Protein AF-0000000087719438 (afdb_homodimer)

Nearest PDB structures (foldseek):
  3bnk-assembly1_A  TM=8.710E-01  e=1.689E-09  Methanosarcina acetivorans
  3hmz-assembly1_A-2  TM=8.470E-01  e=1.347E-09  Shewanella baltica OS155
  3zoh-assembly1_C  TM=8.283E-01  e=1.426E-09  Thermus thermophilus HB27
  3e4v-assembly1_B  TM=7.860E-01  e=1.426E-09  Methylobacillus flagellatus KT
  3zoe-assembly1_A  TM=7.853E-01  e=2.657E-09  Thermus thermophilus HB27

Organism: NCBI:txid307507

Solvent-accessible surface area (backbone atoms only — not comparable to full-atom values): 24788 Å² total; per-residue (Å²): 136,83,81,77,78,78,78,79,79,78,80,78,76,76,78,75,78,76,75,82,75,79,78,78,69,80,78,76,73,78,72,76,68,76,74,73,74,71,76,70,74,70,76,78,68,82,69,63,67,77,51,95,83,54,60,48,70,79,74,55,54,40,60,36,30,32,42,19,27,29,31,76,96,64,37,80,58,36,62,30,61,42,64,31,52,28,54,33,29,60,36,90,49,38,24,32,39,38,30,34,52,61,86,39,57,57,40,52,14,30,72,71,56,38,37,38,34,44,28,36,31,26,49,87,49,57,84,47,46,60,60,29,62,72,50,54,56,85,81,39,65,53,67,62,52,42,43,72,73,71,47,56,75,37,77,54,99,88,36,67,38,60,65,77,34,37,15,36,33,34,34,34,61,69,54,69,77,41,84,41,66,50,10,32,34,35,37,22,37,54,79,43,65,42,69,37,93,55,93,65,52,65,23,37,48,52,57,32,44,75,71,63,79,74,138,83,80,77,80,79,78,80,81,82,80,81,78,77,81,76,78,78,76,82,76,78,79,79,69,80,79,78,73,80,72,77,68,75,74,72,73,69,76,69,75,72,76,80,68,84,69,61,65,77,50,95,84,54,59,49,70,79,74,55,53,40,58,36,30,31,42,19,26,28,30,73,96,63,36,79,58,36,61,29,62,41,63,30,51,28,54,33,30,60,36,91,49,38,23,32,38,38,29,35,52,62,85,39,55,58,39,52,13,30,71,71,55,38,36,39,33,45,28,36,30,25,49,88,48,57,84,46,46,61,60,29,61,73,51,53,56,86,80,39,64,51,66,60,51,43,42,74,72,72,46,57,75,38,76,54,97,89,35,67,39,60,64,77,35,38,14,35,33,33,34,34,60,69,53,70,77,41,83,41,68,50,9,32,34,36,37,22,37,53,80,45,63,42,69,38,94,56,94,65,55,66,23,36,46,52,59,32,44,74,70,63,78,72

Secondary structure (DSSP, 8-state):
-----------------PPP-------------------------------TT--GGGGS--B-EEEEE--GGG-S-EEEEE-SEEEEE-SSS-EEEEEEETTSHHHHHHHHHSEEEEEEPBGGGGGGHHHHHHS-TTTS-HHHHHHHTTPPEEEETTEEEETT-SEEEEEEE-SPPEE-SSEEEEEEEEEEEEE-SS---B-BHHHHHHHT--/-----------------PPP-------------------------------TT--GGGGS--B-EEEEE--GGG-S-EEEEE-SEEEEE-SSS-EEEEEEETTSHHHHHHHHHSEEEEEEPBGGGGGGHHHHHHS-TTTS-HHHHHHHTTPPEEEETTEEEETT-SEEEEEEE-SPPEE-SSEEEEEEEEEEEEE-SS---B-BHHHHHHHT--

Structure (mmCIF, N/CA/C/O backbone):
data_AF-0000000087719438-model_v1
#
loop_
_entity.id
_entity.type
_entity.pdbx_description
1 polymer 'Flavin reductase like domain-containing protein'
#
loop_
_atom_site.group_PDB
_atom_site.id
_atom_site.type_symbol
_atom_site.label_atom_id
_atom_site.label_alt_id
_atom_site.label_comp_id
_atom_site.label_asym_id
_atom_site.label_entity_id
_atom_site.label_seq_id
_atom_site.pdbx_PDB_ins_code
_atom_site.Cartn_x
_atom_site.Cartn_y
_atom_site.Cartn_z
_atom_site.occupancy
_atom_site.B_iso_or_equiv
_atom_site.auth_seq_id
_atom_site.auth_comp_id
_atom_site.auth_asym_id
_atom_site.auth_atom_id
_atom_site.pdbx_PDB_model_num
ATOM 1 N N . MET A 1 1 ? -54.438 74.75 80.938 1 27.14 1 MET A N 1
ATOM 2 C CA . MET A 1 1 ? -53.219 73.938 80.75 1 27.14 1 MET A CA 1
ATOM 3 C C . MET A 1 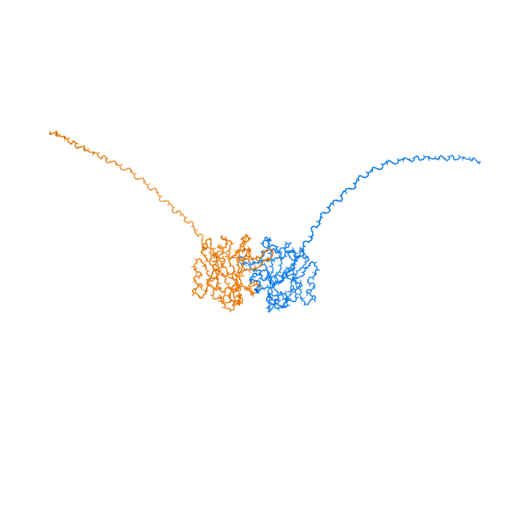1 ? -53.531 72.5 80.938 1 27.14 1 MET A C 1
ATOM 5 O O . MET A 1 1 ? -53.312 71.938 82 1 27.14 1 MET A O 1
ATOM 9 N N . ILE A 1 2 ? -54.625 72 80.25 1 32.09 2 ILE A N 1
ATOM 10 C CA . ILE A 1 2 ? -55.406 70.75 80.375 1 32.09 2 ILE A CA 1
ATOM 11 C C . ILE A 1 2 ? -54.625 69.562 79.938 1 32.09 2 ILE A C 1
ATOM 13 O O . ILE A 1 2 ? -54.188 69.5 78.75 1 32.09 2 ILE A O 1
ATOM 17 N N . SER A 1 3 ? -53.844 68.875 80.875 1 30.39 3 SER A N 1
ATOM 18 C CA . SER A 1 3 ? -52.781 67.875 80.75 1 30.39 3 SER A CA 1
ATOM 19 C C . SER A 1 3 ? -53.375 66.562 80.25 1 30.39 3 SER A C 1
ATOM 21 O O . SER A 1 3 ? -54.094 65.875 81 1 30.39 3 SER A O 1
ATOM 23 N N . ILE A 1 4 ? -53.781 66.438 79 1 31.56 4 ILE A N 1
ATOM 24 C CA . ILE A 1 4 ? -54.531 65.312 78.438 1 31.56 4 ILE A CA 1
ATOM 25 C C . ILE A 1 4 ? -53.656 64.062 78.438 1 31.56 4 ILE A C 1
ATOM 27 O O . ILE A 1 4 ? -52.562 64.062 77.875 1 31.56 4 ILE A O 1
ATOM 31 N N . THR A 1 5 ? -53.812 63.125 79.438 1 30.34 5 THR A N 1
ATOM 32 C CA . THR A 1 5 ? -53.125 61.938 79.875 1 30.34 5 THR A CA 1
ATOM 33 C C . THR A 1 5 ? -53.188 60.844 78.812 1 30.34 5 THR A C 1
ATOM 35 O O . THR A 1 5 ? -54.281 60.406 78.438 1 30.34 5 THR A O 1
ATOM 38 N N . HIS A 1 6 ? -52.344 60.875 77.75 1 29.72 6 HIS A N 1
ATOM 39 C CA . HIS A 1 6 ? -52.375 60.031 76.562 1 29.72 6 HIS A CA 1
ATOM 40 C C . HIS A 1 6 ? -52.094 58.562 76.938 1 29.72 6 HIS A C 1
ATOM 42 O O . HIS A 1 6 ? -51.062 58.25 77.5 1 29.72 6 HIS A O 1
ATOM 48 N N . THR A 1 7 ? -53.094 57.75 77.375 1 29.62 7 THR A N 1
ATOM 49 C CA . THR A 1 7 ? -53.062 56.375 77.812 1 29.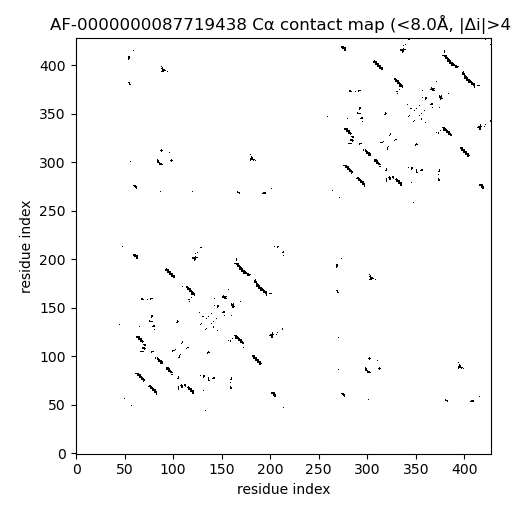62 7 THR A CA 1
ATOM 50 C C . THR A 1 7 ? -52.469 55.438 76.75 1 29.62 7 THR A C 1
ATOM 52 O O . THR A 1 7 ? -52.969 55.406 75.625 1 29.62 7 THR A O 1
ATOM 55 N N . ASN A 1 8 ? -51.188 55.156 76.688 1 27.44 8 ASN A N 1
ATOM 56 C CA . ASN A 1 8 ? -50.344 54.438 75.75 1 27.44 8 ASN A CA 1
ATOM 57 C C . ASN A 1 8 ? -50.719 52.969 75.688 1 27.44 8 ASN A C 1
ATOM 59 O O . ASN A 1 8 ? -50.562 52.25 76.688 1 27.44 8 ASN A O 1
ATOM 63 N N . ALA A 1 9 ? -51.844 52.562 75 1 26.08 9 ALA A N 1
ATOM 64 C CA . ALA A 1 9 ? -52.375 51.219 74.875 1 26.08 9 ALA A CA 1
ATOM 65 C C . ALA A 1 9 ? -51.312 50.25 74.375 1 26.08 9 ALA A C 1
ATOM 67 O O . ALA A 1 9 ? -50.781 50.5 73.25 1 26.08 9 ALA A O 1
ATOM 68 N N . SER A 1 10 ? -50.469 49.562 75.125 1 26.41 10 SER A N 1
ATOM 69 C CA . SER A 1 10 ? -49.375 48.625 74.875 1 26.41 10 SER A CA 1
ATOM 70 C C . SER A 1 10 ? -49.875 47.375 74.188 1 26.41 10 SER A C 1
ATOM 72 O O . SER A 1 10 ? -50.781 46.688 74.625 1 26.41 10 SER A O 1
ATOM 74 N N . SER A 1 11 ? -50.031 47.344 72.75 1 26.09 11 SER A N 1
ATOM 75 C CA . SER A 1 11 ? -50.5 46.312 71.875 1 26.09 11 SER A CA 1
ATOM 76 C C . SER A 1 11 ? -49.75 45 72.062 1 26.09 11 SER A C 1
ATOM 78 O O . SER A 1 11 ? -48.5 44.969 72.062 1 26.09 11 SER A O 1
ATOM 80 N N . VAL A 1 12 ? -50.125 44.062 72.938 1 27.62 12 VAL A N 1
ATOM 81 C CA . VAL A 1 12 ? -49.625 42.75 73.312 1 27.62 12 VAL A CA 1
ATOM 82 C C . VAL A 1 12 ? -49.594 41.844 72.125 1 27.62 12 VAL A C 1
ATOM 84 O O . VAL A 1 12 ? -50.625 41.5 71.562 1 27.62 12 VAL A O 1
ATOM 87 N N . TRP A 1 13 ? -48.719 42 71.062 1 26.67 13 TRP A N 1
ATOM 88 C CA . TRP A 1 13 ? -48.531 41.25 69.812 1 26.67 13 TRP A CA 1
ATOM 89 C C . TRP A 1 13 ? -48.281 39.781 70.125 1 26.67 13 TRP A C 1
ATOM 91 O O . TRP A 1 13 ? -47.344 39.438 70.875 1 26.67 13 TRP A O 1
ATOM 101 N N . ARG A 1 14 ? -49.312 39 70.375 1 25.38 14 ARG A N 1
ATOM 102 C CA . ARG A 1 14 ? -49.281 37.562 70.688 1 25.38 14 ARG A CA 1
ATOM 103 C C . ARG A 1 14 ? -48.438 36.844 69.625 1 25.38 14 ARG A C 1
ATOM 105 O O . ARG A 1 14 ? -48.656 36.969 68.438 1 25.38 14 ARG A O 1
ATOM 112 N N . GLN A 1 15 ? -47.219 36.469 69.938 1 27.66 15 GLN A N 1
ATOM 113 C CA . GLN A 1 15 ? -46.188 35.719 69.188 1 27.66 15 GLN A CA 1
ATOM 114 C C . GLN A 1 15 ? -46.719 34.375 68.688 1 27.66 15 GLN A C 1
ATOM 116 O O . GLN A 1 15 ? -47.031 33.5 69.5 1 27.66 15 GLN A O 1
ATOM 121 N N . LEU A 1 16 ? -47.562 34.344 67.75 1 30.06 16 LEU A N 1
ATOM 122 C CA . LEU A 1 16 ? -48.125 33.125 67.125 1 30.06 16 LEU A CA 1
ATOM 123 C C . LEU A 1 16 ? -47 32.125 66.875 1 30.06 16 LEU A C 1
ATOM 125 O O . LEU A 1 16 ? -45.969 32.5 66.312 1 30.06 16 LEU A O 1
ATOM 129 N N . SER A 1 17 ? -46.906 31.031 67.562 1 31.92 17 SER A N 1
ATOM 130 C CA . SER A 1 17 ? -45.969 29.891 67.562 1 31.92 17 SER A CA 1
ATOM 131 C C . SER A 1 17 ? -45.875 29.25 66.188 1 31.92 17 SER A C 1
ATOM 133 O O . SER A 1 17 ? -46.906 28.984 65.562 1 31.92 17 SER A O 1
ATOM 135 N N . ALA A 1 18 ? -44.812 29.484 65.438 1 37.38 18 ALA A N 1
ATOM 136 C CA . ALA A 1 18 ? -44.5 29.016 64.125 1 37.38 18 ALA A CA 1
ATOM 137 C C . ALA A 1 18 ? -44.656 27.516 64 1 37.38 18 ALA A C 1
ATOM 139 O O . ALA A 1 18 ? -44.344 26.766 64.938 1 37.38 18 ALA A O 1
ATOM 140 N N . PRO A 1 19 ? -45.562 27.078 63.156 1 39.47 19 PRO A N 1
ATOM 141 C CA . PRO A 1 19 ? -45.844 25.656 63.031 1 39.47 19 PRO A CA 1
ATOM 142 C C . PRO A 1 19 ? -44.594 24.812 62.844 1 39.47 19 PRO A C 1
ATOM 144 O O . PRO A 1 19 ? -43.562 25.328 62.406 1 39.47 19 PRO A O 1
ATOM 147 N N . PRO A 1 20 ? -44.5 23.594 63.406 1 36.25 20 PRO A N 1
ATOM 148 C CA . PRO A 1 20 ? -43.312 22.75 63.406 1 36.25 20 PRO A CA 1
ATOM 149 C C . PRO A 1 20 ? -42.844 22.375 62.031 1 36.25 20 PRO A C 1
ATOM 151 O O . PRO A 1 20 ? -43.625 22.312 61.094 1 36.25 20 PRO A O 1
ATOM 154 N N . GLN A 1 21 ? -41.625 22.75 61.625 1 34.59 21 GLN A N 1
ATOM 155 C CA . GLN A 1 21 ? -41 22.547 60.312 1 34.59 21 GLN A CA 1
ATOM 156 C C . GLN A 1 21 ? -40.938 21.062 59.969 1 34.59 21 GLN A C 1
ATOM 158 O O . GLN A 1 21 ? -40.656 20.219 60.812 1 34.59 21 GLN A O 1
ATOM 163 N N . PRO A 1 22 ? -41.719 20.672 58.969 1 37.38 22 PRO A N 1
ATOM 164 C CA . PRO A 1 22 ? -41.719 19.234 58.625 1 37.38 22 PRO A CA 1
ATOM 165 C C . PRO A 1 22 ? -40.281 18.672 58.469 1 37.38 22 PRO A C 1
ATOM 167 O O . PRO 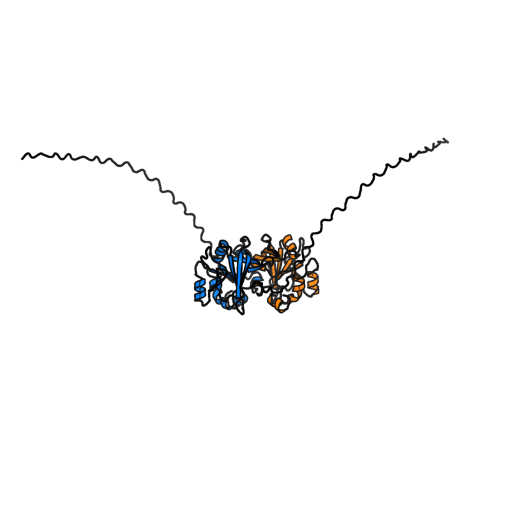A 1 22 ? -39.375 19.406 58.125 1 37.38 22 PRO A O 1
ATOM 170 N N . ARG A 1 23 ? -39.969 17.562 59.125 1 35.34 23 ARG A N 1
ATOM 171 C CA . ARG A 1 23 ? -38.688 16.859 59.125 1 35.34 23 ARG A CA 1
ATOM 172 C C . ARG A 1 23 ? -38.219 16.516 57.719 1 35.34 23 ARG A C 1
ATOM 174 O O . ARG A 1 23 ? -39 15.938 56.938 1 35.34 23 ARG A O 1
ATOM 181 N N . ARG A 1 24 ? -37.312 17.281 57.156 1 37.09 24 ARG A N 1
ATOM 182 C CA . ARG A 1 24 ? -36.781 16.984 55.844 1 37.09 24 ARG A CA 1
ATOM 183 C C . ARG A 1 24 ? -36.312 15.539 55.75 1 37.09 24 ARG A C 1
ATOM 185 O O . ARG A 1 24 ? -35.656 15.031 56.656 1 37.09 24 ARG A O 1
ATOM 192 N N . GLY A 1 25 ? -37.062 14.688 55.094 1 37.75 25 GLY A N 1
ATOM 193 C CA . GLY A 1 25 ? -36.719 13.297 54.875 1 37.75 25 GLY A CA 1
ATOM 194 C C . GLY A 1 25 ? -35.25 13.102 54.469 1 37.75 25 GLY A C 1
ATOM 195 O O . GLY A 1 25 ? -34.562 14.07 54.156 1 37.75 25 GLY A O 1
ATOM 196 N N . PRO A 1 26 ? -34.656 11.898 54.781 1 40.06 26 PRO A N 1
ATOM 197 C CA . PRO A 1 26 ? -33.219 11.641 54.594 1 40.06 26 PRO A CA 1
ATOM 198 C C . PRO A 1 26 ? -32.75 11.984 53.188 1 40.06 26 PRO A C 1
ATOM 200 O O . PRO A 1 26 ? -33.531 11.977 52.25 1 40.06 26 PRO A O 1
ATOM 203 N N . PRO A 1 27 ? -31.625 12.703 53.094 1 38.06 27 PRO A N 1
ATOM 204 C CA . PRO A 1 27 ? -31.078 13.102 51.781 1 38.06 27 PRO A CA 1
ATOM 205 C C . PRO A 1 27 ? -30.969 11.922 50.812 1 38.06 27 PRO A C 1
ATOM 207 O O . PRO A 1 27 ? -30.844 10.773 51.25 1 38.06 27 PRO A O 1
ATOM 210 N N . ALA A 1 28 ? -31.578 12.023 49.656 1 42.44 28 ALA A N 1
ATOM 211 C CA . ALA A 1 28 ? -31.453 11.047 48.594 1 42.44 28 ALA A CA 1
ATOM 212 C C . ALA A 1 28 ? -30.016 10.562 48.438 1 42.44 28 ALA A C 1
ATOM 214 O O . ALA A 1 28 ? -29.078 11.32 48.688 1 42.44 28 ALA A O 1
ATOM 215 N N . SER A 1 29 ? -29.781 9.258 48.531 1 39.41 29 SER A N 1
ATOM 216 C CA . SER A 1 29 ? -28.5 8.586 48.344 1 39.41 29 SER A CA 1
ATOM 217 C C . SER A 1 29 ? -27.766 9.117 47.125 1 39.41 29 SER A C 1
ATOM 219 O O . SER A 1 29 ? -28.391 9.422 46.094 1 39.41 29 SER A O 1
ATOM 221 N N . PRO A 1 30 ? -26.547 9.672 47.281 1 35.66 30 PRO A N 1
ATOM 222 C CA . PRO A 1 30 ? -25.828 10.172 46.125 1 35.66 30 PRO A CA 1
ATOM 223 C C . PRO A 1 30 ? -25.859 9.188 44.969 1 35.66 30 PRO A C 1
ATOM 225 O O . PRO A 1 30 ? -25.672 7.98 45.156 1 35.66 30 PRO A O 1
ATOM 228 N N . GLN A 1 31 ? -26.734 9.477 43.969 1 37.38 31 GLN A N 1
ATOM 229 C CA . GLN A 1 31 ? -26.656 8.703 42.75 1 37.38 31 GLN A CA 1
ATOM 230 C C . GLN A 1 31 ? -25.203 8.375 42.375 1 37.38 31 GLN A C 1
ATOM 232 O O . GLN A 1 31 ? -24.344 9.258 42.406 1 37.38 31 GLN A O 1
ATOM 237 N N . GLN A 1 32 ? -24.781 7.094 42.469 1 37.66 32 GLN A N 1
ATOM 238 C CA . GLN A 1 32 ? -23.484 6.594 42.031 1 37.66 32 GLN A CA 1
ATOM 239 C C . GLN A 1 32 ? -23.094 7.223 40.688 1 37.66 32 GLN A C 1
ATOM 241 O O . GLN A 1 32 ? -23.812 7.082 39.688 1 37.66 32 GLN A O 1
ATOM 246 N N . GLN A 1 33 ? -22.375 8.336 40.75 1 35.66 33 GLN A N 1
ATOM 247 C CA . GLN A 1 33 ? -21.828 8.859 39.5 1 35.66 33 GLN A CA 1
ATOM 248 C C . GLN A 1 33 ? -21.297 7.73 38.594 1 35.66 33 GLN A C 1
ATOM 250 O O . GLN A 1 33 ? -20.578 6.848 39.094 1 35.66 33 GLN A O 1
ATOM 255 N N . PRO A 1 34 ? -21.969 7.461 37.5 1 37.19 34 PRO A N 1
ATOM 256 C CA . PRO A 1 34 ? -21.375 6.414 36.656 1 37.19 34 PRO A CA 1
ATOM 257 C C . PRO A 1 34 ? -19.844 6.504 36.625 1 37.19 34 PRO A C 1
ATOM 259 O O . PRO A 1 34 ? -19.297 7.605 36.594 1 37.19 34 PRO A O 1
ATOM 262 N N . GLN A 1 35 ? -19.141 5.516 37.188 1 34.09 35 GLN A N 1
ATOM 263 C CA . GLN A 1 35 ? -17.688 5.352 37.031 1 34.09 35 GLN A CA 1
ATOM 264 C C . GLN A 1 35 ? -17.219 5.738 35.625 1 34.09 35 GLN A C 1
ATOM 266 O O . GLN A 1 35 ? -17.688 5.184 34.656 1 34.09 35 GLN A O 1
ATOM 271 N N . ARG A 1 36 ? -16.828 6.98 35.406 1 30.11 36 ARG A N 1
ATOM 272 C CA . ARG A 1 36 ? -16.141 7.262 34.156 1 30.11 36 ARG A CA 1
ATOM 273 C C . ARG A 1 36 ? -15.234 6.102 33.75 1 30.11 36 ARG A C 1
ATOM 275 O O . ARG A 1 36 ? -14.312 5.734 34.5 1 30.11 36 ARG A O 1
ATOM 282 N N . ARG A 1 37 ? -15.711 5.156 32.906 1 31.31 37 ARG A N 1
ATOM 283 C CA . ARG A 1 37 ? -14.797 4.18 32.312 1 31.31 37 ARG A CA 1
ATOM 284 C C . ARG A 1 37 ? -13.422 4.801 32.094 1 31.31 37 ARG A C 1
ATOM 286 O O . ARG A 1 37 ? -13.32 5.906 31.562 1 31.31 37 ARG A O 1
ATOM 293 N N . ALA A 1 38 ? -12.438 4.414 32.906 1 33.91 38 ALA A N 1
ATOM 294 C CA . ALA A 1 38 ? -11.023 4.742 32.719 1 33.91 38 ALA A CA 1
ATOM 295 C C . ALA A 1 38 ? -10.68 4.996 31.266 1 33.91 38 ALA A C 1
ATOM 297 O O . ALA A 1 38 ? -11.117 4.258 30.391 1 33.91 38 ALA A O 1
ATOM 298 N N . ALA A 1 39 ? -10.359 6.23 30.938 1 35.69 39 ALA A N 1
ATOM 299 C CA . ALA A 1 39 ? -9.773 6.551 29.641 1 35.69 39 ALA A CA 1
ATOM 300 C C . ALA A 1 39 ? -8.898 5.402 29.141 1 35.69 39 ALA A C 1
ATOM 302 O O . ALA A 1 39 ? -8.102 4.844 29.891 1 35.69 39 ALA A O 1
ATOM 303 N N . GLY A 1 40 ? -9.391 4.59 28.25 1 32.28 40 GLY A N 1
ATOM 304 C CA . GLY A 1 40 ? -8.617 3.514 27.656 1 32.28 40 GLY A CA 1
ATOM 305 C C . GLY A 1 40 ? -7.133 3.812 27.578 1 32.28 40 GLY A C 1
ATOM 306 O O . GLY A 1 40 ? -6.727 4.977 27.625 1 32.28 40 GLY A O 1
ATOM 307 N N . ALA A 1 41 ? -6.227 2.889 28.109 1 34.75 41 ALA A N 1
ATOM 308 C CA . ALA A 1 41 ? -4.77 2.941 28.031 1 34.75 41 ALA A CA 1
ATOM 309 C C . ALA A 1 41 ? -4.32 3.633 26.75 1 34.75 41 ALA A C 1
ATOM 311 O O . ALA A 1 41 ? -4.902 3.414 25.688 1 34.75 41 ALA A O 1
ATOM 312 N N . PRO A 1 42 ? -3.656 4.82 26.922 1 31.89 42 PRO A N 1
ATOM 313 C CA . PRO A 1 42 ? -3.174 5.434 25.672 1 31.89 42 PRO A CA 1
ATOM 314 C C . PRO A 1 42 ? -2.709 4.402 24.656 1 31.89 42 PRO A C 1
ATOM 316 O O . PRO A 1 42 ? -2.264 3.314 25.016 1 31.89 42 PRO A O 1
ATOM 319 N N . PRO A 1 43 ? -3.229 4.414 23.516 1 33.5 43 PRO A N 1
ATOM 320 C CA . PRO A 1 43 ? -2.676 3.459 22.562 1 33.5 43 PRO A CA 1
ATOM 321 C C . PRO A 1 43 ? -1.15 3.404 22.594 1 33.5 43 PRO A C 1
ATOM 323 O O . PRO A 1 43 ? -0.495 4.438 22.75 1 33.5 43 PRO A O 1
ATOM 326 N N . ARG A 1 44 ? -0.508 2.406 23.25 1 32.91 44 ARG A N 1
ATOM 327 C CA . ARG A 1 44 ? 0.934 2.217 23.141 1 32.91 44 ARG A CA 1
ATOM 328 C C . ARG A 1 44 ? 1.44 2.666 21.781 1 32.91 44 ARG A C 1
ATOM 330 O O . ARG A 1 44 ? 0.951 2.205 20.75 1 32.91 44 ARG A O 1
ATOM 337 N N . ALA A 1 45 ? 2.154 3.803 21.609 1 32.16 45 ALA A N 1
ATOM 338 C CA . ALA A 1 45 ? 2.908 4.23 20.422 1 32.16 45 ALA A CA 1
ATOM 339 C C . ALA A 1 45 ? 3.451 3.033 19.656 1 32.16 45 ALA A C 1
ATOM 341 O O . ALA A 1 45 ? 3.658 1.96 20.234 1 32.16 45 ALA A O 1
ATOM 342 N N . LEU A 1 46 ? 3.748 3.102 18.375 1 34.84 46 LEU A N 1
ATOM 343 C CA . LEU A 1 46 ? 4.418 2.23 17.406 1 34.84 46 LEU A CA 1
ATOM 344 C C . LEU A 1 46 ? 5.707 1.663 18 1 34.84 46 LEU A C 1
ATOM 346 O O . LEU A 1 46 ? 6.719 2.365 18.078 1 34.84 46 LEU A O 1
ATOM 350 N N . SER A 1 47 ? 5.688 1.098 19.109 1 32.31 47 SER A N 1
ATOM 351 C CA . SER A 1 47 ? 6.984 0.497 19.406 1 32.31 47 SER A CA 1
ATOM 352 C C . SER A 1 47 ? 7.543 -0.236 18.188 1 32.31 47 SER A C 1
ATOM 354 O O . SER A 1 47 ? 6.875 -1.099 17.625 1 32.31 47 SER A O 1
ATOM 356 N N . GLY A 1 48 ? 8.273 0.387 17.328 1 35.62 48 GLY A N 1
ATOM 357 C CA . GLY A 1 48 ? 9.039 -0.112 16.188 1 35.62 48 GLY A CA 1
ATOM 358 C C . GLY A 1 48 ? 9.711 -1.444 16.469 1 35.62 48 GLY A C 1
ATOM 359 O O . GLY A 1 48 ? 10.68 -1.81 15.797 1 35.62 48 GLY A O 1
ATOM 360 N N . VAL A 1 49 ? 9.68 -1.895 17.672 1 36.47 49 VAL A N 1
ATOM 361 C CA . VAL A 1 49 ? 10.5 -3.09 17.812 1 36.47 49 VAL A CA 1
ATOM 362 C C . VAL A 1 49 ? 10 -4.18 16.875 1 36.47 49 VAL A C 1
ATOM 364 O O . VAL A 1 49 ? 8.812 -4.512 16.859 1 36.47 49 VAL A O 1
ATOM 367 N N . PRO A 1 50 ? 10.859 -4.551 15.891 1 42.19 50 PRO A N 1
ATOM 368 C CA . PRO A 1 50 ? 10.516 -5.723 15.086 1 42.19 50 PRO A CA 1
ATOM 369 C C . PRO A 1 50 ? 10.062 -6.91 15.938 1 42.19 50 PRO A C 1
ATOM 371 O O . PRO A 1 50 ? 10.734 -7.266 16.906 1 42.19 50 PRO A O 1
ATOM 374 N N . ASP A 1 51 ? 8.922 -7.113 16.188 1 47.5 51 ASP A N 1
ATOM 375 C CA . ASP A 1 51 ? 8.461 -8.375 16.766 1 47.5 51 ASP A CA 1
ATOM 376 C C . ASP A 1 51 ? 9.023 -9.57 16 1 47.5 51 ASP A C 1
ATOM 378 O O . ASP A 1 51 ? 8.914 -9.633 14.773 1 47.5 51 ASP A O 1
ATOM 382 N N . ALA A 1 52 ? 10.172 -10.219 16.406 1 52.56 52 ALA A N 1
ATOM 383 C CA . ALA A 1 52 ? 10.703 -11.438 15.797 1 52.56 52 ALA A CA 1
ATOM 384 C C . ALA A 1 52 ? 9.594 -12.227 15.102 1 52.56 52 ALA A C 1
ATOM 386 O O . ALA A 1 52 ? 9.859 -12.992 14.172 1 52.56 52 ALA A O 1
ATOM 387 N N . ASP A 1 53 ? 8.43 -11.891 15.406 1 76.38 53 ASP A N 1
ATOM 388 C CA . ASP A 1 53 ? 7.273 -12.609 14.883 1 76.38 53 ASP A CA 1
ATOM 389 C C . ASP A 1 53 ? 6.387 -11.688 14.047 1 76.38 53 ASP A C 1
ATOM 391 O O . ASP A 1 53 ? 5.199 -11.531 14.336 1 76.38 53 ASP A O 1
ATOM 395 N N . ALA A 1 54 ? 7.184 -10.914 13.109 1 90 54 ALA A N 1
ATOM 396 C CA . ALA A 1 54 ? 6.398 -10.039 12.242 1 90 54 ALA A CA 1
ATOM 397 C C . ALA A 1 54 ? 6.41 -10.539 10.805 1 90 54 ALA A C 1
ATOM 399 O O . ALA A 1 54 ? 7.395 -11.133 10.352 1 90 54 ALA A O 1
ATOM 400 N N . PRO A 1 55 ? 5.367 -10.305 10.086 1 95.88 55 PRO A N 1
ATOM 401 C CA . PRO A 1 55 ? 5.332 -10.734 8.688 1 95.88 55 PRO A CA 1
ATOM 402 C C . PRO A 1 55 ? 6.426 -10.078 7.844 1 95.88 55 PRO A C 1
ATOM 404 O O . PRO A 1 55 ? 6.922 -9.008 8.195 1 95.88 55 PRO A O 1
ATOM 407 N N . PRO A 1 56 ? 6.797 -10.68 6.773 1 96.5 56 PRO A N 1
ATOM 408 C CA . PRO A 1 56 ? 7.945 -10.234 5.984 1 96.5 56 PRO A CA 1
ATOM 409 C C . PRO A 1 56 ? 7.75 -8.836 5.395 1 96.5 56 PRO A C 1
ATOM 411 O O . PRO A 1 56 ? 8.727 -8.172 5.035 1 96.5 56 PRO A O 1
ATOM 414 N N . PHE A 1 57 ? 6.531 -8.375 5.289 1 96.19 57 PHE A N 1
ATOM 415 C CA . PHE A 1 57 ? 6.332 -7.055 4.699 1 96.19 57 PHE A CA 1
ATOM 416 C C . PHE A 1 57 ? 6.965 -5.973 5.562 1 96.19 57 PHE A C 1
ATOM 418 O O . PHE A 1 57 ? 7.219 -4.859 5.094 1 96.19 57 PHE A O 1
ATOM 425 N N . THR A 1 58 ? 7.211 -6.223 6.867 1 93.81 58 THR A N 1
ATOM 426 C CA . THR A 1 58 ? 7.777 -5.234 7.777 1 93.81 58 THR A CA 1
ATOM 427 C C . THR A 1 58 ? 9.227 -4.918 7.402 1 93.81 58 THR A C 1
ATOM 429 O O . THR A 1 58 ? 9.789 -3.926 7.867 1 93.81 58 THR A O 1
ATOM 432 N N . LYS A 1 59 ? 9.781 -5.719 6.488 1 92.44 59 LYS A N 1
ATOM 433 C CA . LYS A 1 59 ? 11.172 -5.523 6.074 1 92.44 59 LYS A CA 1
ATOM 434 C C . LYS A 1 59 ? 11.25 -4.781 4.746 1 92.44 59 LYS A C 1
ATOM 436 O O . LYS A 1 59 ? 12.336 -4.434 4.285 1 92.44 59 LYS A O 1
ATOM 441 N N . LEU A 1 60 ? 10.141 -4.547 4.145 1 97.06 60 LEU A N 1
ATOM 442 C CA . LEU A 1 60 ? 10.109 -3.861 2.855 1 97.06 60 LEU A CA 1
ATOM 443 C C . LEU A 1 60 ? 10.242 -2.354 3.037 1 97.06 60 LEU A C 1
ATOM 445 O O . LEU A 1 60 ? 10 -1.83 4.125 1 97.06 60 LEU A O 1
ATOM 449 N N . ASN A 1 61 ? 10.688 -1.721 1.979 1 97.19 61 ASN A N 1
ATOM 450 C CA . ASN A 1 61 ? 10.773 -0.265 1.927 1 97.19 61 ASN A CA 1
ATOM 451 C C . ASN A 1 61 ? 9.594 0.341 1.183 1 97.19 61 ASN A C 1
ATOM 453 O O . ASN A 1 61 ? 9.398 0.08 -0.007 1 97.19 61 ASN A O 1
ATOM 457 N N . THR A 1 62 ? 8.82 1.114 1.88 1 98.06 62 THR A N 1
ATOM 458 C CA . THR A 1 62 ? 7.629 1.72 1.295 1 98.06 62 THR A CA 1
ATOM 459 C C . THR A 1 62 ? 7.648 3.234 1.479 1 98.06 62 THR A C 1
ATOM 461 O O . THR A 1 62 ? 8.367 3.752 2.338 1 98.06 62 THR A O 1
ATOM 464 N N . PRO A 1 63 ? 6.879 3.965 0.637 1 98.31 63 PRO A N 1
ATOM 465 C CA . PRO A 1 63 ? 6.824 5.422 0.782 1 98.31 63 PRO A CA 1
ATOM 466 C C . PRO A 1 63 ? 6.262 5.859 2.133 1 98.31 63 PRO A C 1
ATOM 468 O O . PRO A 1 63 ? 5.383 5.195 2.684 1 98.31 63 PRO A O 1
ATOM 471 N N . VAL A 1 64 ? 6.801 6.93 2.604 1 98.5 64 VAL A N 1
ATOM 472 C CA . VAL A 1 64 ? 6.293 7.562 3.816 1 98.5 64 VAL A CA 1
ATOM 473 C C . VAL A 1 64 ? 5.473 8.797 3.449 1 98.5 64 VAL A C 1
ATOM 475 O O . VAL A 1 64 ? 5.969 9.703 2.781 1 98.5 64 VAL A O 1
ATOM 478 N N . TYR A 1 65 ? 4.223 8.828 3.887 1 98.75 65 TYR A N 1
ATOM 479 C CA . TYR A 1 65 ? 3.324 9.953 3.625 1 98.75 65 TYR A CA 1
ATOM 480 C C . TYR A 1 65 ? 3.061 10.75 4.898 1 98.75 65 TYR A C 1
ATOM 482 O O . TYR A 1 65 ? 3.246 10.234 6.004 1 98.75 65 TYR A O 1
ATOM 490 N N . SER A 1 66 ? 2.662 11.922 4.688 1 98.88 66 SER A N 1
ATOM 491 C CA . SER A 1 66 ? 1.958 12.688 5.715 1 98.88 66 SER A CA 1
ATOM 492 C C . SER A 1 66 ? 0.514 12.961 5.305 1 98.88 66 SER A C 1
ATOM 494 O O . SER A 1 66 ? 0.245 13.312 4.156 1 98.88 66 SER A O 1
ATOM 496 N N . LEU A 1 67 ? -0.364 12.758 6.227 1 98.94 67 LEU A N 1
ATOM 497 C CA . LEU A 1 67 ? -1.776 13.055 6.016 1 98.94 67 LEU A CA 1
ATOM 498 C C . LEU A 1 67 ? -2.143 14.406 6.617 1 98.94 67 LEU A C 1
ATOM 500 O O . LEU A 1 67 ? -1.979 14.617 7.82 1 98.94 67 LEU A O 1
ATOM 504 N N . SER A 1 68 ? -2.562 15.305 5.762 1 98.94 68 SER A N 1
ATOM 505 C CA . SER A 1 68 ? -3.086 16.594 6.195 1 98.94 68 SER A CA 1
ATOM 506 C C . SER A 1 68 ? -4.605 16.562 6.324 1 98.94 68 SER A C 1
ATOM 508 O O . SER A 1 68 ? -5.301 16.109 5.41 1 98.94 68 SER A O 1
ATOM 510 N N . SER A 1 69 ? -5.102 16.969 7.387 1 98.94 69 SER A N 1
ATOM 511 C CA . SER A 1 69 ? -6.539 16.969 7.641 1 98.94 69 SER A CA 1
ATOM 512 C C . SER A 1 69 ? -6.941 18.125 8.531 1 98.94 69 SER A C 1
ATOM 514 O O . SER A 1 69 ? -6.09 18.766 9.164 1 98.94 69 SER A O 1
ATOM 516 N N . SER A 1 70 ? -8.164 18.484 8.523 1 98.75 70 SER A N 1
ATOM 517 C CA . SER A 1 70 ? -8.773 19.453 9.438 1 98.75 70 SER A CA 1
ATOM 518 C C . SER A 1 70 ? -10.203 19.047 9.789 1 98.75 70 SER A C 1
ATOM 520 O O . SER A 1 70 ? -10.812 18.234 9.094 1 98.75 70 SER A O 1
ATOM 522 N N . GLY A 1 71 ? -10.641 19.594 10.938 1 98.25 71 GLY A N 1
ATOM 523 C CA . GLY A 1 71 ? -12.047 19.422 11.281 1 98.25 71 GLY A CA 1
ATOM 524 C C . GLY A 1 71 ? -12.969 20.297 10.453 1 98.25 71 GLY A C 1
ATOM 525 O O . GLY A 1 71 ? -12.523 21.016 9.555 1 98.25 71 GLY A O 1
ATOM 526 N N . PRO A 1 72 ? -14.305 20.125 10.758 1 97.62 72 PRO A N 1
ATOM 527 C CA . PRO A 1 72 ? -15.281 20.969 10.062 1 97.62 72 PRO A CA 1
ATOM 528 C C . PRO A 1 72 ? -14.938 22.453 10.148 1 97.62 72 PRO A C 1
ATOM 530 O O . PRO A 1 72 ? -14.477 22.938 11.188 1 97.62 72 PRO A O 1
ATOM 533 N N . GLY A 1 73 ? -15.047 23.156 9.031 1 96.56 73 GLY A N 1
ATOM 534 C CA . GLY A 1 73 ? -14.773 24.578 8.984 1 96.56 73 GLY A CA 1
ATOM 535 C C . GLY A 1 73 ? -13.297 24.922 9.039 1 96.56 73 GLY A C 1
ATOM 536 O O . GLY A 1 73 ? -12.922 26.078 9.211 1 96.56 73 GLY A O 1
ATOM 537 N N . GLY A 1 74 ? -12.477 23.938 8.984 1 96.06 74 GLY A N 1
ATOM 538 C CA . GLY A 1 74 ? -11.047 24.156 8.984 1 96.06 74 GLY A CA 1
ATOM 539 C C . GLY A 1 74 ? -10.445 24.156 10.375 1 96.06 74 GLY A C 1
ATOM 540 O O . GLY A 1 74 ? -9.312 24.609 10.578 1 96.06 74 GLY A O 1
ATOM 541 N N . GLY A 1 75 ? -11.219 23.641 11.289 1 96.38 75 GLY A N 1
ATOM 542 C CA . GLY A 1 75 ? -10.758 23.609 12.672 1 96.38 75 GLY A CA 1
ATOM 543 C C . GLY A 1 75 ? -9.742 22.516 12.945 1 96.38 75 GLY A C 1
ATOM 544 O O . GLY A 1 75 ? -9.758 21.469 12.297 1 96.38 75 GLY A O 1
ATOM 545 N N . SER A 1 76 ? -8.812 22.812 13.875 1 96.62 76 SER A N 1
ATOM 546 C CA . SER A 1 76 ? -7.824 21.875 14.398 1 96.62 76 SER A CA 1
ATOM 547 C C . SER A 1 76 ? -7.078 21.172 13.266 1 96.62 76 SER A C 1
ATOM 549 O O . SER A 1 76 ? -6.992 19.938 13.242 1 96.62 76 SER A O 1
ATOM 551 N N . PRO A 1 77 ? -6.531 21.938 12.359 1 98.62 77 PRO A N 1
ATOM 552 C CA . PRO A 1 77 ? -5.727 21.297 11.312 1 98.62 77 PRO A CA 1
ATOM 553 C C . PRO A 1 77 ? -4.508 20.562 11.867 1 98.62 77 PRO A C 1
ATOM 555 O O . PRO A 1 77 ? -3.939 20.984 12.883 1 98.62 77 PRO A O 1
ATOM 558 N N . THR A 1 78 ? -4.125 19.453 11.273 1 98.75 78 THR A N 1
ATOM 559 C CA . THR A 1 78 ? -2.975 18.688 11.742 1 98.75 78 THR A CA 1
ATOM 560 C C . THR A 1 78 ? -2.367 17.875 10.602 1 98.75 78 THR A C 1
ATOM 562 O O . THR A 1 78 ? -2.957 17.766 9.523 1 98.75 78 THR A O 1
ATOM 565 N N . LEU A 1 79 ? -1.144 17.5 10.773 1 98.81 79 LEU A N 1
ATOM 566 C CA . LEU A 1 79 ? -0.406 16.562 9.93 1 98.81 79 LEU A CA 1
ATOM 567 C C . LEU A 1 79 ? 0.037 15.336 10.727 1 98.81 79 LEU A C 1
ATOM 569 O O . LEU A 1 79 ? 0.431 15.461 11.891 1 98.81 79 LEU A O 1
ATOM 573 N N . ASN A 1 80 ? 0 14.156 10.227 1 98.44 80 ASN A N 1
ATOM 574 C CA . ASN A 1 80 ? 0.596 12.969 10.836 1 98.44 80 ASN A CA 1
ATOM 575 C C . ASN A 1 80 ? 1.3 12.102 9.797 1 98.44 80 ASN A C 1
ATOM 577 O O . ASN A 1 80 ? 1.351 12.453 8.617 1 98.44 80 ASN A O 1
ATOM 581 N N . ILE A 1 81 ? 1.948 11.023 10.242 1 98.12 81 ILE A N 1
ATOM 582 C CA . ILE A 1 81 ? 2.615 10.062 9.375 1 98.12 81 ILE A CA 1
ATOM 583 C C . ILE A 1 81 ? 1.637 8.953 8.977 1 98.12 81 ILE A C 1
ATOM 585 O O . ILE A 1 81 ? 0.872 8.469 9.812 1 98.12 81 ILE A O 1
ATOM 589 N N . VAL A 1 82 ? 1.594 8.602 7.754 1 98.31 82 VAL A N 1
ATOM 590 C CA . VAL A 1 82 ? 0.88 7.438 7.242 1 98.31 82 VAL A CA 1
ATOM 591 C C . VAL A 1 82 ? 1.809 6.617 6.352 1 98.31 82 VAL A C 1
ATOM 593 O O . VAL A 1 82 ? 2.359 7.129 5.375 1 98.31 82 VAL A O 1
ATOM 596 N N . THR A 1 83 ? 2 5.375 6.699 1 97.56 83 THR A N 1
ATOM 597 C CA . THR A 1 83 ? 2.74 4.461 5.84 1 97.56 83 THR A CA 1
ATOM 598 C C . THR A 1 83 ? 1.829 3.359 5.309 1 97.56 83 THR A C 1
ATOM 600 O O . THR A 1 83 ? 2.166 2.682 4.336 1 97.56 83 THR A O 1
ATOM 603 N N . TYR A 1 84 ? 0.714 3.139 5.957 1 98.31 84 TYR A N 1
ATOM 604 C CA . TYR A 1 84 ? -0.266 2.143 5.539 1 98.31 84 TYR A CA 1
ATOM 605 C C . TYR A 1 84 ? -1.26 2.738 4.551 1 98.31 84 TYR A C 1
ATOM 607 O O . TYR A 1 84 ? -2.385 3.078 4.918 1 98.31 84 TYR A O 1
ATOM 615 N N . ALA A 1 85 ? -0.855 2.842 3.309 1 98.81 85 ALA A N 1
ATOM 616 C CA . ALA A 1 85 ? -1.576 3.469 2.205 1 98.81 85 ALA A CA 1
ATOM 617 C C . ALA A 1 85 ? -1.149 2.875 0.865 1 98.81 85 ALA A C 1
ATOM 619 O O . ALA A 1 85 ? 0.032 2.588 0.654 1 98.81 85 ALA A O 1
ATOM 620 N N . SER A 1 86 ? -2.092 2.719 -0.036 1 98.69 86 SER A N 1
ATOM 621 C CA . SER A 1 86 ? -1.771 2.184 -1.354 1 98.69 86 SER A CA 1
ATOM 622 C C . SER A 1 86 ? -2.824 2.58 -2.383 1 98.69 86 SER A C 1
ATOM 624 O O . SER A 1 86 ? -4.02 2.6 -2.082 1 98.69 86 SER A O 1
ATOM 626 N N . PRO A 1 87 ? -2.309 2.895 -3.617 1 98.56 87 PRO A N 1
ATOM 627 C CA . PRO A 1 87 ? -3.312 2.844 -4.68 1 98.56 87 PRO A CA 1
ATOM 628 C C . PRO A 1 87 ? -3.99 1.479 -4.785 1 98.56 87 PRO A C 1
ATOM 630 O O . PRO A 1 87 ? -3.375 0.454 -4.484 1 98.56 87 PRO A O 1
ATOM 633 N N . ILE A 1 88 ? -5.316 1.512 -5.242 1 98.56 88 ILE A N 1
ATOM 634 C CA . ILE A 1 88 ? -6.031 0.241 -5.219 1 98.56 88 ILE A CA 1
ATOM 635 C C . ILE A 1 88 ? -6.879 0.105 -6.484 1 98.56 88 ILE A C 1
ATOM 637 O O . ILE A 1 88 ? -7.43 -0.963 -6.754 1 98.56 88 ILE A O 1
ATOM 641 N N . ALA A 1 89 ? -6.996 1.143 -7.281 1 98.38 89 ALA A N 1
ATOM 642 C CA . ALA A 1 89 ? -7.758 1.096 -8.531 1 98.38 89 ALA A CA 1
ATOM 643 C C . ALA A 1 89 ? -7.301 2.186 -9.492 1 98.38 89 ALA A C 1
ATOM 645 O O . ALA A 1 89 ? -6.672 3.164 -9.078 1 98.38 89 ALA A O 1
ATOM 646 N N . ILE A 1 90 ? -7.648 2.055 -10.805 1 96.69 90 ILE A N 1
ATOM 647 C CA . ILE A 1 90 ? -7.168 2.98 -11.82 1 96.69 90 ILE A CA 1
ATOM 648 C C . ILE A 1 90 ? -8.352 3.66 -12.5 1 96.69 90 ILE A C 1
ATOM 650 O O . ILE A 1 90 ? -8.406 4.891 -12.586 1 96.69 90 ILE A O 1
ATOM 654 N N . LYS A 1 91 ? -9.227 2.861 -12.984 1 95.62 91 LYS A N 1
ATOM 655 C CA . LYS A 1 91 ? -10.391 3.361 -13.711 1 95.62 91 LYS A CA 1
ATOM 656 C C . LYS A 1 91 ? -11.688 2.953 -13.023 1 95.62 91 LYS A C 1
ATOM 658 O O . LYS A 1 91 ? -11.781 1.859 -12.461 1 95.62 91 LYS A O 1
ATOM 663 N N . PRO A 1 92 ? -12.719 3.834 -13.125 1 95.69 92 PRO A N 1
ATOM 664 C CA . PRO A 1 92 ? -12.805 5.125 -13.812 1 95.69 92 PRO A CA 1
ATOM 665 C C . PRO A 1 92 ? -12.062 6.238 -13.062 1 95.69 92 PRO A C 1
ATOM 667 O O . PRO A 1 92 ? -11.758 7.281 -13.648 1 95.69 92 PRO A O 1
ATOM 670 N N . ALA A 1 93 ? -11.852 5.996 -11.727 1 94.25 93 ALA A N 1
ATOM 671 C CA . ALA A 1 93 ? -11.086 6.953 -10.93 1 94.25 93 ALA A CA 1
ATOM 672 C C . ALA A 1 93 ? -9.969 6.262 -10.156 1 94.25 93 ALA A C 1
ATOM 674 O O . ALA A 1 93 ? -10.141 5.133 -9.688 1 94.25 93 ALA A O 1
ATOM 675 N N . ARG A 1 94 ? -8.867 7.031 -10.031 1 97.38 94 ARG A N 1
ATOM 676 C CA . ARG A 1 94 ? -7.82 6.523 -9.148 1 97.38 94 ARG A CA 1
ATOM 677 C C . ARG A 1 94 ? -8.305 6.473 -7.703 1 97.38 94 ARG A C 1
ATOM 679 O O . ARG A 1 94 ? -8.992 7.387 -7.238 1 97.38 94 ARG A O 1
ATOM 686 N N . LYS A 1 95 ? -8.039 5.344 -7.051 1 98.62 95 LYS A N 1
ATOM 687 C CA . LYS A 1 95 ? -8.445 5.211 -5.656 1 98.62 95 LYS A CA 1
ATOM 688 C C . LYS A 1 95 ? -7.273 4.793 -4.777 1 98.62 95 LYS A C 1
ATOM 690 O O . LYS A 1 95 ? -6.344 4.133 -5.246 1 98.62 95 LYS A O 1
ATOM 695 N N . TYR A 1 96 ? -7.332 5.195 -3.531 1 98.81 96 TYR A N 1
ATOM 696 C CA . TYR A 1 96 ? -6.398 4.805 -2.479 1 98.81 96 TYR A CA 1
ATOM 697 C C . TYR A 1 96 ? -7.129 4.102 -1.338 1 98.81 96 TYR A C 1
ATOM 699 O O . TYR A 1 96 ? -8.242 4.492 -0.97 1 98.81 96 TYR A O 1
ATOM 707 N N . ALA A 1 97 ? -6.492 3.115 -0.803 1 98.88 97 ALA A N 1
ATOM 708 C CA . ALA A 1 97 ? -6.832 2.604 0.522 1 98.88 97 ALA A CA 1
ATOM 709 C C . ALA A 1 97 ? -5.93 3.211 1.594 1 98.88 97 ALA A C 1
ATOM 711 O O . ALA A 1 97 ? -4.715 3.314 1.405 1 98.88 97 ALA A O 1
ATOM 712 N N . LEU A 1 98 ? -6.516 3.629 2.727 1 98.88 98 LEU A N 1
ATOM 713 C CA . LEU A 1 98 ? -5.785 4.18 3.861 1 98.88 98 LEU A CA 1
ATOM 714 C C . LEU A 1 98 ? -6.117 3.42 5.141 1 98.88 98 LEU A C 1
ATOM 716 O O . LEU A 1 98 ? -7.285 3.135 5.414 1 98.88 98 LEU A O 1
ATOM 720 N N . GLY A 1 99 ? -5.094 3.029 5.891 1 98.81 99 GLY A N 1
ATOM 721 C CA . GLY A 1 99 ? -5.273 2.654 7.285 1 98.81 99 GLY A CA 1
ATOM 722 C C . GLY A 1 99 ? -5.086 3.816 8.242 1 98.81 99 GLY A C 1
ATOM 723 O O . GLY A 1 99 ? -3.967 4.289 8.445 1 98.81 99 GLY A O 1
ATOM 724 N N . LEU A 1 100 ? -6.176 4.246 8.836 1 98.81 100 LEU A N 1
ATOM 725 C CA . LEU A 1 100 ? -6.125 5.379 9.75 1 98.81 100 LEU A CA 1
ATOM 726 C C . LEU A 1 100 ? -6.086 4.91 11.203 1 98.81 100 LEU A C 1
ATOM 728 O O . LEU A 1 100 ? -6.977 4.18 11.648 1 98.81 100 LEU A O 1
ATOM 732 N N . TYR A 1 101 ? -5.027 5.336 11.914 1 98.44 101 TYR A N 1
ATOM 733 C CA . TYR A 1 101 ? -4.898 4.938 13.312 1 98.44 101 TYR A CA 1
ATOM 734 C C . TYR A 1 101 ? -6.023 5.52 14.148 1 98.44 101 TYR A C 1
ATOM 736 O O . TYR A 1 101 ? -6.152 6.742 14.266 1 98.44 101 TYR A O 1
ATOM 744 N N . VAL A 1 102 ? -6.773 4.633 14.781 1 98.5 102 VAL A N 1
ATOM 745 C CA . VAL A 1 102 ? -7.988 5.004 15.5 1 98.5 102 VAL A CA 1
ATOM 746 C C . VAL A 1 102 ? -7.625 5.844 16.719 1 98.5 102 VAL A C 1
ATOM 748 O O . VAL A 1 102 ? -6.684 5.52 17.453 1 98.5 102 VAL A O 1
ATOM 751 N N . GLY A 1 103 ? -8.398 6.902 16.875 1 97.88 103 GLY A N 1
ATOM 752 C CA . GLY A 1 103 ? -8.211 7.738 18.062 1 97.88 103 GLY A CA 1
ATOM 753 C C . GLY A 1 103 ? -7.355 8.961 17.781 1 97.88 103 GLY A C 1
ATOM 754 O O . GLY A 1 103 ? -7.328 9.898 18.578 1 97.88 103 GLY A O 1
ATOM 755 N N . THR A 1 104 ? -6.574 8.992 16.719 1 98.44 104 THR A N 1
ATOM 756 C CA . THR A 1 104 ? -5.797 10.18 16.375 1 98.44 104 THR A CA 1
ATOM 757 C C . THR A 1 104 ? -6.715 11.328 15.977 1 98.44 104 THR A C 1
ATOM 759 O O . THR A 1 104 ? -7.867 11.109 15.602 1 98.44 104 THR A O 1
ATOM 762 N N . LEU A 1 105 ? -6.223 12.531 16.062 1 98.69 105 LEU A N 1
ATOM 763 C CA . LEU A 1 105 ? -6.973 13.688 15.602 1 98.69 105 LEU A CA 1
ATOM 764 C C . LEU A 1 105 ? -7.227 13.602 14.102 1 98.69 105 LEU A C 1
ATOM 766 O O . LEU A 1 105 ? -8.312 13.945 13.633 1 98.69 105 LEU A O 1
ATOM 770 N N . SER A 1 106 ? -6.238 13.211 13.336 1 98.69 106 SER A N 1
ATOM 771 C CA . SER A 1 106 ? -6.371 13.078 11.891 1 98.69 106 SER A CA 1
ATOM 772 C C . SER A 1 106 ? -7.496 12.109 11.531 1 98.69 106 SER A C 1
ATOM 774 O O . SER A 1 106 ? -8.281 12.375 10.617 1 98.69 106 SER A O 1
ATOM 776 N N . TRP A 1 107 ? -7.543 10.969 12.234 1 98.75 107 TRP A N 1
ATOM 777 C CA . TRP A 1 107 ? -8.625 10 12.062 1 98.75 107 TRP A CA 1
ATOM 778 C C . TRP A 1 107 ? -9.984 10.664 12.289 1 98.75 107 TRP A C 1
ATOM 780 O O . TRP A 1 107 ? -10.883 10.523 11.461 1 98.75 107 TRP A O 1
ATOM 790 N N . GLN A 1 108 ? -10.125 11.367 13.32 1 98.75 108 GLN A N 1
ATOM 791 C CA . GLN A 1 108 ? -11.375 12.055 13.641 1 98.75 108 GLN A CA 1
ATOM 792 C C . GLN A 1 108 ? -11.719 13.094 12.57 1 98.75 108 GLN A C 1
ATOM 794 O O . GLN A 1 108 ? -12.875 13.195 12.148 1 98.75 108 GLN A O 1
ATOM 799 N N . ASN A 1 109 ? -10.734 13.883 12.195 1 98.88 109 ASN A N 1
ATOM 800 C CA . ASN A 1 109 ? -10.945 14.898 11.164 1 98.88 109 ASN A CA 1
ATOM 801 C C . ASN A 1 109 ? -11.484 14.289 9.875 1 98.88 109 ASN A C 1
ATOM 803 O O . ASN A 1 109 ? -12.438 14.805 9.297 1 98.88 109 ASN A O 1
ATOM 807 N N . VAL A 1 110 ? -10.836 13.203 9.391 1 98.88 110 VAL A N 1
ATOM 808 C CA . VAL A 1 110 ? -11.25 12.57 8.141 1 98.88 110 VAL A CA 1
ATOM 809 C C . VAL A 1 110 ? -12.656 11.992 8.289 1 98.88 110 VAL A C 1
ATOM 811 O O . VAL A 1 110 ? -13.469 12.07 7.367 1 98.88 110 VAL A O 1
ATOM 814 N N . ARG A 1 111 ? -12.953 11.391 9.414 1 98.69 111 ARG A N 1
ATOM 815 C CA . ARG A 1 111 ? -14.297 10.891 9.672 1 98.69 111 ARG A CA 1
ATOM 816 C C . ARG A 1 111 ? -15.336 12 9.57 1 98.69 111 ARG A C 1
ATOM 818 O O . ARG A 1 111 ? -16.422 11.805 9.031 1 98.69 111 ARG A O 1
ATOM 825 N N . ASP A 1 112 ? -14.992 13.141 10.078 1 98.69 112 ASP A N 1
ATOM 826 C CA . ASP A 1 112 ? -15.938 14.242 10.18 1 98.69 112 ASP A CA 1
ATOM 827 C C . ASP A 1 112 ? -16.109 14.945 8.836 1 98.69 112 ASP A C 1
ATOM 829 O O . ASP A 1 112 ? -17.203 15.43 8.523 1 98.69 112 ASP A O 1
ATOM 833 N N . THR A 1 113 ? -15.039 15.031 8.039 1 98.75 113 THR A N 1
ATOM 834 C CA . THR A 1 113 ? -15.094 15.906 6.875 1 98.75 113 THR A CA 1
ATOM 835 C C . THR A 1 113 ? -15.109 15.094 5.582 1 98.75 113 THR A C 1
ATOM 837 O O . THR A 1 113 ? -15.461 15.609 4.52 1 98.75 113 THR A O 1
ATOM 840 N N . GLY A 1 114 ? -14.602 13.914 5.637 1 98.69 114 GLY A N 1
ATOM 841 C CA . GLY A 1 114 ? -14.562 13.047 4.465 1 98.69 114 GLY A CA 1
ATOM 842 C C . GLY A 1 114 ? -13.508 13.461 3.457 1 98.69 114 GLY A C 1
ATOM 843 O O . GLY A 1 114 ? -13.609 13.141 2.271 1 98.69 114 GLY A O 1
ATOM 844 N N . ARG A 1 115 ? -12.539 14.211 3.889 1 98.56 115 ARG A N 1
ATOM 845 C CA . ARG A 1 115 ? -11.508 14.641 2.941 1 98.56 115 ARG A CA 1
ATOM 846 C C . ARG A 1 115 ? -10.156 14.781 3.627 1 98.56 115 ARG A C 1
ATOM 848 O O . ARG A 1 115 ? -10.086 14.992 4.84 1 98.56 115 ARG A O 1
ATOM 855 N N . CYS A 1 116 ? -9.094 14.719 2.932 1 98.94 116 CYS A N 1
ATOM 856 C CA . CYS A 1 116 ? -7.723 14.891 3.389 1 98.94 116 CYS A CA 1
ATOM 857 C C . CYS A 1 116 ? -6.777 15.086 2.209 1 98.94 116 CYS A C 1
ATOM 859 O O . CYS A 1 116 ? -7.191 14.977 1.054 1 98.94 116 CYS A O 1
ATOM 861 N N . VAL A 1 117 ? -5.621 15.484 2.482 1 98.94 117 VAL A N 1
ATOM 862 C CA . VAL A 1 117 ? -4.539 15.539 1.501 1 98.94 117 VAL A CA 1
ATOM 863 C C . VAL A 1 117 ? -3.41 14.602 1.926 1 98.94 117 VAL A C 1
ATOM 865 O O . VAL A 1 117 ? -2.9 14.703 3.045 1 98.94 117 VAL A O 1
ATOM 868 N N . LEU A 1 118 ? -3.119 13.688 1.134 1 98.94 118 LEU A N 1
ATOM 869 C CA . LEU A 1 118 ? -1.975 12.805 1.326 1 98.94 118 LEU A CA 1
ATOM 870 C C . LEU A 1 118 ? -0.734 13.359 0.635 1 98.94 118 LEU A C 1
ATOM 872 O O . LEU A 1 118 ? -0.71 13.5 -0.59 1 98.94 118 LEU A O 1
ATOM 876 N N . GLN A 1 119 ? 0.275 13.734 1.335 1 98.75 119 GLN A N 1
ATOM 877 C CA . GLN A 1 119 ? 1.484 14.305 0.748 1 98.75 119 GLN A CA 1
ATOM 878 C C . GLN A 1 119 ? 2.648 13.32 0.83 1 98.75 119 GLN A C 1
ATOM 880 O O . GLN A 1 119 ? 2.844 12.664 1.854 1 98.75 119 GLN A O 1
ATOM 885 N N . ILE A 1 120 ? 3.344 13.117 -0.232 1 98.81 120 ILE A N 1
ATOM 886 C CA . ILE A 1 120 ? 4.578 12.336 -0.267 1 98.81 120 ILE A CA 1
ATOM 887 C C . ILE A 1 120 ? 5.715 13.148 0.359 1 98.81 120 ILE A C 1
ATOM 889 O O . ILE A 1 120 ? 6.016 14.25 -0.088 1 98.81 120 ILE A O 1
ATOM 893 N N . LEU A 1 121 ? 6.352 12.578 1.409 1 98.5 121 LEU A N 1
ATOM 894 C CA . LEU A 1 121 ? 7.426 13.281 2.105 1 98.5 121 LEU A CA 1
ATOM 895 C C . LEU A 1 121 ? 8.742 13.133 1.354 1 98.5 121 LEU A C 1
ATOM 897 O O . LEU A 1 121 ? 8.984 12.109 0.704 1 98.5 121 LEU A O 1
ATOM 901 N N . GLN A 1 122 ? 9.547 14.148 1.493 1 98.12 122 GLN A N 1
ATOM 902 C CA . GLN A 1 122 ? 10.938 14.102 1.05 1 98.12 122 GLN A CA 1
ATOM 903 C C . GLN A 1 122 ? 11.844 13.531 2.135 1 98.12 122 GLN A C 1
ATOM 905 O O . GLN A 1 122 ? 11.516 13.586 3.322 1 98.12 122 GLN A O 1
ATOM 910 N N . GLN A 1 123 ? 12.969 13.023 1.69 1 97.25 123 GLN A N 1
ATOM 911 C CA . GLN A 1 123 ? 13.977 12.594 2.654 1 97.25 123 GLN A CA 1
ATOM 912 C C . GLN A 1 123 ? 14.336 13.719 3.615 1 97.25 123 GLN A C 1
ATOM 914 O O . GLN A 1 123 ? 14.578 13.484 4.801 1 97.25 123 GLN A O 1
ATOM 919 N N . SER A 1 124 ? 14.359 14.961 3.111 1 96.62 124 SER A N 1
ATOM 920 C CA . SER A 1 124 ? 14.695 16.141 3.918 1 96.62 124 SER A CA 1
ATOM 921 C C . SER A 1 124 ? 13.664 16.359 5.02 1 96.62 124 SER A C 1
ATOM 923 O O . SER A 1 124 ? 13.906 17.109 5.961 1 96.62 124 SER A O 1
ATOM 925 N N . HIS A 1 125 ? 12.516 15.734 4.949 1 97.88 125 HIS A N 1
ATOM 926 C CA . HIS A 1 125 ? 11.461 15.898 5.949 1 97.88 125 HIS A CA 1
ATOM 927 C C . HIS A 1 125 ? 11.664 14.938 7.121 1 97.88 125 HIS A C 1
ATOM 929 O O . HIS A 1 125 ? 10.906 14.977 8.094 1 97.88 125 HIS A O 1
ATOM 935 N N . SER A 1 126 ? 12.711 14.078 7.105 1 96.94 126 SER A N 1
ATOM 936 C CA . SER A 1 126 ? 12.906 13.008 8.078 1 96.94 126 SER A CA 1
ATOM 937 C C . SER A 1 126 ? 12.953 13.562 9.5 1 96.94 126 SER A C 1
ATOM 939 O O . SER A 1 126 ? 12.469 12.93 10.438 1 96.94 126 SER A O 1
ATOM 941 N N . PRO A 1 127 ? 13.453 14.781 9.781 1 96.19 127 PRO A N 1
ATOM 942 C CA . PRO A 1 127 ? 13.453 15.297 11.156 1 96.19 127 PRO A CA 1
ATOM 943 C C . PRO A 1 127 ? 12.047 15.547 11.695 1 96.19 127 PRO A C 1
ATOM 945 O O . PRO A 1 127 ? 11.859 15.688 12.906 1 96.19 127 PRO A O 1
ATOM 948 N N . LEU A 1 128 ? 11.047 15.609 10.828 1 97.69 128 LEU A N 1
ATOM 949 C CA . LEU A 1 128 ? 9.672 15.883 11.234 1 97.69 128 LEU A CA 1
ATOM 950 C C . LEU A 1 128 ? 8.984 14.609 11.711 1 97.69 128 LEU A C 1
ATOM 952 O O . LEU A 1 128 ? 7.91 14.672 12.32 1 97.69 128 LEU A O 1
ATOM 956 N N . VAL A 1 129 ? 9.539 13.453 11.477 1 97 129 VAL A N 1
ATOM 957 C CA . VAL A 1 129 ? 8.859 12.172 11.664 1 97 129 VAL A CA 1
ATOM 958 C C . VAL A 1 129 ? 8.5 11.992 13.133 1 97 129 VAL A C 1
ATOM 960 O O . VAL A 1 129 ? 7.375 11.609 13.461 1 97 129 VAL A O 1
ATOM 963 N N . PRO A 1 130 ? 9.359 12.336 14.086 1 95.12 130 PRO A N 1
ATOM 964 C CA . PRO A 1 130 ? 8.945 12.203 15.484 1 95.12 130 PRO A CA 1
ATOM 965 C C . PRO A 1 130 ? 7.762 13.094 15.836 1 95.12 130 PRO A C 1
ATOM 967 O O . PRO A 1 130 ? 6.855 12.672 16.562 1 95.12 130 PRO A O 1
ATOM 970 N N . LEU A 1 131 ? 7.742 14.305 15.383 1 97.12 131 LEU A N 1
ATOM 971 C CA . LEU A 1 131 ? 6.648 15.242 15.633 1 97.12 131 LEU A CA 1
ATOM 972 C C . LEU A 1 131 ? 5.355 14.742 15 1 97.12 131 LEU A C 1
ATOM 974 O O . LEU A 1 131 ? 4.309 14.711 15.656 1 97.12 131 LEU A O 1
ATOM 978 N N . LEU A 1 132 ? 5.441 14.297 13.781 1 97.5 132 LEU A N 1
ATOM 979 C CA . LEU A 1 132 ? 4.262 13.93 13.008 1 97.5 132 LEU A CA 1
ATOM 980 C C . LEU A 1 132 ? 3.754 12.547 13.406 1 97.5 132 LEU A C 1
ATOM 982 O O . LEU A 1 132 ? 2.559 12.266 13.305 1 97.5 132 LEU A O 1
ATOM 986 N N . GLY A 1 133 ? 4.609 11.695 13.82 1 93.94 133 GLY A N 1
ATOM 987 C CA . GLY A 1 133 ? 4.246 10.305 14.039 1 93.94 133 GLY A CA 1
ATOM 988 C C . GLY A 1 133 ? 4.059 9.961 15.508 1 93.94 133 GLY A C 1
ATOM 989 O O . GLY A 1 133 ? 3.404 8.969 15.836 1 93.94 133 GLY A O 1
ATOM 990 N N . LYS A 1 134 ? 4.547 10.773 16.422 1 91.31 134 LYS A N 1
ATOM 991 C CA . LYS A 1 134 ? 4.582 10.344 17.812 1 91.31 134 LYS A CA 1
ATOM 992 C C . LYS A 1 134 ? 3.891 11.352 18.734 1 91.31 134 LYS A C 1
ATOM 994 O O . LYS A 1 134 ? 3.84 11.164 19.953 1 91.31 134 LYS A O 1
ATOM 999 N N . ARG A 1 135 ? 3.404 12.383 18.188 1 93.5 135 ARG A N 1
ATOM 1000 C CA . ARG A 1 135 ? 2.666 13.383 18.953 1 93.5 135 ARG A CA 1
ATOM 1001 C C . ARG A 1 135 ? 1.269 13.586 18.375 1 93.5 135 ARG A C 1
ATOM 1003 O O . ARG A 1 135 ? 1.066 13.477 17.172 1 93.5 135 ARG A O 1
ATOM 1010 N N . SER A 1 136 ? 0.378 13.945 19.25 1 96 136 SER A N 1
ATOM 1011 C CA . SER A 1 136 ? -0.99 14.211 18.828 1 96 136 SER A CA 1
ATOM 1012 C C . SER A 1 136 ? -1.211 15.703 18.562 1 96 136 SER A C 1
ATOM 1014 O O . SER A 1 136 ? -0.767 16.547 19.359 1 96 136 SER A O 1
ATOM 1016 N N . GLY A 1 137 ? -1.924 15.969 17.5 1 96.19 137 GLY A N 1
ATOM 1017 C CA . GLY A 1 137 ? -2.312 17.344 17.219 1 96.19 137 GLY A CA 1
ATOM 1018 C C . GLY A 1 137 ? -3.246 17.922 18.266 1 96.19 137 GLY A C 1
ATOM 1019 O O . GLY A 1 137 ? -3.498 19.125 18.281 1 96.19 137 GLY A O 1
ATOM 1020 N N . ARG A 1 138 ? -3.764 17.125 19.141 1 97.12 138 ARG A N 1
ATOM 1021 C CA . ARG A 1 138 ? -4.598 17.609 20.234 1 97.12 138 ARG A CA 1
ATOM 1022 C C . ARG A 1 138 ? -3.752 18.281 21.312 1 97.12 138 ARG A C 1
ATOM 1024 O O . ARG A 1 138 ? -4.234 19.172 22.016 1 97.12 138 ARG A O 1
ATOM 1031 N N . ASP A 1 139 ? -2.51 17.875 21.391 1 97 139 ASP A N 1
ATOM 1032 C CA . ASP A 1 139 ? -1.638 18.328 22.484 1 97 139 ASP A CA 1
ATOM 1033 C C . ASP A 1 139 ? -0.637 19.359 21.984 1 97 139 ASP A C 1
ATOM 1035 O O . ASP A 1 139 ? -0.077 20.125 22.781 1 97 139 ASP A O 1
ATOM 1039 N N . VAL A 1 140 ? -0.37 19.359 20.734 1 97.31 140 VAL A N 1
ATOM 1040 C CA . VAL A 1 140 ? 0.637 20.25 20.172 1 97.31 140 VAL A CA 1
ATOM 1041 C C . VAL A 1 140 ? 0.12 20.844 18.859 1 97.31 140 VAL A C 1
ATOM 1043 O O . VAL A 1 140 ? -0.542 20.156 18.078 1 97.31 140 VAL A O 1
ATOM 1046 N N . ASP A 1 141 ? 0.404 22.109 18.672 1 98 141 ASP A N 1
ATOM 1047 C CA . ASP A 1 141 ? 0.213 22.719 17.359 1 98 141 ASP A CA 1
ATOM 1048 C C . ASP A 1 141 ? 1.323 22.297 16.391 1 98 141 ASP A C 1
ATOM 1050 O O . ASP A 1 141 ? 2.357 22.969 16.312 1 98 141 ASP A O 1
ATOM 1054 N N . LYS A 1 142 ? 1.105 21.281 15.656 1 98.5 142 LYS A N 1
ATOM 1055 C CA . LYS A 1 142 ? 2.156 20.688 14.836 1 98.5 142 LYS A CA 1
ATOM 1056 C C . LYS A 1 142 ? 2.576 21.641 13.711 1 98.5 142 LYS A C 1
ATOM 1058 O O . LYS A 1 142 ? 3.736 21.641 13.289 1 98.5 142 LYS A O 1
ATOM 1063 N N . LEU A 1 143 ? 1.635 22.438 13.227 1 98.56 143 LEU A N 1
ATOM 1064 C CA . LEU A 1 143 ? 1.976 23.375 12.164 1 98.56 143 LEU A CA 1
ATOM 1065 C C . LEU A 1 143 ? 2.977 24.422 12.664 1 98.56 143 LEU A C 1
ATOM 1067 O O . LEU A 1 143 ? 3.957 24.719 11.984 1 98.56 143 LEU A O 1
ATOM 1071 N N . ARG A 1 144 ? 2.688 24.922 13.797 1 98.19 144 ARG A N 1
ATOM 1072 C CA . ARG A 1 144 ? 3.607 25.891 14.398 1 98.19 144 ARG A CA 1
ATOM 1073 C C . ARG A 1 144 ? 4.973 25.25 14.656 1 98.19 144 ARG A C 1
ATOM 1075 O O . ARG A 1 144 ? 6.008 25.875 14.391 1 98.19 144 ARG A O 1
ATOM 1082 N N . GLU A 1 145 ? 4.98 24.031 15.203 1 98.62 145 GLU A N 1
ATOM 1083 C CA . GLU A 1 145 ? 6.23 23.344 15.492 1 98.62 145 GLU A CA 1
ATOM 1084 C C . GLU A 1 145 ? 7.02 23.078 14.211 1 98.62 145 GLU A C 1
ATOM 1086 O O . GLU A 1 145 ? 8.25 23.156 14.203 1 98.62 145 GLU A O 1
ATOM 1091 N N . ILE A 1 146 ? 6.371 22.734 13.109 1 98.81 146 ILE A N 1
ATOM 1092 C CA . ILE A 1 146 ? 7.008 22.484 11.82 1 98.81 146 ILE A CA 1
ATOM 1093 C C . ILE A 1 146 ? 7.746 23.75 11.367 1 98.81 146 ILE A C 1
ATOM 1095 O O . ILE A 1 146 ? 8.906 23.672 10.953 1 98.81 146 ILE A O 1
ATOM 1099 N N . GLU A 1 147 ? 7.086 24.859 11.477 1 98.62 147 GLU A N 1
ATOM 1100 C CA . GLU A 1 147 ? 7.703 26.125 11.094 1 98.62 147 GLU A CA 1
ATOM 1101 C C . GLU A 1 147 ? 8.875 26.469 12.008 1 98.62 147 GLU A C 1
ATOM 1103 O O . GLU A 1 147 ? 9.914 26.953 11.547 1 98.62 147 GLU A O 1
ATOM 1108 N N . ALA A 1 148 ? 8.656 26.219 13.273 1 98.62 148 ALA A N 1
ATOM 1109 C CA . ALA A 1 148 ? 9.727 26.469 14.242 1 98.62 148 ALA A CA 1
ATOM 1110 C C . ALA A 1 148 ? 10.953 25.625 13.93 1 98.62 148 ALA A C 1
ATOM 1112 O O . ALA A 1 148 ? 12.086 26.031 14.219 1 98.62 148 ALA A O 1
ATOM 1113 N N . MET A 1 149 ? 10.727 24.547 13.328 1 98.38 149 MET A N 1
ATOM 1114 C CA . MET A 1 149 ? 11.82 23.625 12.984 1 98.38 149 MET A CA 1
ATOM 1115 C C . MET A 1 149 ? 12.461 24.031 11.664 1 98.38 149 MET A C 1
ATOM 1117 O O . MET A 1 149 ? 13.406 23.375 11.211 1 98.38 149 MET A O 1
ATOM 1121 N N . GLY A 1 150 ? 11.922 25.031 10.961 1 98.56 150 GLY A N 1
ATOM 1122 C CA . GLY A 1 150 ? 12.578 25.578 9.781 1 98.56 150 GLY A CA 1
ATOM 1123 C C . GLY A 1 150 ? 11.938 25.141 8.484 1 98.56 150 GLY A C 1
ATOM 1124 O O . GLY A 1 150 ? 12.461 25.406 7.402 1 98.56 150 GLY A O 1
ATOM 1125 N N . PHE A 1 151 ? 10.828 24.438 8.57 1 98.62 151 PHE A N 1
ATOM 1126 C CA . PHE A 1 151 ? 10.109 24.016 7.371 1 98.62 151 PHE A CA 1
ATOM 1127 C C . PHE A 1 151 ? 9 25 7.031 1 98.62 151 PHE A C 1
ATOM 1129 O O . PHE A 1 151 ? 8.508 25.719 7.91 1 98.62 151 PHE A O 1
ATOM 1136 N N . ASN A 1 152 ? 8.688 25.031 5.754 1 98.31 152 ASN A N 1
ATOM 1137 C CA . ASN A 1 152 ? 7.645 25.938 5.297 1 98.31 152 ASN A CA 1
ATOM 1138 C C . ASN A 1 152 ? 6.32 25.203 5.082 1 98.31 152 ASN A C 1
ATOM 1140 O O . ASN A 1 152 ? 6.27 24.219 4.355 1 98.31 152 ASN A O 1
ATOM 1144 N N . VAL A 1 153 ? 5.324 25.719 5.723 1 98.62 153 VAL A N 1
ATOM 1145 C CA . VAL A 1 153 ? 3.973 25.203 5.539 1 98.62 153 VAL A CA 1
ATOM 1146 C C . VAL A 1 153 ? 3.225 26.047 4.52 1 98.62 153 VAL A C 1
ATOM 1148 O O . VAL A 1 153 ? 3.258 27.281 4.59 1 98.62 153 VAL A O 1
ATOM 1151 N N . ALA A 1 154 ? 2.648 25.469 3.545 1 98.38 154 ALA A N 1
ATOM 1152 C CA . ALA A 1 154 ? 1.811 26.094 2.529 1 98.38 154 ALA A CA 1
ATOM 1153 C C . ALA A 1 154 ? 0.379 25.578 2.596 1 98.38 154 ALA A C 1
ATOM 1155 O O . ALA A 1 154 ? 0.04 24.797 3.484 1 98.38 154 ALA A O 1
ATOM 1156 N N . SER A 1 155 ? -0.499 26.141 1.766 1 98.25 155 SER A N 1
ATOM 1157 C CA . SER A 1 155 ? -1.87 25.656 1.625 1 98.25 155 SER A CA 1
ATOM 1158 C C . SER A 1 155 ? -2.105 25.047 0.244 1 98.25 155 SER A C 1
ATOM 1160 O O . SER A 1 155 ? -1.68 25.609 -0.767 1 98.25 155 SER A O 1
ATOM 1162 N N . ALA A 1 156 ? -2.619 23.953 0.189 1 98.31 156 ALA A N 1
ATOM 1163 C CA . ALA A 1 156 ? -3.072 23.297 -1.038 1 98.31 156 ALA A CA 1
ATOM 1164 C C . ALA A 1 156 ? -4.371 22.531 -0.806 1 98.31 156 ALA A C 1
ATOM 1166 O O . ALA A 1 156 ? -4.535 21.875 0.222 1 98.31 156 ALA A O 1
ATOM 1167 N N 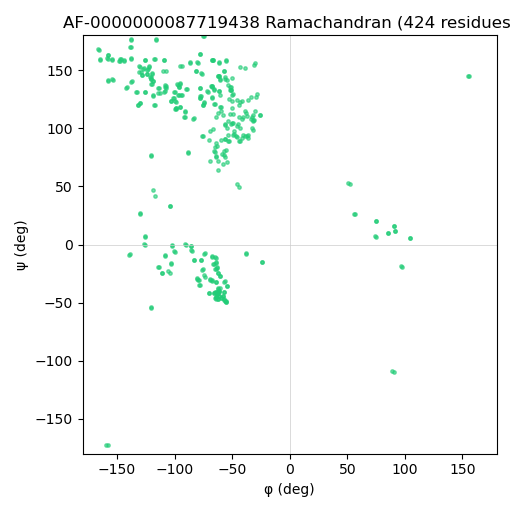. PHE A 1 157 ? -5.363 22.656 -1.72 1 98.12 157 PHE A N 1
ATOM 1168 C CA . PHE A 1 157 ? -6.668 22 -1.653 1 98.12 157 PHE A CA 1
ATOM 1169 C C . PHE A 1 157 ? -7.375 22.344 -0.347 1 98.12 157 PHE A C 1
ATOM 1171 O O . PHE A 1 157 ? -8.078 21.5 0.222 1 98.12 157 PHE A O 1
ATOM 1178 N N . GLY A 1 158 ? -7.043 23.5 0.228 1 98.12 158 GLY A N 1
ATOM 1179 C CA . GLY A 1 158 ? -7.727 23.984 1.415 1 98.12 158 GLY A CA 1
ATOM 1180 C C . GLY A 1 158 ? -7.148 23.422 2.705 1 98.12 158 GLY A C 1
ATOM 1181 O O . GLY A 1 158 ? -7.734 23.609 3.777 1 98.12 158 GLY A O 1
ATOM 1182 N N . LEU A 1 159 ? -6.035 22.766 2.693 1 98.81 159 LEU A N 1
ATOM 1183 C CA . LEU A 1 159 ? -5.41 22.172 3.873 1 98.81 159 LEU A CA 1
ATOM 1184 C C . LEU A 1 159 ? -3.934 22.547 3.951 1 98.81 159 LEU A C 1
ATOM 1186 O O . LEU A 1 159 ? -3.316 22.859 2.934 1 98.81 159 LEU A O 1
ATOM 1190 N N . PRO A 1 160 ? -3.342 22.578 5.133 1 98.81 160 PRO A N 1
ATOM 1191 C CA . PRO A 1 160 ? -1.903 22.828 5.246 1 98.81 160 PRO A CA 1
ATOM 1192 C C . PRO A 1 160 ? -1.061 21.688 4.691 1 98.81 160 PRO A C 1
ATOM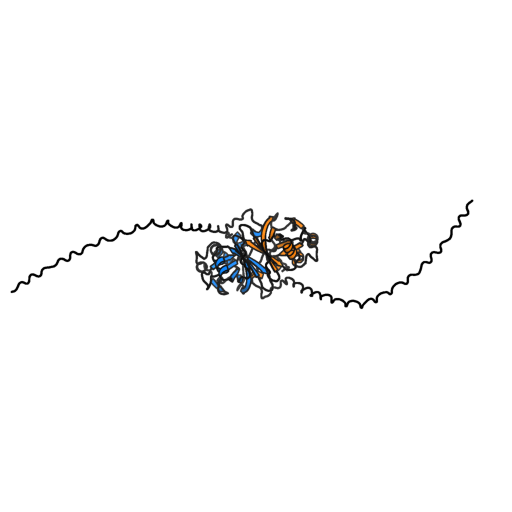 1194 O O . PRO A 1 160 ? -1.395 20.516 4.891 1 98.81 160 PRO A O 1
ATOM 1197 N N . VAL A 1 161 ? -0.03 22 3.941 1 98.81 161 VAL A N 1
ATOM 1198 C CA . VAL A 1 161 ? 0.906 21.031 3.389 1 98.81 161 VAL A CA 1
ATOM 1199 C C . VAL A 1 161 ? 2.334 21.562 3.518 1 98.81 161 VAL A C 1
ATOM 1201 O O . VAL A 1 161 ? 2.545 22.734 3.803 1 98.81 161 VAL A O 1
ATOM 1204 N N . LEU A 1 162 ? 3.305 20.672 3.447 1 98.75 162 LEU A N 1
ATOM 1205 C CA . LEU A 1 162 ? 4.691 21.109 3.338 1 98.75 162 LEU A CA 1
ATOM 1206 C C . LEU A 1 162 ? 4.973 21.703 1.957 1 98.75 162 LEU A C 1
ATOM 1208 O O . LEU A 1 162 ? 4.652 21.078 0.939 1 98.75 162 LEU A O 1
ATOM 1212 N N . ALA A 1 163 ? 5.582 22.844 1.906 1 98.12 163 ALA A N 1
ATOM 1213 C CA . ALA A 1 163 ? 5.785 23.562 0.657 1 98.12 163 ALA A CA 1
ATOM 1214 C C . ALA A 1 163 ? 6.684 22.781 -0.294 1 98.12 163 ALA A C 1
ATOM 1216 O O . ALA A 1 163 ? 6.523 22.859 -1.515 1 98.12 163 ALA A O 1
ATOM 1217 N N . ASP A 1 164 ? 7.59 22.047 0.252 1 98.12 164 ASP A N 1
ATOM 1218 C CA . ASP A 1 164 ? 8.562 21.328 -0.558 1 98.12 164 ASP A CA 1
ATOM 1219 C C . ASP A 1 164 ? 8.227 19.844 -0.623 1 98.12 164 ASP A C 1
ATOM 1221 O O . ASP A 1 164 ? 9.117 18.984 -0.64 1 98.12 164 ASP A O 1
ATOM 1225 N N . HIS A 1 165 ? 6.945 19.531 -0.597 1 98.31 165 HIS A N 1
ATOM 1226 C CA . HIS A 1 165 ? 6.469 18.156 -0.719 1 98.31 165 HIS A CA 1
ATOM 1227 C C . HIS A 1 165 ? 6.996 17.5 -1.991 1 98.31 165 HIS A C 1
ATOM 1229 O O . HIS A 1 165 ? 7.387 18.188 -2.934 1 98.31 165 HIS A O 1
ATOM 1235 N N . ALA A 1 166 ? 7.012 16.172 -2.002 1 98.5 166 ALA A N 1
ATOM 1236 C CA . ALA A 1 166 ? 7.398 15.414 -3.186 1 98.5 166 ALA A CA 1
ATOM 1237 C C . ALA A 1 166 ? 6.184 15.094 -4.055 1 98.5 166 ALA A C 1
ATOM 1239 O O . ALA A 1 166 ? 6.309 14.422 -5.082 1 98.5 166 ALA A O 1
ATOM 1240 N N . GLY A 1 167 ? 5.004 15.492 -3.713 1 98.25 167 GLY A N 1
ATOM 1241 C CA . GLY A 1 167 ? 3.734 15.281 -4.387 1 98.25 167 GLY A CA 1
ATOM 1242 C C . GLY A 1 167 ? 2.543 15.344 -3.451 1 98.25 167 GLY A C 1
ATOM 1243 O O . GLY A 1 167 ? 2.641 14.953 -2.287 1 98.25 167 GLY A O 1
ATOM 1244 N N . LEU A 1 168 ? 1.455 15.867 -3.941 1 98.62 168 LEU A N 1
ATOM 1245 C CA . LEU A 1 168 ? 0.212 15.953 -3.182 1 98.62 168 LEU A CA 1
ATOM 1246 C C . LEU A 1 168 ? -0.912 15.203 -3.895 1 98.62 168 LEU A C 1
ATOM 1248 O O . LEU A 1 168 ? -1.018 15.266 -5.121 1 98.62 168 LEU A O 1
ATOM 1252 N N . MET A 1 169 ? -1.767 14.578 -3.119 1 98.75 169 MET A N 1
ATOM 1253 C CA . MET A 1 169 ? -3.002 13.984 -3.623 1 98.75 169 MET A CA 1
ATOM 1254 C C . MET A 1 169 ? -4.191 14.391 -2.76 1 98.75 169 MET A C 1
ATOM 1256 O O . MET A 1 169 ? -4.188 14.172 -1.546 1 98.75 169 MET A O 1
ATOM 1260 N N . GLU A 1 170 ? -5.109 15.023 -3.35 1 98.88 170 GLU A N 1
ATOM 1261 C CA . GLU A 1 170 ? -6.379 15.305 -2.689 1 98.88 170 GLU A CA 1
ATOM 1262 C C . GLU A 1 170 ? -7.281 14.078 -2.682 1 98.88 170 GLU A C 1
ATOM 1264 O O . GLU A 1 170 ? -7.578 13.508 -3.734 1 98.88 170 GLU A O 1
ATOM 1269 N N . LEU A 1 171 ? -7.742 13.703 -1.448 1 98.88 171 LEU A N 1
ATOM 1270 C CA . LEU A 1 171 ? -8.539 12.484 -1.312 1 98.88 171 LEU A CA 1
ATOM 1271 C C . LEU A 1 171 ? -9.922 12.797 -0.754 1 98.88 171 LEU A C 1
ATOM 1273 O O . LEU A 1 171 ? -10.062 13.641 0.135 1 98.88 171 LEU A O 1
ATOM 1277 N N . ARG A 1 172 ? -10.867 12.141 -1.331 1 98.88 172 ARG A N 1
ATOM 1278 C CA . ARG A 1 172 ? -12.234 12.125 -0.812 1 98.88 172 ARG A CA 1
ATOM 1279 C C . ARG A 1 172 ? -12.664 10.711 -0.438 1 98.88 172 ARG A C 1
ATOM 1281 O O . ARG A 1 172 ? -12.562 9.789 -1.251 1 98.88 172 ARG A O 1
ATOM 1288 N N . VAL A 1 173 ? -13.148 10.602 0.78 1 98.81 173 VAL A N 1
ATOM 1289 C CA . VAL A 1 173 ? -13.586 9.289 1.241 1 98.81 173 VAL A CA 1
ATOM 1290 C C . VAL A 1 173 ? -14.727 8.781 0.36 1 98.81 173 VAL A C 1
ATOM 1292 O O . VAL A 1 173 ? -15.703 9.508 0.121 1 98.81 173 VAL A O 1
ATOM 1295 N N . ALA A 1 174 ? -14.602 7.547 -0.07 1 98.31 174 ALA A N 1
ATOM 1296 C CA . ALA A 1 174 ? -15.547 6.977 -1.024 1 98.31 174 ALA A CA 1
ATOM 1297 C C . ALA A 1 174 ? -16.141 5.676 -0.499 1 98.31 174 ALA A C 1
ATOM 1299 O O . ALA A 1 174 ? -16.812 4.949 -1.235 1 98.31 174 ALA A O 1
ATOM 1300 N N . SER A 1 175 ? -15.906 5.293 0.671 1 97.88 175 SER A N 1
ATOM 1301 C CA . SER A 1 175 ? -16.422 4.086 1.313 1 97.88 175 SER A CA 1
ATOM 1302 C C . SER A 1 175 ? -16.828 4.363 2.754 1 97.88 175 SER A C 1
ATOM 1304 O O . SER A 1 175 ? -16.609 5.457 3.273 1 97.88 175 SER A O 1
ATOM 1306 N N . ASP A 1 176 ? -17.5 3.348 3.291 1 97.31 176 ASP A N 1
ATOM 1307 C CA . ASP A 1 176 ? -17.594 3.354 4.746 1 97.31 176 ASP A CA 1
ATOM 1308 C C . ASP A 1 176 ? -16.234 3.145 5.391 1 97.31 176 ASP A C 1
ATOM 1310 O O . ASP A 1 176 ? -15.273 2.76 4.715 1 97.31 176 ASP A O 1
ATOM 1314 N N . PHE A 1 177 ? -16.125 3.564 6.664 1 98.31 177 PHE A N 1
ATOM 1315 C CA . PHE A 1 177 ? -14.961 3.227 7.461 1 98.31 177 PHE A CA 1
ATOM 1316 C C . PHE A 1 177 ? -15.016 1.772 7.918 1 98.31 177 PHE A C 1
ATOM 1318 O O . PHE A 1 177 ? -15.953 1.366 8.602 1 98.31 177 PHE A O 1
ATOM 1325 N N . ILE A 1 178 ? -14.047 0.974 7.543 1 98.19 178 ILE A N 1
ATOM 1326 C CA . ILE A 1 178 ? -14.023 -0.45 7.859 1 98.19 178 ILE A CA 1
ATOM 1327 C C . ILE A 1 178 ? -13.195 -0.687 9.117 1 98.19 178 ILE A C 1
ATOM 1329 O O . ILE A 1 178 ? -11.992 -0.414 9.141 1 98.19 178 ILE A O 1
ATOM 1333 N N . PRO A 1 179 ? -13.812 -1.215 10.156 1 98.19 179 PRO A N 1
ATOM 1334 C CA . PRO A 1 179 ? -13.055 -1.476 11.375 1 98.19 179 PRO A CA 1
ATOM 1335 C C . PRO A 1 179 ? -12.008 -2.576 11.203 1 98.19 179 PRO A C 1
ATOM 1337 O O . PRO A 1 179 ? -12.336 -3.672 10.734 1 98.19 179 PRO A O 1
ATOM 1340 N N . CYS A 1 180 ? -10.789 -2.295 11.531 1 98.38 180 CYS A N 1
ATOM 1341 C CA . CYS A 1 180 ? -9.695 -3.248 11.414 1 98.38 180 CYS A CA 1
ATOM 1342 C C . CYS A 1 180 ? -8.891 -3.314 12.711 1 98.38 180 CYS A C 1
ATOM 1344 O O . CYS A 1 180 ? -7.691 -3.59 12.688 1 98.38 180 CYS A O 1
ATOM 1346 N N . GLY A 1 181 ? -9.516 -2.99 13.859 1 97.81 181 GLY A N 1
ATOM 1347 C CA . GLY A 1 181 ? -8.836 -2.986 15.141 1 97.81 181 GLY A CA 1
ATOM 1348 C C . GLY A 1 181 ? -8.211 -1.647 15.484 1 97.81 181 GLY A C 1
ATOM 1349 O O . GLY A 1 181 ? -8.922 -0.674 15.742 1 97.81 181 GLY A O 1
ATOM 1350 N N . ASP A 1 182 ? -6.875 -1.571 15.461 1 98.38 182 ASP A N 1
ATOM 1351 C CA . ASP A 1 182 ? -6.195 -0.336 15.836 1 98.38 182 ASP A CA 1
ATOM 1352 C C . ASP A 1 182 ? -6.27 0.698 14.711 1 98.38 182 ASP A C 1
ATOM 1354 O O . ASP A 1 182 ? -5.992 1.879 14.93 1 98.38 182 ASP A O 1
ATOM 1358 N N . HIS A 1 183 ? -6.656 0.297 13.531 1 98.75 183 HIS A N 1
ATOM 1359 C CA . HIS A 1 183 ? -6.918 1.184 12.406 1 98.75 183 HIS A CA 1
ATOM 1360 C C . HIS A 1 183 ? -8.344 1.02 11.891 1 98.75 183 HIS A C 1
ATOM 1362 O O . HIS A 1 183 ? -8.969 -0.023 12.109 1 98.75 183 HIS A O 1
ATOM 1368 N N . GLU A 1 184 ? -8.867 2.047 11.312 1 98.75 184 GLU A N 1
ATOM 1369 C CA . GLU A 1 184 ? -9.961 1.938 10.359 1 98.75 184 GLU A CA 1
ATOM 1370 C C . GLU A 1 184 ? -9.484 2.197 8.93 1 98.75 184 GLU A C 1
ATOM 1372 O O . GLU A 1 184 ? -8.664 3.088 8.695 1 98.75 184 GLU A O 1
ATOM 1377 N N . THR A 1 185 ? -9.938 1.335 8.055 1 98.69 185 THR A N 1
ATOM 1378 C CA . THR A 1 185 ? -9.555 1.463 6.652 1 98.69 185 THR A CA 1
ATOM 1379 C C . THR A 1 185 ? -10.633 2.191 5.863 1 98.69 185 THR A C 1
ATOM 1381 O O . THR A 1 185 ? -11.828 1.933 6.043 1 98.69 185 THR A O 1
ATOM 1384 N N . VAL A 1 186 ? -10.227 3.094 5.012 1 98.75 186 VAL A N 1
ATOM 1385 C CA . VAL A 1 186 ? -11.148 3.771 4.102 1 98.75 186 VAL A CA 1
ATOM 1386 C C . VAL A 1 186 ? -10.609 3.703 2.676 1 98.75 186 VAL A C 1
ATOM 1388 O O . VAL A 1 186 ? -9.398 3.641 2.465 1 98.75 186 VAL A O 1
ATOM 1391 N N . ILE A 1 187 ? -11.484 3.656 1.763 1 98.81 187 ILE A N 1
ATOM 1392 C CA . ILE A 1 187 ? -11.18 3.832 0.346 1 98.81 187 ILE A CA 1
ATOM 1393 C C . ILE A 1 187 ? -11.516 5.262 -0.078 1 98.81 187 ILE A C 1
ATOM 1395 O O . ILE A 1 187 ? -12.594 5.773 0.245 1 98.81 187 ILE A O 1
ATOM 1399 N N . CYS A 1 188 ? -10.578 5.871 -0.748 1 98.88 188 CYS A N 1
ATOM 1400 C CA . CYS A 1 188 ? -10.75 7.262 -1.157 1 98.88 188 CYS A CA 1
ATOM 1401 C C . CYS A 1 188 ? -10.594 7.406 -2.666 1 98.88 188 CYS A C 1
ATOM 1403 O O . CYS A 1 188 ? -9.797 6.703 -3.283 1 98.88 188 CYS A O 1
ATOM 1405 N N . ASP A 1 189 ? -11.328 8.32 -3.244 1 98.62 189 ASP A N 1
ATOM 1406 C CA . ASP A 1 189 ? -11.039 8.812 -4.59 1 98.62 189 ASP A CA 1
ATOM 1407 C C . ASP A 1 189 ? -9.883 9.812 -4.574 1 98.62 189 ASP A C 1
ATOM 1409 O O . ASP A 1 189 ? -9.805 10.664 -3.684 1 98.62 189 ASP A O 1
ATOM 1413 N N . VAL A 1 190 ? -8.969 9.648 -5.516 1 98.62 190 VAL A N 1
ATOM 1414 C CA . VAL A 1 190 ? -8 10.703 -5.781 1 98.62 190 VAL A CA 1
ATOM 1415 C C . VAL A 1 190 ? -8.609 11.742 -6.727 1 98.62 190 VAL A C 1
ATOM 1417 O O . VAL A 1 190 ? -8.734 11.492 -7.926 1 98.62 190 VAL A O 1
ATOM 1420 N N . VAL A 1 191 ? -8.922 12.938 -6.195 1 98.25 191 VAL A N 1
ATOM 1421 C CA . VAL A 1 191 ? -9.75 13.852 -6.973 1 98.25 191 VAL A CA 1
ATOM 1422 C C . VAL A 1 191 ? -8.898 15.023 -7.473 1 98.25 191 VAL A C 1
ATOM 1424 O O . VAL A 1 191 ? -9.359 15.828 -8.281 1 98.25 191 VAL A O 1
ATOM 1427 N N . GLY A 1 192 ? -7.699 15.148 -7.02 1 97.44 192 GLY A N 1
ATOM 1428 C CA . GLY A 1 192 ? -6.73 16.156 -7.418 1 97.44 192 GLY A CA 1
ATOM 1429 C C . GLY A 1 192 ? -5.312 15.836 -6.988 1 97.44 192 GLY A C 1
ATOM 1430 O O . GLY A 1 192 ? -5.102 14.984 -6.121 1 97.44 192 GLY A O 1
ATOM 1431 N N . TRP A 1 193 ? -4.371 16.453 -7.672 1 98.06 193 TRP A N 1
ATOM 1432 C CA . TRP A 1 193 ? -2.986 16.234 -7.266 1 98.06 193 TRP A CA 1
ATOM 1433 C C . TRP A 1 193 ? -2.094 17.375 -7.754 1 98.06 193 TRP A C 1
ATOM 1435 O O . TRP A 1 193 ? -2.49 18.141 -8.625 1 98.06 193 TRP A O 1
ATOM 1445 N N . GLN A 1 194 ? -0.994 17.484 -7.133 1 96.75 194 GLN A N 1
ATOM 1446 C CA . GLN A 1 194 ? 0.099 18.375 -7.508 1 96.75 194 GLN A CA 1
ATOM 1447 C C . GLN A 1 194 ? 1.438 17.641 -7.484 1 96.75 194 GLN A C 1
ATOM 1449 O O . GLN A 1 194 ? 1.752 16.953 -6.52 1 96.75 194 GLN A O 1
ATOM 1454 N N . ASP A 1 195 ? 2.201 17.781 -8.523 1 96.06 195 ASP A N 1
ATOM 1455 C CA . ASP A 1 195 ? 3.543 17.203 -8.562 1 96.06 195 ASP A CA 1
ATOM 1456 C C . ASP A 1 195 ? 4.527 18.062 -7.758 1 96.06 195 ASP A C 1
ATOM 1458 O O . ASP A 1 195 ? 4.25 19.219 -7.461 1 96.06 195 ASP A O 1
ATOM 1462 N N . ALA A 1 196 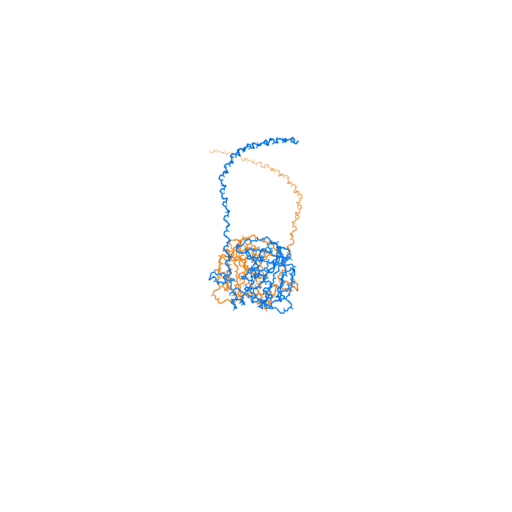? 5.66 17.422 -7.469 1 94 196 ALA A N 1
ATOM 1463 C CA . ALA A 1 196 ? 6.754 18.156 -6.852 1 94 196 ALA A CA 1
ATOM 1464 C C . ALA A 1 196 ? 7.219 19.297 -7.754 1 94 196 ALA A C 1
ATOM 1466 O O . ALA A 1 196 ? 7.191 19.172 -8.984 1 94 196 ALA A O 1
ATOM 1467 N N . LYS A 1 197 ? 7.574 20.469 -7.262 1 89.06 197 LYS A N 1
ATOM 1468 C CA . LYS A 1 197 ? 8.078 21.609 -8.023 1 89.06 197 LYS A CA 1
ATOM 1469 C C . LYS A 1 197 ? 9.508 21.375 -8.484 1 89.06 197 LYS A C 1
ATOM 1471 O O . LYS A 1 197 ? 9.961 21.984 -9.461 1 89.06 197 LYS A O 1
ATOM 1476 N N . GLY A 1 198 ? 10.289 20.391 -8.164 1 85.81 198 GLY A N 1
ATOM 1477 C CA . GLY A 1 198 ? 11.656 20.047 -8.5 1 85.81 198 GLY A CA 1
ATOM 1478 C C . GLY A 1 198 ? 11.969 18.578 -8.281 1 85.81 198 GLY A C 1
ATOM 1479 O O . GLY A 1 198 ? 11.062 17.75 -8.148 1 85.81 198 GLY A O 1
ATOM 1480 N N . PRO A 1 199 ? 13.32 18.375 -8.469 1 86.25 199 PRO A N 1
ATOM 1481 C CA . PRO A 1 199 ? 13.711 16.984 -8.219 1 86.25 199 PRO A CA 1
ATOM 1482 C C . PRO A 1 199 ? 13.211 16.469 -6.867 1 86.25 199 PRO A C 1
ATOM 1484 O O . PRO A 1 199 ? 13.258 17.188 -5.871 1 86.25 199 PRO A O 1
ATOM 1487 N N . ALA A 1 200 ? 12.664 15.312 -6.938 1 91.12 200 ALA A N 1
ATOM 1488 C CA . ALA A 1 200 ? 12.109 14.734 -5.719 1 91.12 200 ALA A CA 1
ATOM 1489 C C . ALA A 1 200 ? 12.969 13.578 -5.215 1 91.12 200 ALA A C 1
ATOM 1491 O O . ALA A 1 200 ? 13.508 12.805 -6.008 1 91.12 200 ALA A O 1
ATOM 1492 N N . ALA A 1 201 ? 13.188 13.531 -3.947 1 96.62 201 ALA A N 1
ATOM 1493 C CA . ALA A 1 201 ? 13.766 12.406 -3.225 1 96.62 201 ALA A CA 1
ATOM 1494 C C . ALA A 1 201 ? 12.812 11.891 -2.156 1 96.62 201 ALA A C 1
ATOM 1496 O O . ALA A 1 201 ? 13.008 12.141 -0.965 1 96.62 201 ALA A O 1
ATOM 1497 N N . PRO A 1 202 ? 11.82 11.148 -2.613 1 98.25 202 PRO A N 1
ATOM 1498 C CA . PRO A 1 202 ? 10.805 10.703 -1.664 1 98.25 202 PRO A CA 1
ATOM 1499 C C . PRO A 1 202 ? 11.391 9.922 -0.492 1 98.25 202 PRO A C 1
ATOM 1501 O O . PRO A 1 202 ? 12.367 9.18 -0.664 1 98.25 202 PRO A O 1
ATOM 1504 N N . LEU A 1 203 ? 10.82 10.109 0.664 1 98.38 203 LEU A N 1
ATOM 1505 C CA . LEU A 1 203 ? 11.195 9.398 1.879 1 98.38 203 LEU A CA 1
ATOM 1506 C C . LEU A 1 203 ? 10.617 7.992 1.885 1 98.38 203 LEU A C 1
ATOM 1508 O O . LEU A 1 203 ? 9.422 7.805 1.629 1 98.38 203 LEU A O 1
ATOM 1512 N N . TYR A 1 204 ? 11.469 7.012 2.111 1 98.31 204 TYR A N 1
ATOM 1513 C CA . TYR A 1 204 ? 11.055 5.625 2.287 1 98.31 204 TYR A CA 1
ATOM 1514 C C . TYR A 1 204 ? 11.422 5.121 3.68 1 98.31 204 TYR A C 1
ATOM 1516 O O . TYR A 1 204 ? 12.32 5.66 4.328 1 98.31 204 TYR A O 1
ATOM 1524 N N . THR A 1 205 ? 10.742 4.059 4.078 1 97.19 205 THR A N 1
ATOM 1525 C CA . THR A 1 205 ? 10.938 3.518 5.418 1 97.19 205 THR A CA 1
ATOM 1526 C C . THR A 1 205 ? 12.375 3.035 5.602 1 97.19 205 THR A C 1
ATOM 1528 O O . THR A 1 205 ? 12.898 3.027 6.715 1 97.19 205 THR A O 1
ATOM 1531 N N . ALA A 1 206 ? 13.016 2.707 4.496 1 94.56 206 ALA A N 1
ATOM 1532 C CA . ALA A 1 206 ? 14.422 2.309 4.574 1 94.56 206 ALA A CA 1
ATOM 1533 C C . ALA A 1 206 ? 15.266 3.404 5.215 1 94.56 206 ALA A C 1
ATOM 1535 O O . ALA A 1 206 ? 16.094 3.129 6.086 1 94.56 206 ALA A O 1
ATOM 1536 N N . TYR A 1 207 ? 15.055 4.621 4.762 1 93.94 207 TYR A N 1
ATOM 1537 C CA . TYR A 1 207 ? 15.812 5.762 5.27 1 93.94 207 TYR A CA 1
ATOM 1538 C C . TYR A 1 207 ? 15.562 5.961 6.762 1 93.94 207 TYR A C 1
ATOM 1540 O O . TYR A 1 207 ? 16.484 6.262 7.52 1 93.94 207 TYR A O 1
ATOM 1548 N N . LEU A 1 208 ? 14.344 5.727 7.168 1 92.94 208 LEU A N 1
ATOM 1549 C CA . LEU A 1 208 ? 13.984 5.887 8.57 1 92.94 208 LEU A CA 1
ATOM 1550 C C . LEU A 1 208 ? 14.633 4.805 9.43 1 92.94 208 LEU A C 1
ATOM 1552 O O . LEU A 1 208 ? 15.086 5.078 10.547 1 92.94 208 LEU A O 1
ATOM 1556 N N . ARG A 1 209 ? 14.625 3.629 8.938 1 90.56 209 ARG A N 1
ATOM 1557 C CA . ARG A 1 209 ? 15.312 2.553 9.648 1 90.56 209 ARG A CA 1
ATOM 1558 C C . ARG A 1 209 ? 16.797 2.834 9.766 1 90.56 209 ARG A C 1
ATOM 1560 O O . ARG A 1 209 ? 17.391 2.637 10.828 1 90.56 209 ARG A O 1
ATOM 1567 N N . GLN A 1 210 ? 17.359 3.34 8.734 1 89.75 210 GLN A N 1
ATOM 1568 C CA . GLN A 1 210 ? 18.797 3.619 8.672 1 89.75 210 GLN A CA 1
ATOM 1569 C C . GLN A 1 210 ? 19.172 4.766 9.609 1 89.75 210 GLN A C 1
ATOM 1571 O O . GLN A 1 210 ? 20.266 4.777 10.18 1 89.75 210 GLN A O 1
ATOM 1576 N N . THR A 1 211 ? 18.219 5.68 9.789 1 86.62 211 THR A N 1
ATOM 1577 C CA . THR A 1 211 ? 18.547 6.883 10.555 1 86.62 211 THR A CA 1
ATOM 1578 C C . THR A 1 211 ? 17.984 6.789 11.969 1 86.62 211 THR A C 1
ATOM 1580 O O . THR A 1 211 ? 18.141 7.715 12.766 1 86.62 211 THR A O 1
ATOM 1583 N N . GLY A 1 212 ? 17.297 5.676 12.266 1 80.81 212 GLY A N 1
ATOM 1584 C CA . GLY A 1 212 ? 16.922 5.375 13.633 1 80.81 212 GLY A CA 1
ATOM 1585 C C . GLY A 1 212 ? 15.555 5.926 14.008 1 80.81 212 GLY A C 1
ATOM 1586 O O . GLY A 1 212 ? 15.234 6.078 15.188 1 80.81 212 GLY A O 1
ATOM 1587 N N . PHE A 1 213 ? 14.781 6.383 13.039 1 77.81 213 PHE A N 1
ATOM 1588 C CA . PHE A 1 213 ? 13.43 6.855 13.32 1 77.81 213 PHE A CA 1
ATOM 1589 C C . PHE A 1 213 ? 12.461 5.688 13.438 1 77.81 213 PHE A C 1
ATOM 1591 O O . PHE A 1 213 ? 11.375 5.828 14 1 77.81 213 PHE A O 1
ATOM 1598 N N . LEU A 1 214 ? 12.766 4.602 12.734 1 73.44 214 LEU A N 1
ATOM 1599 C CA . LEU A 1 214 ? 12.062 3.324 12.836 1 73.44 214 LEU A CA 1
ATOM 1600 C C . LEU A 1 214 ? 12.992 2.234 13.359 1 73.44 214 LEU A C 1
ATOM 1602 O O . LEU A 1 214 ? 14.203 2.295 13.148 1 73.44 214 LEU A O 1
ATOM 1606 N N . MET B 1 1 ? -53.906 -97.188 -35.344 1 25.61 1 MET B N 1
ATOM 1607 C CA . MET B 1 1 ? -53.156 -96.438 -36.312 1 25.61 1 MET B CA 1
ATOM 1608 C C . MET B 1 1 ? -53.938 -95.25 -36.781 1 25.61 1 MET B C 1
ATOM 1610 O O . MET B 1 1 ? -54.625 -95.312 -37.812 1 25.61 1 MET B O 1
ATOM 1614 N N . ILE B 1 2 ? -54.469 -94.375 -35.75 1 30.02 2 ILE B N 1
ATOM 1615 C CA . ILE B 1 2 ? -55.469 -93.312 -35.719 1 30.02 2 ILE B CA 1
ATOM 1616 C C . ILE B 1 2 ? -54.969 -92.125 -36.469 1 30.02 2 ILE B C 1
ATOM 1618 O O . ILE B 1 2 ? -53.875 -91.625 -36.156 1 30.02 2 ILE B O 1
ATOM 1622 N N . SER B 1 3 ? -55.344 -91.938 -37.75 1 25.42 3 SER B N 1
ATOM 1623 C CA . SER B 1 3 ? -55 -91 -38.812 1 25.42 3 SER B CA 1
ATOM 1624 C C . SER B 1 3 ? -55.375 -89.562 -38.438 1 25.42 3 SER B C 1
ATOM 1626 O O . SER B 1 3 ? -56.562 -89.188 -38.406 1 25.42 3 SER B O 1
ATOM 1628 N N . ILE B 1 4 ? -54.781 -88.938 -37.406 1 28.2 4 ILE B N 1
ATOM 1629 C CA . ILE B 1 4 ? -55.156 -87.625 -36.812 1 28.2 4 ILE B CA 1
ATOM 1630 C C . ILE B 1 4 ? -54.969 -86.5 -37.844 1 28.2 4 ILE B C 1
ATOM 1632 O O . ILE B 1 4 ? -53.844 -86.312 -38.312 1 28.2 4 ILE B O 1
ATOM 1636 N N . THR B 1 5 ? -56 -86.25 -38.656 1 27.42 5 THR B N 1
ATOM 1637 C CA . THR B 1 5 ? -56.094 -85.375 -39.781 1 27.42 5 THR B CA 1
ATOM 1638 C C . THR B 1 5 ? -55.812 -83.938 -39.344 1 27.42 5 THR B C 1
ATOM 1640 O O . THR B 1 5 ? -56.5 -83.438 -38.406 1 27.42 5 THR B O 1
ATOM 1643 N N . HIS B 1 6 ? -54.562 -83.375 -39.344 1 28.98 6 HIS B N 1
ATOM 1644 C CA . HIS B 1 6 ? -54 -82.125 -38.906 1 28.98 6 HIS B CA 1
ATOM 1645 C C . HIS B 1 6 ? -54.594 -80.938 -39.719 1 28.98 6 HIS B C 1
ATOM 1647 O O . HIS B 1 6 ? -54.406 -80.875 -40.938 1 28.98 6 HIS B O 1
ATOM 1653 N N . THR B 1 7 ? -55.844 -80.5 -39.469 1 29.45 7 THR B N 1
ATOM 1654 C CA . THR B 1 7 ? -56.531 -79.438 -40.188 1 29.45 7 THR B CA 1
ATOM 1655 C C . THR B 1 7 ? -55.75 -78.188 -40.156 1 29.45 7 THR B C 1
ATOM 1657 O O . THR B 1 7 ? -55.344 -77.688 -39.094 1 29.45 7 THR B O 1
ATOM 1660 N N . ASN B 1 8 ? -55.031 -77.75 -41.219 1 27.27 8 ASN B N 1
ATOM 1661 C CA . ASN B 1 8 ? -54.125 -76.625 -41.5 1 27.27 8 ASN B CA 1
ATOM 1662 C C . ASN B 1 8 ? -54.875 -75.312 -41.438 1 27.27 8 ASN B C 1
ATOM 1664 O O . ASN B 1 8 ? -55.781 -75.062 -42.25 1 27.27 8 ASN B O 1
ATOM 1668 N N . ALA B 1 9 ? -55.156 -74.688 -40.281 1 27.41 9 ALA B N 1
ATOM 1669 C CA . ALA B 1 9 ? -55.844 -73.438 -40 1 27.41 9 ALA B CA 1
ATOM 1670 C C . ALA B 1 9 ? -55.219 -72.25 -40.719 1 27.41 9 ALA B C 1
ATOM 1672 O O . ALA B 1 9 ? -54 -72.062 -40.594 1 27.41 9 ALA B O 1
ATOM 1673 N N . SER B 1 10 ? -55.625 -71.875 -41.938 1 26.3 10 SER B N 1
ATOM 1674 C CA . SER B 1 10 ? -55.25 -70.75 -42.875 1 26.3 10 SER B CA 1
ATOM 1675 C C . SER B 1 10 ? -55.438 -69.438 -42.219 1 26.3 10 SER B C 1
ATOM 1677 O O . SER B 1 10 ? -56.562 -69 -41.844 1 26.3 10 SER B O 1
ATOM 1679 N N . SER B 1 11 ? -54.562 -68.812 -41.312 1 25.2 11 SER B N 1
ATOM 1680 C CA . SER B 1 11 ? -54.531 -67.625 -40.562 1 25.2 11 SER B CA 1
ATOM 1681 C C . SER B 1 11 ? -54.625 -66.375 -41.469 1 25.2 11 SER B C 1
ATOM 1683 O O . SER B 1 11 ? -53.75 -66.188 -42.344 1 25.2 11 SER B O 1
ATOM 1685 N N . VAL B 1 12 ? -55.75 -65.938 -42 1 26.58 12 VAL B N 1
ATOM 1686 C CA . VAL B 1 12 ? -56.031 -64.75 -42.844 1 26.58 12 VAL B CA 1
ATOM 1687 C C . VAL B 1 12 ? -55.594 -63.469 -42.156 1 26.58 12 VAL B C 1
ATOM 1689 O O . VAL B 1 12 ? -56.125 -63.125 -41.094 1 26.58 12 VAL B O 1
ATOM 1692 N N . TRP B 1 13 ? -54.312 -63.094 -42.062 1 24.75 13 TRP B N 1
ATOM 1693 C CA . TRP B 1 13 ? -53.656 -61.906 -41.5 1 24.75 13 TRP B CA 1
ATOM 1694 C C . TRP B 1 13 ? -54.188 -60.625 -42.156 1 24.75 13 TRP B C 1
ATOM 1696 O O . TRP B 1 13 ? -54.031 -60.438 -43.344 1 24.75 13 TRP B O 1
ATOM 1706 N N . ARG B 1 14 ? -55.375 -60.156 -41.781 1 25.72 14 ARG B N 1
ATOM 1707 C CA . ARG B 1 14 ? -55.969 -58.906 -42.25 1 25.72 14 ARG B CA 1
ATOM 1708 C C . ARG B 1 14 ? -55 -57.75 -42.156 1 25.72 14 ARG B C 1
ATOM 1710 O O . ARG B 1 14 ? -54.375 -57.531 -41.125 1 25.72 14 ARG B O 1
ATOM 1717 N N . GLN B 1 15 ? -54.531 -57.188 -43.281 1 26.88 15 GLN B N 1
ATOM 1718 C CA . GLN B 1 15 ? -53.594 -56.094 -43.562 1 26.88 15 GLN B CA 1
ATOM 1719 C C . GLN B 1 15 ? -54.125 -54.781 -43 1 26.88 15 GLN B C 1
ATOM 1721 O O . GLN B 1 15 ? -55.156 -54.281 -43.438 1 26.88 15 GLN B O 1
ATOM 1726 N N . LEU B 1 16 ? -54.156 -54.531 -41.719 1 30.14 16 LEU B N 1
ATOM 1727 C CA . LEU B 1 16 ? -54.594 -53.312 -41.031 1 30.14 16 LEU B CA 1
ATOM 1728 C C . LEU B 1 16 ? -53.938 -52.094 -41.656 1 30.14 16 LEU B C 1
ATOM 1730 O O . LEU B 1 16 ? -52.719 -52.062 -41.844 1 30.14 16 LEU B O 1
ATOM 1734 N N . SER B 1 17 ? -54.625 -51.312 -42.438 1 32.44 17 SER B N 1
ATOM 1735 C CA . SER B 1 17 ? -54.312 -50.094 -43.125 1 32.44 17 SER B CA 1
ATOM 1736 C C . SER B 1 17 ? -53.719 -49.031 -42.188 1 32.44 17 SER B C 1
ATOM 1738 O O . SER B 1 17 ? -54.25 -48.812 -41.094 1 32.44 17 SER B O 1
ATOM 1740 N N . ALA B 1 18 ? -52.469 -48.688 -42.344 1 37.69 18 ALA B N 1
ATOM 1741 C CA . ALA B 1 18 ? -51.656 -47.781 -41.531 1 37.69 18 ALA B CA 1
ATOM 1742 C C . ALA B 1 18 ? -52.25 -46.375 -41.5 1 37.69 18 ALA B C 1
ATOM 1744 O O . ALA B 1 18 ? -52.75 -45.875 -42.5 1 37.69 18 ALA B O 1
ATOM 1745 N N . PRO B 1 19 ? -52.625 -45.875 -40.344 1 40.59 19 PRO B N 1
ATOM 1746 C CA . PRO B 1 19 ? -53.281 -44.594 -40.188 1 40.59 19 PRO B CA 1
ATOM 1747 C C . PRO B 1 19 ? -52.5 -43.438 -40.812 1 40.59 19 PRO B C 1
ATOM 1749 O O . PRO B 1 19 ? -51.281 -43.562 -40.969 1 40.59 19 PRO B O 1
ATOM 1752 N N . PRO B 1 20 ? -53.125 -42.469 -41.438 1 37.19 20 PRO B N 1
ATOM 1753 C CA . PRO B 1 20 ? -52.5 -41.406 -42.188 1 37.19 20 PRO B CA 1
ATOM 1754 C C . PRO B 1 20 ? -51.562 -40.531 -41.344 1 37.19 20 PRO B C 1
ATOM 1756 O O . PRO B 1 20 ? -51.75 -40.438 -40.125 1 37.19 20 PRO B O 1
ATOM 1759 N N . GLN B 1 21 ? -50.344 -40.312 -41.75 1 33.97 21 GLN B N 1
ATOM 1760 C CA . GLN B 1 21 ? -49.281 -39.625 -41.094 1 33.97 21 GLN B CA 1
ATOM 1761 C C . GLN B 1 21 ? -49.594 -38.156 -40.875 1 33.97 21 GLN B C 1
ATOM 1763 O O . GLN B 1 21 ? -50.094 -37.5 -41.781 1 33.97 21 GLN B O 1
ATOM 1768 N N . PRO B 1 22 ? -49.812 -37.719 -39.719 1 37.78 22 PRO B N 1
ATOM 1769 C CA . PRO B 1 22 ? -50.156 -36.312 -39.438 1 37.78 22 PRO B CA 1
ATOM 1770 C C . PRO B 1 22 ? -49.188 -35.344 -40.094 1 37.78 22 PRO B C 1
ATOM 1772 O O . PRO B 1 22 ? -48.031 -35.656 -40.281 1 37.78 22 PRO B O 1
ATOM 1775 N N . ARG B 1 23 ? -49.625 -34.344 -40.844 1 36.34 23 ARG B N 1
ATOM 1776 C CA . ARG B 1 23 ? -48.906 -33.281 -41.531 1 36.34 23 ARG B CA 1
ATOM 1777 C C . ARG B 1 23 ? -48 -32.531 -40.562 1 36.34 23 ARG B C 1
ATOM 1779 O O . ARG B 1 23 ? -48.438 -32.125 -39.469 1 36.34 23 ARG B O 1
ATOM 1786 N N . ARG B 1 24 ? -46.719 -32.719 -40.625 1 35.47 24 ARG B N 1
ATOM 1787 C CA . ARG B 1 24 ? -45.719 -32.031 -39.812 1 35.47 24 ARG B CA 1
ATOM 1788 C C . ARG B 1 24 ? -45.875 -30.516 -39.906 1 35.47 24 ARG B C 1
ATOM 1790 O O . ARG B 1 24 ? -46 -29.969 -41.031 1 35.47 24 ARG B O 1
ATOM 1797 N N . GLY B 1 25 ? -46.594 -29.875 -39 1 39.38 25 GLY B N 1
ATOM 1798 C CA . GLY B 1 25 ? -46.719 -28.422 -38.938 1 39.38 25 GLY B CA 1
ATOM 1799 C C . GLY B 1 25 ? -45.438 -27.688 -39.25 1 39.38 25 GLY B C 1
ATOM 1800 O O . GLY B 1 25 ? -44.344 -28.297 -39.25 1 39.38 25 GLY B O 1
ATOM 1801 N N . PRO B 1 26 ? -45.5 -26.438 -39.781 1 41.97 26 PRO B N 1
ATOM 1802 C CA . PRO B 1 26 ? -44.344 -25.703 -40.25 1 41.97 26 PRO B CA 1
ATOM 1803 C C . PRO B 1 26 ? -43.25 -25.594 -39.219 1 41.97 26 PRO B C 1
ATOM 1805 O O . PRO B 1 26 ? -43.531 -25.688 -38 1 41.97 26 PRO B O 1
ATOM 1808 N N . PRO B 1 27 ? -42 -25.781 -39.625 1 38.25 27 PRO B N 1
ATOM 1809 C CA . PRO B 1 27 ? -40.875 -25.734 -38.688 1 38.25 27 PRO B CA 1
ATOM 1810 C C . PRO B 1 27 ? -40.844 -24.469 -37.844 1 38.25 27 PRO B C 1
ATOM 1812 O O . PRO B 1 27 ? -41.375 -23.438 -38.25 1 38.25 27 PRO B O 1
ATOM 1815 N N . ALA B 1 28 ? -40.812 -24.609 -36.5 1 43.56 28 ALA B N 1
ATOM 1816 C CA . ALA B 1 28 ? -40.688 -23.516 -35.562 1 43.56 28 ALA B CA 1
ATOM 1817 C C . ALA B 1 28 ? -39.625 -22.516 -36.031 1 43.56 28 ALA B C 1
ATOM 1819 O O . ALA B 1 28 ? -38.625 -22.891 -36.656 1 43.56 28 ALA B O 1
ATOM 1820 N N . SER B 1 29 ? -40.031 -21.281 -36.188 1 41.47 29 SER B N 1
ATOM 1821 C CA . SER B 1 29 ? -39.125 -20.172 -36.531 1 41.47 29 SER B CA 1
ATOM 1822 C C . SER B 1 29 ? -37.875 -20.203 -35.688 1 41.47 29 SER B C 1
ATOM 1824 O O . SER B 1 29 ? -37.906 -20.562 -34.5 1 41.47 29 SER B O 1
ATOM 1826 N N . PRO B 1 30 ? -36.656 -20.234 -36.312 1 36.16 30 PRO B N 1
ATOM 1827 C CA . PRO B 1 30 ? -35.438 -20.266 -35.531 1 36.16 30 PRO B CA 1
ATOM 1828 C C . PRO B 1 30 ? -35.406 -19.219 -34.406 1 36.16 30 PRO B C 1
ATOM 1830 O O . PRO B 1 30 ? -35.812 -18.078 -34.625 1 36.16 30 PRO B O 1
ATOM 1833 N N . GLN B 1 31 ? -35.75 -19.672 -33.156 1 38.34 31 GLN B N 1
ATOM 1834 C CA . GLN B 1 31 ? -35.531 -18.797 -32 1 38.34 31 GLN B CA 1
ATOM 1835 C C . GLN B 1 31 ? -34.312 -17.922 -32.188 1 38.34 31 GLN B C 1
ATOM 1837 O O . GLN B 1 31 ? -33.25 -18.406 -32.562 1 38.34 31 GLN B O 1
ATOM 1842 N N . GLN B 1 32 ? -34.5 -16.594 -32.375 1 39.47 32 GLN B N 1
ATOM 1843 C CA . GLN B 1 32 ? -33.406 -15.609 -32.375 1 39.47 32 GLN B CA 1
ATOM 1844 C C . GLN B 1 32 ? -32.375 -15.898 -31.297 1 39.47 32 GLN B C 1
ATOM 1846 O O . GLN B 1 32 ? -32.719 -15.938 -30.109 1 39.47 32 GLN B O 1
ATOM 1851 N N . GLN B 1 33 ? -31.312 -16.609 -31.625 1 35.91 33 GLN B N 1
ATOM 1852 C CA . GLN B 1 33 ? -30.203 -16.781 -30.688 1 35.91 33 GLN B CA 1
ATOM 1853 C C . GLN B 1 33 ? -29.891 -15.469 -29.969 1 35.91 33 GLN B C 1
ATOM 1855 O O . GLN B 1 33 ? -29.781 -14.414 -30.594 1 35.91 33 GLN B O 1
ATOM 1860 N N . PRO B 1 34 ? -30.234 -15.398 -28.672 1 38.22 34 PRO B N 1
ATOM 1861 C CA . PRO B 1 34 ? -29.828 -14.141 -28.031 1 38.22 34 PRO B CA 1
ATOM 1862 C C . PRO B 1 34 ? -28.453 -13.664 -28.5 1 38.22 34 PRO B C 1
ATOM 1864 O O . PRO B 1 34 ? -27.547 -14.477 -28.703 1 38.22 34 PRO B O 1
ATOM 1867 N N . GLN B 1 35 ? -28.406 -12.516 -29.188 1 35.25 35 GLN B N 1
ATOM 1868 C CA . GLN B 1 35 ? -27.156 -11.828 -29.516 1 35.25 35 GLN B CA 1
ATOM 1869 C C . GLN B 1 35 ? -26.156 -11.906 -28.359 1 35.25 35 GLN B C 1
ATOM 1871 O O . GLN B 1 35 ? -26.453 -11.477 -27.25 1 35.25 35 GLN B O 1
ATOM 1876 N N . ARG B 1 36 ? -25.266 -12.867 -28.328 1 29.86 36 ARG B N 1
ATOM 1877 C CA . ARG B 1 36 ? -24.156 -12.805 -27.391 1 29.86 36 ARG B CA 1
ATOM 1878 C C . ARG B 1 36 ? -23.656 -11.375 -27.234 1 29.86 36 ARG B C 1
ATOM 1880 O O . ARG B 1 36 ? -23.219 -10.758 -28.203 1 29.86 36 ARG B O 1
ATOM 1887 N N . ARG B 1 37 ? -24.156 -10.625 -26.219 1 31.84 37 ARG B N 1
ATOM 1888 C CA . ARG B 1 37 ? -23.484 -9.367 -25.922 1 31.84 37 ARG B CA 1
ATOM 1889 C C . ARG B 1 37 ? -21.984 -9.461 -26.172 1 31.84 37 ARG B C 1
ATOM 1891 O O . ARG B 1 37 ? -21.344 -10.453 -25.797 1 31.84 37 ARG B O 1
ATOM 1898 N N . ALA B 1 38 ? -21.516 -8.82 -27.219 1 34.44 38 ALA B N 1
ATOM 1899 C CA . ALA B 1 38 ? -20.094 -8.656 -27.531 1 34.44 38 ALA B CA 1
ATOM 1900 C C . ALA B 1 38 ? -19.25 -8.727 -26.281 1 34.44 38 ALA B C 1
ATOM 1902 O O . ALA B 1 38 ? -19.562 -8.109 -25.266 1 34.44 38 ALA B O 1
ATOM 1903 N N . ALA B 1 39 ? -18.469 -9.789 -26.156 1 36.91 39 ALA B N 1
ATOM 1904 C CA . ALA B 1 39 ? -17.422 -9.836 -25.141 1 36.91 39 ALA B CA 1
ATOM 1905 C C . ALA B 1 39 ? -16.859 -8.445 -24.875 1 36.91 39 ALA B C 1
ATOM 1907 O O . ALA B 1 39 ? -16.516 -7.715 -25.812 1 36.91 39 ALA B O 1
ATOM 1908 N N . GLY B 1 40 ? -17.297 -7.773 -23.844 1 32.31 40 GLY B N 1
ATOM 1909 C CA . GLY B 1 40 ? -16.719 -6.496 -23.469 1 32.31 40 GLY B CA 1
ATOM 1910 C C . GLY B 1 40 ? -15.258 -6.367 -23.875 1 32.31 40 GLY B C 1
ATOM 1911 O O . GLY B 1 40 ? -14.57 -7.371 -24.078 1 32.31 40 GLY B O 1
ATOM 1912 N N . ALA B 1 41 ? -14.859 -5.238 -24.578 1 34.88 41 ALA B N 1
ATOM 1913 C CA . ALA B 1 41 ? -13.492 -4.914 -24.953 1 34.88 41 ALA B CA 1
ATOM 1914 C C . ALA B 1 41 ? -12.492 -5.441 -23.922 1 34.88 41 ALA B C 1
ATOM 1916 O O . ALA B 1 41 ? -12.719 -5.324 -22.719 1 34.88 41 ALA B O 1
ATOM 1917 N N . PRO B 1 42 ? -11.68 -6.473 -24.359 1 31.36 42 PRO B N 1
ATOM 1918 C CA . PRO B 1 42 ? -10.68 -6.895 -23.375 1 31.36 42 PRO B CA 1
ATOM 1919 C C . PRO B 1 42 ? -10.172 -5.738 -22.516 1 31.36 42 PRO B C 1
ATOM 1921 O O . PRO B 1 42 ? -10.148 -4.59 -22.984 1 31.36 42 PRO B O 1
ATOM 1924 N N . PRO B 1 43 ? -10.195 -5.82 -21.281 1 33.72 43 PRO B N 1
ATOM 1925 C CA . PRO B 1 43 ? -9.609 -4.715 -20.516 1 33.72 43 PRO B CA 1
ATOM 1926 C C . PRO B 1 43 ? -8.266 -4.258 -21.062 1 33.72 43 PRO B C 1
ATOM 1928 O O . PRO B 1 43 ? -7.469 -5.082 -21.531 1 33.72 43 PRO B O 1
ATOM 1931 N N . ARG B 1 44 ? -8.18 -3.137 -21.766 1 32.34 44 ARG B N 1
ATOM 1932 C CA . ARG B 1 44 ? -6.891 -2.566 -22.156 1 32.34 44 ARG B CA 1
ATOM 1933 C C . ARG B 1 44 ? -5.824 -2.871 -21.109 1 32.34 44 ARG B C 1
ATOM 1935 O O . ARG B 1 44 ? -6.02 -2.598 -19.922 1 32.34 44 ARG B O 1
ATOM 1942 N N . ALA B 1 45 ? -4.891 -3.756 -21.344 1 31.5 45 ALA B N 1
ATOM 1943 C CA . ALA B 1 45 ? -3.672 -4 -20.578 1 31.5 45 ALA B CA 1
ATOM 1944 C C . ALA B 1 45 ? -3.168 -2.717 -19.922 1 31.5 45 ALA B C 1
ATOM 1946 O O . ALA B 1 45 ? -3.463 -1.617 -20.391 1 31.5 45 ALA B O 1
ATOM 1947 N N . LEU B 1 46 ? -2.416 -2.758 -18.812 1 34.81 46 LEU B N 1
ATOM 1948 C CA . LEU B 1 46 ? -1.648 -1.738 -18.109 1 34.81 46 LEU B CA 1
ATOM 1949 C C . LEU B 1 46 ? -0.844 -0.89 -19.078 1 34.81 46 LEU B C 1
ATOM 1951 O O . LEU B 1 46 ? 0.209 -1.316 -19.562 1 34.81 46 LEU B O 1
ATOM 1955 N N . SER B 1 47 ? -1.378 -0.384 -20.094 1 32.62 47 SER B N 1
ATOM 1956 C CA . SER B 1 47 ? -0.476 0.504 -20.828 1 32.62 47 SER B CA 1
ATOM 1957 C C . SER B 1 47 ? 0.301 1.404 -19.859 1 32.62 47 SER B C 1
ATOM 1959 O O . SER B 1 47 ? -0.291 2.088 -19.031 1 32.62 47 SER B O 1
ATOM 1961 N N . GLY B 1 48 ? 1.435 1.013 -19.375 1 35.91 48 GLY B N 1
ATOM 1962 C CA . GLY B 1 48 ? 2.438 1.72 -18.594 1 35.91 48 GLY B CA 1
ATOM 1963 C C . GLY B 1 48 ? 2.625 3.162 -19.031 1 35.91 48 GLY B C 1
ATOM 1964 O O . GLY B 1 48 ? 3.648 3.779 -18.719 1 35.91 48 GLY B O 1
ATOM 1965 N N . VAL B 1 49 ? 2.029 3.541 -20.078 1 35.97 49 VAL B N 1
ATOM 1966 C CA . VAL B 1 49 ? 2.41 4.895 -20.469 1 35.97 49 VAL B CA 1
ATOM 1967 C C . VAL B 1 49 ? 2.014 5.879 -19.375 1 35.97 49 VAL B C 1
ATOM 1969 O O . VAL B 1 49 ? 0.858 5.902 -18.938 1 35.97 49 VAL B O 1
ATOM 1972 N N . PRO B 1 50 ? 3.033 6.461 -18.75 1 41.94 50 PRO B N 1
ATOM 1973 C CA . PRO B 1 50 ? 2.703 7.547 -17.812 1 41.94 50 PRO B CA 1
ATOM 1974 C C . PRO B 1 50 ? 1.693 8.531 -18.391 1 41.94 50 PRO B C 1
ATOM 1976 O O . PRO B 1 50 ? 1.86 9 -19.531 1 41.94 50 PRO B O 1
ATOM 1979 N N . ASP B 1 51 ? 0.525 8.414 -18.219 1 48.16 51 ASP B N 1
ATOM 1980 C CA . ASP B 1 51 ? -0.427 9.477 -18.531 1 48.16 51 ASP B CA 1
ATOM 1981 C C . ASP B 1 51 ? 0.033 10.812 -17.938 1 48.16 51 ASP B C 1
ATOM 1983 O O . ASP B 1 51 ? 0.322 10.906 -16.75 1 48.16 51 ASP B O 1
ATOM 1987 N N . ALA B 1 52 ? 0.769 11.703 -18.688 1 52.94 52 ALA B N 1
ATOM 1988 C CA . ALA B 1 52 ? 1.14 13.039 -18.234 1 52.94 52 ALA B CA 1
ATOM 1989 C C . ALA B 1 52 ? 0.167 13.539 -17.172 1 52.94 52 ALA B C 1
ATOM 1991 O O . ALA B 1 52 ? 0.521 14.391 -16.344 1 52.94 52 ALA B O 1
ATOM 1992 N N . ASP B 1 53 ? -0.915 12.875 -17.094 1 76.56 53 ASP B N 1
ATOM 1993 C CA . ASP B 1 53 ? -1.98 13.289 -16.188 1 76.56 53 ASP B CA 1
ATOM 1994 C C . ASP B 1 53 ? -2.236 12.227 -15.117 1 76.56 53 ASP B C 1
ATOM 1996 O O . ASP B 1 53 ? -3.385 11.852 -14.875 1 76.56 53 ASP B O 1
ATOM 2000 N N . ALA B 1 54 ? -0.988 11.68 -14.625 1 89.94 54 ALA B N 1
ATOM 2001 C CA . ALA B 1 54 ? -1.171 10.688 -13.578 1 89.94 54 ALA B CA 1
ATOM 2002 C C . ALA B 1 54 ? -0.764 11.25 -12.211 1 89.94 54 ALA B C 1
ATOM 2004 O O . ALA B 1 54 ? 0.137 12.086 -12.125 1 89.94 54 ALA B O 1
ATOM 2005 N N . PRO B 1 55 ? -1.39 10.789 -11.164 1 95.75 55 PRO B N 1
ATOM 2006 C CA . PRO B 1 55 ? -1.019 11.266 -9.836 1 95.75 55 PRO B CA 1
ATOM 2007 C C . PRO B 1 55 ? 0.429 10.938 -9.469 1 95.75 55 PRO B C 1
ATOM 2009 O O . PRO B 1 55 ? 1.014 10.008 -10.031 1 95.75 55 PRO B O 1
ATOM 2012 N N . PRO B 1 56 ? 1 11.664 -8.578 1 96.44 56 PRO B N 1
ATOM 2013 C CA . PRO B 1 56 ? 2.43 11.547 -8.281 1 96.44 56 PRO B CA 1
ATOM 2014 C C . PRO B 1 56 ? 2.809 10.18 -7.727 1 96.44 56 PRO B C 1
ATOM 2016 O O . PRO B 1 56 ? 3.979 9.789 -7.785 1 96.44 56 PRO B O 1
ATOM 2019 N N . PHE B 1 57 ? 1.862 9.43 -7.215 1 96.19 57 PHE B N 1
ATOM 2020 C CA . PHE B 1 57 ? 2.221 8.133 -6.652 1 96.19 57 PHE B CA 1
ATOM 2021 C C . PHE B 1 57 ? 2.742 7.199 -7.738 1 96.19 57 PHE B C 1
ATOM 2023 O O . PHE B 1 57 ? 3.412 6.207 -7.441 1 96.19 57 PHE B O 1
ATOM 2030 N N . THR B 1 58 ? 2.434 7.434 -9.023 1 93.81 58 THR B N 1
ATOM 2031 C CA . THR B 1 58 ? 2.854 6.57 -10.125 1 93.81 58 THR B CA 1
ATOM 2032 C C . THR B 1 58 ? 4.367 6.633 -10.312 1 93.81 58 THR B C 1
ATOM 2034 O O . THR B 1 58 ? 4.949 5.785 -10.992 1 93.81 58 THR B O 1
ATOM 2037 N N . LYS B 1 59 ? 5.008 7.59 -9.625 1 92.44 59 LYS B N 1
ATOM 2038 C CA . LYS B 1 59 ? 6.453 7.758 -9.75 1 92.44 59 LYS B CA 1
ATOM 2039 C C . LYS B 1 59 ? 7.184 7.117 -8.578 1 92.44 59 LYS B C 1
ATOM 2041 O O . LYS B 1 59 ? 8.414 7.074 -8.555 1 92.44 59 LYS B O 1
ATOM 2046 N N . LEU B 1 60 ? 6.469 6.652 -7.629 1 97.12 60 LEU B N 1
ATOM 2047 C CA . LEU B 1 60 ? 7.066 6.043 -6.445 1 97.12 60 LEU B CA 1
ATOM 2048 C C . LEU B 1 60 ? 7.488 4.605 -6.727 1 97.12 60 LEU B C 1
ATOM 2050 O O . LEU B 1 60 ? 7 3.986 -7.676 1 97.12 60 LEU B O 1
ATOM 2054 N N . ASN B 1 61 ? 8.43 4.145 -5.938 1 97.19 61 ASN B N 1
ATOM 2055 C CA . ASN B 1 61 ? 8.883 2.758 -5.988 1 97.19 61 ASN B CA 1
ATOM 2056 C C . ASN B 1 61 ? 8.227 1.919 -4.895 1 97.19 61 ASN B C 1
ATOM 2058 O O . ASN B 1 61 ? 8.414 2.182 -3.705 1 97.19 61 ASN B O 1
ATOM 2062 N N . THR B 1 62 ? 7.469 0.949 -5.301 1 98.06 62 THR B N 1
ATOM 2063 C CA . THR B 1 62 ? 6.758 0.099 -4.355 1 98.06 62 THR B CA 1
ATOM 2064 C C . THR B 1 62 ? 7.078 -1.373 -4.598 1 98.06 62 THR B C 1
ATOM 2066 O O . THR B 1 62 ? 7.543 -1.739 -5.68 1 98.06 62 THR B O 1
ATOM 2069 N N . PRO B 1 63 ? 6.875 -2.229 -3.578 1 98.31 63 PRO B N 1
ATOM 2070 C CA . PRO B 1 63 ? 7.129 -3.658 -3.762 1 98.31 63 PRO B CA 1
ATOM 2071 C C . PRO B 1 63 ? 6.242 -4.281 -4.836 1 98.31 63 PRO B C 1
ATOM 2073 O O . PRO B 1 63 ? 5.086 -3.879 -5 1 98.31 63 PRO B O 1
ATOM 2076 N N . VAL B 1 64 ? 6.82 -5.207 -5.52 1 98.5 64 VAL B N 1
ATOM 2077 C CA . VAL B 1 64 ? 6.082 -6.004 -6.496 1 98.5 64 VAL B CA 1
ATOM 2078 C C . VAL B 1 64 ? 5.773 -7.383 -5.91 1 98.5 64 VAL B C 1
ATOM 2080 O O . VAL B 1 64 ? 6.688 -8.109 -5.516 1 98.5 64 VAL B O 1
ATOM 2083 N N . TYR B 1 65 ? 4.492 -7.738 -5.871 1 98.75 65 TYR B N 1
ATOM 2084 C CA . TYR B 1 65 ? 4.051 -9.031 -5.352 1 98.75 65 TYR B CA 1
ATOM 2085 C C . TYR B 1 65 ? 3.547 -9.922 -6.48 1 98.75 65 TYR B C 1
ATOM 2087 O O . TYR B 1 65 ? 3.189 -9.438 -7.555 1 98.75 65 TYR B O 1
ATOM 2095 N N . SER B 1 66 ? 3.551 -11.148 -6.199 1 98.88 66 SER B N 1
ATOM 2096 C CA . SER B 1 66 ? 2.734 -12.109 -6.934 1 98.88 66 SER B CA 1
ATOM 2097 C C . SER B 1 66 ? 1.648 -12.711 -6.043 1 98.88 66 SER B C 1
ATOM 2099 O O . SER B 1 66 ? 1.906 -13.062 -4.891 1 98.88 66 SER B O 1
ATOM 2101 N N . LEU B 1 67 ? 0.477 -12.773 -6.578 1 98.94 67 LEU B N 1
ATOM 2102 C CA . LEU B 1 67 ? -0.646 -13.398 -5.883 1 98.94 67 LEU B CA 1
ATOM 2103 C C . LEU B 1 67 ? -0.863 -14.82 -6.375 1 98.94 67 LEU B C 1
ATOM 2105 O O . LEU B 1 67 ? -1.097 -15.047 -7.562 1 98.94 67 LEU B O 1
ATOM 2109 N N . SER B 1 68 ? -0.708 -15.766 -5.473 1 98.94 68 SER B N 1
ATOM 2110 C CA . SER B 1 68 ? -1.024 -17.156 -5.746 1 98.94 68 SER B CA 1
ATOM 2111 C C . SER B 1 68 ? -2.447 -17.5 -5.316 1 98.94 68 SER B C 1
ATOM 2113 O O . SER B 1 68 ? -2.854 -17.188 -4.195 1 98.94 68 SER B O 1
ATOM 2115 N N . SER B 1 69 ? -3.182 -18.047 -6.141 1 98.94 69 SER B N 1
ATOM 2116 C CA . SER B 1 69 ? -4.566 -18.422 -5.859 1 98.94 69 SER B CA 1
ATOM 2117 C C . SER B 1 69 ? -4.969 -19.688 -6.602 1 98.94 69 SER B C 1
ATOM 2119 O O . SER B 1 69 ? -4.273 -20.125 -7.523 1 98.94 69 SER B O 1
ATOM 2121 N N . SER B 1 70 ? -5.977 -20.328 -6.16 1 98.75 70 SER B N 1
ATOM 2122 C CA . SER B 1 70 ? -6.621 -21.438 -6.84 1 98.75 70 SER B CA 1
ATOM 2123 C C . SER B 1 70 ? -8.133 -21.422 -6.637 1 98.75 70 SER B C 1
ATOM 2125 O O . SER B 1 70 ? -8.633 -20.75 -5.73 1 98.75 70 SER B O 1
ATOM 2127 N N . GLY B 1 71 ? -8.805 -22.109 -7.566 1 98.25 71 GLY B N 1
ATOM 2128 C CA . GLY B 1 71 ? -10.234 -22.297 -7.371 1 98.25 71 GLY B CA 1
ATOM 2129 C C . GLY B 1 71 ? -10.555 -23.344 -6.309 1 98.25 71 GLY B C 1
ATOM 2130 O O . GLY B 1 71 ? -9.648 -23.875 -5.672 1 98.25 71 GLY B O 1
ATOM 2131 N N . PRO B 1 72 ? -11.906 -23.516 -6.105 1 97.62 72 PRO B N 1
ATOM 2132 C CA . PRO B 1 72 ? -12.328 -24.531 -5.145 1 97.62 72 PRO B CA 1
ATOM 2133 C C . PRO B 1 72 ? -11.68 -25.891 -5.41 1 97.62 72 PRO B C 1
ATOM 2135 O O . PRO B 1 72 ? -11.516 -26.281 -6.566 1 97.62 72 PRO B O 1
ATOM 2138 N N . GLY B 1 73 ? -11.211 -26.547 -4.363 1 96.69 73 GLY B N 1
ATOM 2139 C CA . GLY B 1 73 ? -10.602 -27.859 -4.477 1 96.69 73 GLY B CA 1
ATOM 2140 C C . GLY B 1 73 ? -9.211 -27.828 -5.078 1 96.69 73 GLY B C 1
ATOM 2141 O O . GLY B 1 73 ? -8.641 -28.859 -5.418 1 96.69 73 GLY B O 1
ATOM 2142 N N . GLY B 1 74 ? -8.695 -26.672 -5.277 1 96.25 74 GLY B N 1
ATOM 2143 C CA . GLY B 1 74 ? -7.348 -26.531 -5.812 1 96.25 74 GLY B CA 1
ATOM 2144 C C . GLY B 1 74 ? -7.312 -26.453 -7.324 1 96.25 74 GLY B C 1
ATOM 2145 O O . GLY B 1 74 ? -6.258 -26.641 -7.938 1 96.25 74 GLY B O 1
ATOM 2146 N N . GLY B 1 75 ? -8.469 -26.203 -7.867 1 96.5 75 GLY B N 1
ATOM 2147 C CA . GLY B 1 75 ? -8.562 -26.125 -9.312 1 96.5 75 GLY B CA 1
ATOM 2148 C C . GLY B 1 75 ? -8.016 -24.828 -9.883 1 96.5 75 GLY B C 1
ATOM 2149 O O . GLY B 1 75 ? -8.062 -23.797 -9.227 1 96.5 75 GLY B O 1
ATOM 2150 N N . SER B 1 76 ? -7.43 -24.922 -11.102 1 96.69 76 SER B N 1
ATOM 2151 C CA . SER B 1 76 ? -6.965 -23.781 -11.898 1 96.69 76 SER B CA 1
ATOM 2152 C C . SER B 1 76 ? -6.051 -22.875 -11.086 1 96.69 76 SER B C 1
ATOM 2154 O O . SER B 1 76 ? -6.266 -21.656 -11.039 1 96.69 76 SER B O 1
ATOM 2156 N N . PRO B 1 77 ? -5.055 -23.438 -10.477 1 98.69 77 PRO B N 1
ATOM 2157 C CA . PRO B 1 77 ? -4.109 -22.578 -9.766 1 98.69 77 PRO B CA 1
ATOM 2158 C C . PRO B 1 77 ? -3.389 -21.609 -10.688 1 98.69 77 PRO B C 1
ATOM 2160 O O . PRO B 1 77 ? -3.139 -21.922 -11.852 1 98.69 77 PRO B O 1
ATOM 2163 N N . THR B 1 78 ? -3.102 -20.422 -10.227 1 98.81 78 THR B N 1
ATOM 2164 C CA . THR B 1 78 ? -2.424 -19.406 -11.039 1 98.81 78 THR B CA 1
ATOM 2165 C C . THR B 1 78 ? -1.663 -18.422 -10.156 1 98.81 78 THR B C 1
ATOM 2167 O O . THR B 1 78 ? -1.838 -18.406 -8.938 1 98.81 78 THR B O 1
ATOM 2170 N N . LEU B 1 79 ? -0.709 -17.766 -10.734 1 98.81 79 LEU B N 1
ATOM 2171 C CA . LEU B 1 79 ? 0.029 -16.641 -10.172 1 98.81 79 LEU B CA 1
ATOM 2172 C C . LEU B 1 79 ? -0.16 -15.391 -11.023 1 98.81 79 LEU B C 1
ATOM 2174 O O . LEU B 1 79 ? -0.194 -15.469 -12.25 1 98.81 79 LEU B O 1
ATOM 2178 N N . ASN B 1 80 ? -0.303 -14.227 -10.492 1 98.44 80 ASN B N 1
ATOM 2179 C CA . ASN B 1 80 ? -0.276 -12.969 -11.219 1 98.44 80 ASN B CA 1
ATOM 2180 C C . ASN B 1 80 ? 0.516 -11.898 -10.469 1 98.44 80 ASN B C 1
ATOM 2182 O O . ASN B 1 80 ? 1.059 -12.164 -9.398 1 98.44 80 ASN B O 1
ATOM 2186 N N . ILE B 1 81 ? 0.688 -10.727 -11.07 1 98.12 81 ILE B N 1
ATOM 2187 C CA . ILE B 1 81 ? 1.367 -9.586 -10.461 1 98.12 81 ILE B CA 1
ATOM 2188 C C . ILE B 1 81 ? 0.359 -8.742 -9.688 1 98.12 81 ILE B C 1
ATOM 2190 O O . ILE B 1 81 ? -0.75 -8.492 -10.164 1 98.12 81 ILE B O 1
ATOM 2194 N N . VAL B 1 82 ? 0.677 -8.352 -8.516 1 98.25 82 VAL B N 1
ATOM 2195 C CA . VAL B 1 82 ? -0.065 -7.371 -7.727 1 98.25 82 VAL B CA 1
ATOM 2196 C C . VAL B 1 82 ? 0.891 -6.305 -7.195 1 98.25 82 VAL B C 1
ATOM 2198 O O . VAL B 1 82 ? 1.868 -6.621 -6.512 1 98.25 82 VAL B O 1
ATOM 2201 N N . THR B 1 83 ? 0.635 -5.066 -7.523 1 97.56 83 THR B N 1
ATOM 2202 C CA . THR B 1 83 ? 1.39 -3.959 -6.945 1 97.56 83 THR B CA 1
ATOM 2203 C C . THR B 1 83 ? 0.49 -3.092 -6.074 1 97.56 83 THR B C 1
ATOM 2205 O O . THR B 1 83 ? 0.979 -2.309 -5.254 1 97.56 83 THR B O 1
ATOM 2208 N N . TYR B 1 84 ? -0.804 -3.186 -6.27 1 98.31 84 TYR B N 1
ATOM 2209 C CA . TYR B 1 84 ? -1.779 -2.439 -5.48 1 98.31 84 TYR B CA 1
ATOM 2210 C C . TYR B 1 84 ? -2.17 -3.209 -4.227 1 98.31 84 TYR B C 1
ATOM 2212 O O . TYR B 1 84 ? -3.242 -3.818 -4.172 1 98.31 84 TYR B O 1
ATOM 2220 N N . ALA B 1 85 ? -1.315 -3.154 -3.229 1 98.81 85 ALA B N 1
ATOM 2221 C CA . ALA B 1 85 ? -1.409 -3.889 -1.969 1 98.81 85 ALA B CA 1
ATOM 2222 C C . ALA B 1 85 ? -0.679 -3.152 -0.849 1 98.81 85 ALA B C 1
ATOM 2224 O O . ALA B 1 85 ? 0.394 -2.586 -1.066 1 98.81 85 ALA B O 1
ATOM 2225 N N . SER B 1 86 ? -1.251 -3.182 0.333 1 98.69 86 SER B N 1
ATOM 2226 C CA . SER B 1 86 ? -0.611 -2.525 1.469 1 98.69 86 SER B CA 1
ATOM 2227 C C . SER B 1 86 ? -1.097 -3.113 2.791 1 98.69 86 SER B C 1
ATOM 2229 O O . SER B 1 86 ? -2.279 -3.428 2.939 1 98.69 86 SER B O 1
ATOM 2231 N N . PRO B 1 87 ? -0.116 -3.242 3.748 1 98.62 87 PRO B N 1
ATOM 2232 C CA . PRO B 1 87 ? -0.651 -3.385 5.105 1 98.62 87 PRO B CA 1
ATOM 2233 C C . PRO B 1 87 ? -1.557 -2.223 5.504 1 98.62 87 PRO B C 1
ATOM 2235 O O . PRO B 1 87 ? -1.365 -1.097 5.043 1 98.62 87 PRO B O 1
ATOM 2238 N N . ILE B 1 88 ? -2.582 -2.557 6.402 1 98.56 88 ILE B N 1
ATOM 2239 C CA . ILE B 1 88 ? -3.545 -1.501 6.699 1 98.56 88 ILE B CA 1
ATOM 2240 C C . ILE B 1 88 ? -3.881 -1.513 8.188 1 98.56 88 ILE B C 1
ATOM 2242 O O . ILE B 1 88 ? -4.543 -0.601 8.688 1 98.56 88 ILE B O 1
ATOM 2246 N N . ALA B 1 89 ? -3.443 -2.5 8.93 1 98.38 89 ALA B N 1
ATOM 2247 C CA . ALA B 1 89 ? -3.688 -2.582 10.367 1 98.38 89 ALA B CA 1
ATOM 2248 C C . ALA B 1 89 ? -2.662 -3.484 11.047 1 98.38 89 ALA B C 1
ATOM 2250 O O . ALA B 1 89 ? -2.004 -4.293 10.391 1 98.38 89 ALA B O 1
ATOM 2251 N N . ILE B 1 90 ? -2.533 -3.381 12.391 1 96.81 90 ILE B N 1
ATOM 2252 C CA . ILE B 1 90 ? -1.508 -4.113 13.125 1 96.81 90 ILE B CA 1
ATOM 2253 C C . ILE B 1 90 ? -2.164 -5.027 14.156 1 96.81 90 ILE B C 1
ATOM 2255 O O . ILE B 1 90 ? -1.877 -6.227 14.211 1 96.81 90 ILE B O 1
ATOM 2259 N N . LYS B 1 91 ? -2.973 -4.453 14.977 1 95.69 91 LYS B N 1
ATOM 2260 C CA . LYS B 1 91 ? -3.631 -5.188 16.047 1 95.69 91 LYS B CA 1
ATOM 2261 C C . LYS B 1 91 ? -5.148 -5.137 15.906 1 95.69 91 LYS B C 1
ATOM 2263 O O . LYS B 1 91 ? -5.703 -4.125 15.469 1 95.69 91 LYS B O 1
ATOM 2268 N N . PRO B 1 92 ? -5.824 -6.234 16.312 1 95.62 92 PRO B N 1
ATOM 2269 C CA . PRO B 1 92 ? -5.336 -7.473 16.922 1 95.62 92 PRO B CA 1
ATOM 2270 C C . PRO B 1 92 ? -4.672 -8.406 15.914 1 95.62 92 PRO B C 1
ATOM 2272 O O . PRO B 1 92 ? -3.926 -9.312 16.297 1 95.62 92 PRO B O 1
ATOM 2275 N N . ALA B 1 93 ? -5.035 -8.188 14.602 1 94.25 93 ALA B N 1
ATOM 2276 C CA . ALA B 1 93 ? -4.402 -8.969 13.547 1 94.25 93 ALA B CA 1
ATOM 2277 C C . ALA B 1 93 ? -3.836 -8.062 12.453 1 94.25 93 ALA B C 1
ATOM 2279 O O . ALA B 1 93 ? -4.422 -7.023 12.141 1 94.25 93 ALA B O 1
ATOM 2280 N N . ARG B 1 94 ? -2.707 -8.539 11.898 1 97.44 94 ARG B N 1
ATOM 2281 C CA . ARG B 1 94 ? -2.203 -7.836 10.719 1 97.44 94 ARG B CA 1
ATOM 2282 C C . ARG B 1 94 ? -3.168 -7.977 9.547 1 97.44 94 ARG B C 1
ATOM 2284 O O . ARG B 1 94 ? -3.723 -9.055 9.32 1 97.44 94 ARG B O 1
ATOM 2291 N N . LYS B 1 95 ? -3.445 -6.848 8.914 1 98.62 95 LYS B N 1
ATOM 2292 C CA . LYS B 1 95 ? -4.348 -6.883 7.766 1 98.62 95 LYS B CA 1
ATOM 2293 C C . LYS B 1 95 ? -3.711 -6.234 6.539 1 98.62 95 LYS B C 1
ATOM 2295 O O . LYS B 1 95 ? -2.861 -5.348 6.672 1 98.62 95 LYS B O 1
ATOM 2300 N N . TYR B 1 96 ? -4.121 -6.688 5.375 1 98.81 96 TYR B N 1
ATOM 2301 C CA . TYR B 1 96 ? -3.754 -6.133 4.078 1 98.81 96 TYR B CA 1
ATOM 2302 C C . TYR B 1 96 ? -4.992 -5.68 3.309 1 98.81 96 TYR B C 1
ATOM 2304 O O . TYR B 1 96 ? -6.031 -6.34 3.352 1 98.81 96 TYR B O 1
ATOM 2312 N N . ALA B 1 97 ? -4.848 -4.594 2.627 1 98.88 97 ALA B N 1
ATOM 2313 C CA . ALA B 1 97 ? -5.758 -4.246 1.539 1 98.88 97 ALA B CA 1
ATOM 2314 C C . ALA B 1 97 ? -5.184 -4.664 0.188 1 98.88 97 ALA B C 1
ATOM 2316 O O . ALA B 1 97 ? -3.996 -4.461 -0.079 1 98.88 97 ALA B O 1
ATOM 2317 N N . LEU B 1 98 ? -6.02 -5.262 -0.674 1 98.88 98 LEU B N 1
ATOM 2318 C CA . LEU B 1 98 ? -5.637 -5.668 -2.021 1 98.88 98 LEU B CA 1
ATOM 2319 C C . LEU B 1 98 ? -6.582 -5.074 -3.059 1 98.88 98 LEU B C 1
ATOM 2321 O O . LEU B 1 98 ? -7.805 -5.102 -2.879 1 98.88 98 LEU B O 1
ATOM 2325 N N . GLY B 1 99 ? -6.039 -4.477 -4.098 1 98.81 99 GLY B N 1
ATOM 2326 C CA . GLY B 1 99 ? -6.797 -4.223 -5.316 1 98.81 99 GLY B CA 1
ATOM 2327 C C . GLY B 1 99 ? -6.688 -5.348 -6.328 1 98.81 99 GLY B C 1
ATOM 2328 O O . GLY B 1 99 ? -5.633 -5.539 -6.938 1 98.81 99 GLY B O 1
ATOM 2329 N N . LEU B 1 100 ? -7.773 -6.055 -6.512 1 98.81 100 LEU B N 1
ATOM 2330 C CA . LEU B 1 100 ? -7.777 -7.184 -7.434 1 98.81 100 LEU B CA 1
ATOM 2331 C C . LEU B 1 100 ? -8.383 -6.785 -8.773 1 98.81 100 LEU B C 1
ATOM 2333 O O . LEU B 1 100 ? -9.523 -6.312 -8.836 1 98.81 100 LEU B O 1
ATOM 2337 N N . TYR B 1 101 ? -7.59 -6.992 -9.852 1 98.44 101 TYR B N 1
ATOM 2338 C CA . TYR B 1 101 ? -8.07 -6.637 -11.18 1 98.44 101 TYR B CA 1
ATOM 2339 C C . TYR B 1 101 ? -9.25 -7.516 -11.586 1 98.44 101 TYR B C 1
ATOM 2341 O O . TYR B 1 101 ? -9.117 -8.734 -11.703 1 98.44 101 TYR B O 1
ATOM 2349 N N . VAL B 1 102 ? -10.359 -6.859 -11.852 1 98.5 102 VAL B N 1
ATOM 2350 C CA . VAL B 1 102 ? -11.625 -7.551 -12.102 1 98.5 102 VAL B CA 1
ATOM 2351 C C . VAL B 1 102 ? -11.531 -8.328 -13.414 1 98.5 102 VAL B C 1
ATOM 2353 O O . VAL B 1 102 ? -11.016 -7.824 -14.414 1 98.5 102 VAL B O 1
ATOM 2356 N N . GLY B 1 103 ? -12.039 -9.555 -13.336 1 97.81 103 GLY B N 1
ATOM 2357 C CA . GLY B 1 103 ? -12.086 -10.375 -14.539 1 97.81 103 GLY B CA 1
ATOM 2358 C C . GLY B 1 103 ? -10.922 -11.336 -14.648 1 97.81 103 GLY B C 1
ATOM 2359 O O . GLY B 1 103 ? -10.961 -12.273 -15.453 1 97.81 103 GLY B O 1
ATOM 2360 N N . THR B 1 104 ? -9.828 -11.133 -13.938 1 98.44 104 THR B N 1
ATOM 2361 C CA . THR B 1 104 ? -8.719 -12.078 -13.961 1 98.44 104 THR B CA 1
ATOM 2362 C C . THR B 1 104 ? -9.117 -13.398 -13.305 1 98.44 104 THR B C 1
ATOM 2364 O O . THR B 1 104 ? -10.07 -13.445 -12.531 1 98.44 104 THR B O 1
ATOM 2367 N N . LEU B 1 105 ? -8.406 -14.445 -13.625 1 98.69 105 LEU B N 1
ATOM 2368 C CA . LEU B 1 105 ? -8.633 -15.727 -12.969 1 98.69 105 LEU B CA 1
ATOM 2369 C C . LEU B 1 105 ? -8.336 -15.641 -11.477 1 98.69 105 LEU B C 1
ATOM 2371 O O . LEU B 1 105 ? -9.062 -16.203 -10.656 1 98.69 105 LEU B O 1
ATOM 2375 N N . SER B 1 106 ? -7.258 -14.977 -11.094 1 98.69 106 SER B N 1
ATOM 2376 C CA . SER B 1 106 ? -6.895 -14.812 -9.688 1 98.69 106 SER B CA 1
ATOM 2377 C C . SER B 1 106 ? -8.016 -14.133 -8.906 1 98.69 106 SER B C 1
ATOM 2379 O O . SER B 1 106 ? -8.328 -14.547 -7.789 1 98.69 106 SER B O 1
ATOM 2381 N N . TRP B 1 107 ? -8.594 -13.078 -9.492 1 98.69 107 TRP B N 1
ATOM 2382 C CA . TRP B 1 107 ? -9.742 -12.398 -8.906 1 98.69 107 TRP B CA 1
ATOM 2383 C C . TRP B 1 107 ? -10.883 -13.375 -8.648 1 98.69 107 TRP B C 1
ATOM 2385 O O . TRP B 1 107 ? -11.43 -13.422 -7.547 1 98.69 107 TRP B O 1
ATOM 2395 N N . GLN B 1 108 ? -11.219 -14.141 -9.602 1 98.75 108 GLN B N 1
ATOM 2396 C CA . GLN B 1 108 ? -12.289 -15.125 -9.477 1 98.75 108 GLN B CA 1
ATOM 2397 C C . GLN B 1 108 ? -11.961 -16.156 -8.406 1 98.75 108 GLN B C 1
ATOM 2399 O O . GLN B 1 108 ? -12.82 -16.516 -7.598 1 98.75 108 GLN B O 1
ATOM 2404 N N . ASN B 1 109 ? -10.742 -16.672 -8.453 1 98.88 109 ASN B N 1
ATOM 2405 C CA . ASN B 1 109 ? -10.312 -17.656 -7.469 1 98.88 109 ASN B CA 1
ATOM 2406 C C . ASN B 1 109 ? -10.477 -17.141 -6.043 1 98.88 109 ASN B C 1
ATOM 2408 O O . ASN B 1 109 ? -11.008 -17.844 -5.18 1 98.88 109 ASN B O 1
ATOM 2412 N N . VAL B 1 110 ? -9.992 -15.914 -5.773 1 98.88 110 VAL B N 1
ATOM 2413 C CA . VAL B 1 110 ? -10.062 -15.344 -4.43 1 98.88 110 VAL B CA 1
ATOM 2414 C C . VAL B 1 110 ? -11.523 -15.133 -4.035 1 98.88 110 VAL B C 1
ATOM 2416 O O . VAL B 1 110 ? -11.898 -15.367 -2.883 1 98.88 110 VAL B O 1
ATOM 2419 N N . ARG B 1 111 ? -12.344 -14.672 -4.945 1 98.69 111 ARG B N 1
ATOM 2420 C CA . ARG B 1 111 ? -13.766 -14.523 -4.68 1 98.69 111 ARG B CA 1
ATOM 2421 C C . ARG B 1 111 ? -14.383 -15.852 -4.258 1 98.69 111 ARG B C 1
ATOM 2423 O O . ARG B 1 111 ? -15.219 -15.898 -3.348 1 98.69 111 ARG B O 1
ATOM 2430 N N . ASP B 1 112 ? -13.984 -16.891 -4.906 1 98.69 112 ASP B N 1
ATOM 2431 C CA . ASP B 1 112 ? -14.602 -18.203 -4.711 1 98.69 112 ASP B CA 1
ATOM 2432 C C . ASP B 1 112 ? -14.109 -18.859 -3.426 1 98.69 112 ASP B C 1
ATOM 2434 O O . ASP B 1 112 ? -14.852 -19.578 -2.762 1 98.69 112 ASP B O 1
ATOM 2438 N N . THR B 1 113 ? -12.844 -18.641 -3.078 1 98.75 113 THR B N 1
ATOM 2439 C CA . THR B 1 113 ? -12.25 -19.453 -2.018 1 98.75 113 THR B CA 1
ATOM 2440 C C . THR B 1 113 ? -11.992 -18.609 -0.772 1 98.75 113 THR B C 1
ATOM 2442 O O . THR B 1 113 ? -11.805 -19.141 0.32 1 98.75 113 THR B O 1
ATOM 2445 N N . GLY B 1 114 ? -11.844 -17.344 -0.944 1 98.69 114 GLY B N 1
ATOM 2446 C CA . GLY B 1 114 ? -11.594 -16.453 0.173 1 98.69 114 GLY B CA 1
ATOM 2447 C C . GLY B 1 114 ? -10.18 -16.547 0.711 1 98.69 114 GLY B C 1
ATOM 2448 O O . GLY B 1 114 ? -9.93 -16.203 1.871 1 98.69 114 GLY B O 1
ATOM 2449 N N . ARG B 1 115 ? -9.281 -17.047 -0.074 1 98.56 115 ARG B N 1
ATOM 2450 C CA . ARG B 1 115 ? -7.914 -17.156 0.42 1 98.56 115 ARG B CA 1
ATOM 2451 C C . ARG B 1 115 ? -6.906 -17 -0.714 1 98.56 115 ARG B C 1
ATOM 2453 O O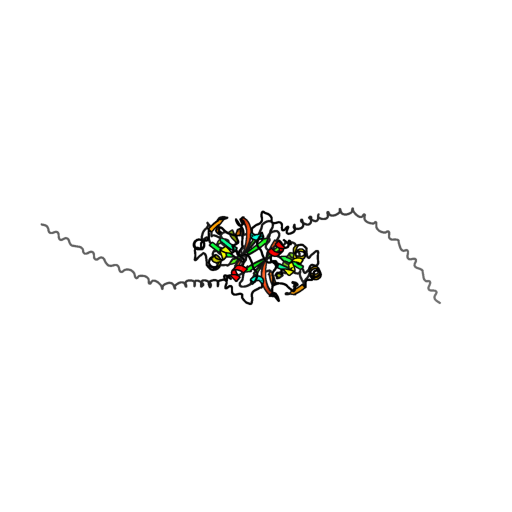 . ARG B 1 115 ? -7.23 -17.25 -1.877 1 98.56 115 ARG B O 1
ATOM 2460 N N . CYS B 1 116 ? -5.715 -16.656 -0.441 1 98.94 116 CYS B N 1
ATOM 2461 C CA . CYS B 1 116 ? -4.602 -16.516 -1.372 1 98.94 116 CYS B CA 1
ATOM 2462 C C . CYS B 1 116 ? -3.277 -16.406 -0.625 1 98.94 116 CYS B C 1
ATOM 2464 O O . CYS B 1 116 ? -3.256 -16.359 0.605 1 98.94 116 CYS B O 1
ATOM 2466 N N . VAL B 1 117 ? -2.232 -16.516 -1.319 1 98.94 117 VAL B N 1
ATOM 2467 C CA . VAL B 1 117 ? -0.894 -16.266 -0.797 1 98.94 117 VAL B CA 1
ATOM 2468 C C . VAL B 1 117 ? -0.257 -15.102 -1.557 1 98.94 117 VAL B C 1
ATOM 2470 O O . VAL B 1 117 ? -0.173 -15.125 -2.787 1 98.94 117 VAL B O 1
ATOM 2473 N N . LEU B 1 118 ? 0.065 -14.117 -0.881 1 98.94 118 LEU B N 1
ATOM 2474 C CA . LEU B 1 118 ? 0.811 -12.992 -1.431 1 98.94 118 LEU B CA 1
ATOM 2475 C C . LEU B 1 118 ? 2.312 -13.195 -1.262 1 98.94 118 LEU B C 1
ATOM 2477 O O . LEU B 1 118 ? 2.811 -13.273 -0.136 1 98.94 118 LEU B O 1
ATOM 2481 N N . GLN B 1 119 ? 3.057 -13.328 -2.297 1 98.75 119 GLN B N 1
ATOM 2482 C CA . GLN B 1 119 ? 4.496 -13.555 -2.215 1 98.75 119 GLN B CA 1
ATOM 2483 C C . GLN B 1 119 ? 5.277 -12.328 -2.666 1 98.75 119 GLN B C 1
ATOM 2485 O O . GLN B 1 119 ? 4.926 -11.695 -3.664 1 98.75 119 GLN B O 1
ATOM 2490 N N . ILE B 1 120 ? 6.234 -11.914 -1.916 1 98.81 120 ILE B N 1
ATOM 2491 C CA . ILE B 1 120 ? 7.168 -10.859 -2.293 1 98.81 120 ILE B CA 1
ATOM 2492 C C . ILE B 1 120 ? 8.164 -11.391 -3.322 1 98.81 120 ILE B C 1
ATOM 2494 O O . ILE B 1 120 ? 8.867 -12.367 -3.062 1 98.81 120 ILE B O 1
ATOM 2498 N N . LEU B 1 121 ? 8.219 -10.742 -4.508 1 98.56 121 LEU B N 1
ATOM 2499 C CA . LEU B 1 121 ? 9.102 -11.195 -5.574 1 98.56 121 LEU B CA 1
ATOM 2500 C C . LEU B 1 121 ? 10.531 -10.695 -5.348 1 98.56 121 LEU B C 1
ATOM 2502 O O . LEU B 1 121 ? 10.734 -9.617 -4.781 1 98.56 121 LEU B O 1
ATOM 2506 N N . GLN B 1 122 ? 11.453 -11.484 -5.805 1 98.12 122 GLN B N 1
ATOM 2507 C CA . GLN B 1 122 ? 12.852 -11.086 -5.891 1 98.12 122 GLN B CA 1
ATOM 2508 C C . GLN B 1 122 ? 13.141 -10.367 -7.203 1 98.12 122 GLN B C 1
ATOM 2510 O O . GLN B 1 122 ? 12.422 -10.555 -8.188 1 98.12 122 GLN B O 1
ATOM 2515 N N . GLN B 1 123 ? 14.18 -9.57 -7.172 1 97.31 123 GLN B N 1
ATOM 2516 C CA . GLN B 1 123 ? 14.633 -8.953 -8.414 1 97.31 123 GLN B CA 1
ATOM 2517 C C . GLN B 1 123 ? 14.891 -10 -9.492 1 97.31 123 GLN B C 1
ATOM 2519 O O . GLN B 1 123 ? 14.617 -9.758 -10.672 1 97.31 123 GLN B O 1
ATOM 2524 N N . SER B 1 124 ? 15.391 -11.18 -9.094 1 96.69 124 SER B N 1
ATOM 2525 C CA . SER B 1 124 ? 15.688 -12.266 -10.016 1 96.69 124 SER B CA 1
ATOM 2526 C C . SER B 1 124 ? 14.414 -12.781 -10.688 1 96.69 124 SER B C 1
ATOM 2528 O O . SER B 1 124 ? 14.484 -13.492 -11.688 1 96.69 124 SER B O 1
ATOM 2530 N N . HIS B 1 125 ? 13.266 -12.453 -10.172 1 97.88 125 HIS B N 1
ATOM 2531 C CA . HIS B 1 125 ? 11.992 -12.914 -10.727 1 97.88 125 HIS B CA 1
ATOM 2532 C C . HIS B 1 125 ? 11.523 -11.992 -11.844 1 97.88 125 HIS B C 1
ATOM 2534 O O . HIS B 1 125 ? 10.492 -12.25 -12.477 1 97.88 125 HIS B O 1
ATOM 2540 N N . SER B 1 126 ? 12.258 -10.891 -12.172 1 96.94 126 SER B N 1
ATOM 2541 C CA . SER B 1 126 ? 11.82 -9.859 -13.102 1 96.94 126 SER B CA 1
ATOM 2542 C C . SER B 1 126 ? 11.477 -10.445 -14.469 1 96.94 126 SER B C 1
ATOM 2544 O O . SER B 1 126 ? 10.547 -9.992 -15.133 1 96.94 126 SER B O 1
ATOM 2546 N N . PRO B 1 127 ? 12.109 -11.531 -14.969 1 96.25 127 PRO B N 1
ATOM 2547 C CA . PRO B 1 127 ? 11.742 -12.094 -16.266 1 96.25 127 PRO B CA 1
ATOM 2548 C C . PRO B 1 127 ? 10.344 -12.695 -16.266 1 96.25 127 PRO B C 1
ATOM 2550 O O . PRO B 1 127 ? 9.766 -12.938 -17.344 1 96.25 127 PRO B O 1
ATOM 2553 N N . LEU B 1 128 ? 9.781 -12.961 -15.102 1 97.75 128 LEU B N 1
ATOM 2554 C CA . LEU B 1 128 ? 8.469 -13.586 -14.992 1 97.75 128 LEU B CA 1
ATOM 2555 C C . LEU B 1 128 ? 7.359 -12.547 -15.133 1 97.75 128 LEU B C 1
ATOM 2557 O O . LEU B 1 128 ? 6.191 -12.891 -15.32 1 97.75 128 LEU B O 1
ATOM 2561 N N . VAL B 1 129 ? 7.656 -11.273 -15.062 1 97.06 129 VAL B N 1
ATOM 2562 C CA . VAL B 1 129 ? 6.66 -10.211 -14.938 1 97.06 129 VAL B CA 1
ATOM 2563 C C . VAL B 1 129 ? 5.766 -10.188 -16.172 1 97.06 129 VAL B C 1
ATOM 2565 O O . VAL B 1 129 ? 4.539 -10.109 -16.062 1 97.06 129 VAL B O 1
ATOM 2568 N N . PRO B 1 130 ? 6.285 -10.367 -17.391 1 95.25 130 PRO B N 1
ATOM 2569 C CA . PRO B 1 130 ? 5.375 -10.406 -18.531 1 95.25 130 PRO B CA 1
ATOM 2570 C C . PRO B 1 130 ? 4.398 -11.578 -18.469 1 95.25 130 PRO B C 1
ATOM 2572 O O . PRO B 1 130 ? 3.221 -11.422 -18.812 1 95.25 130 PRO B O 1
ATOM 2575 N N . LEU B 1 131 ? 4.836 -12.734 -18.094 1 97.19 131 LEU B N 1
ATOM 2576 C CA . LEU B 1 131 ? 3.992 -13.914 -17.984 1 97.19 131 LEU B CA 1
ATOM 2577 C C . LEU B 1 131 ? 2.934 -13.719 -16.906 1 97.19 131 LEU B C 1
ATOM 2579 O O . LEU B 1 131 ? 1.749 -13.977 -17.125 1 97.19 131 LEU B O 1
ATOM 2583 N N . LEU B 1 132 ? 3.35 -13.211 -15.773 1 97.5 132 LEU B N 1
ATOM 2584 C CA . LEU B 1 132 ? 2.479 -13.102 -14.609 1 97.5 132 LEU B CA 1
ATOM 2585 C C . LEU B 1 132 ? 1.546 -11.906 -14.734 1 97.5 132 LEU B C 1
ATOM 2587 O O . LEU B 1 132 ? 0.443 -11.906 -14.18 1 97.5 132 LEU B O 1
ATOM 2591 N N . GLY B 1 133 ? 1.961 -10.891 -15.391 1 93.94 133 GLY B N 1
ATOM 2592 C CA . GLY B 1 133 ? 1.218 -9.641 -15.398 1 93.94 133 GLY B CA 1
ATOM 2593 C C . GLY B 1 133 ? 0.442 -9.414 -16.672 1 93.94 133 GLY B C 1
ATOM 2594 O O . GLY B 1 133 ? -0.505 -8.625 -16.703 1 93.94 133 GLY B O 1
ATOM 2595 N N . LYS B 1 134 ? 0.727 -10.125 -17.75 1 91.19 134 LYS B N 1
ATOM 2596 C CA . LYS B 1 134 ? 0.152 -9.766 -19.047 1 91.19 134 LYS B CA 1
ATOM 2597 C C . LYS B 1 134 ? -0.547 -10.961 -19.688 1 91.19 134 LYS B C 1
ATOM 2599 O O . LYS B 1 134 ? -1.061 -10.852 -20.797 1 91.19 134 LYS B O 1
ATOM 2604 N N . ARG B 1 135 ? -0.541 -12.039 -19.047 1 93.69 135 ARG B N 1
ATOM 2605 C CA . ARG B 1 135 ? -1.234 -13.227 -19.547 1 93.69 135 ARG B CA 1
ATOM 2606 C C . ARG B 1 135 ? -2.234 -13.742 -18.516 1 93.69 135 ARG B C 1
ATOM 2608 O O . ARG B 1 135 ? -2.004 -13.633 -17.312 1 93.69 135 ARG B O 1
ATOM 2615 N N . SER B 1 136 ? -3.273 -14.352 -19.031 1 96.12 136 SER B N 1
ATOM 2616 C CA . SER B 1 136 ? -4.285 -14.922 -18.156 1 96.12 136 SER B CA 1
ATOM 2617 C C . SER B 1 136 ? -4.031 -16.406 -17.906 1 96.12 136 SER B C 1
ATOM 2619 O O . SER B 1 136 ? -3.715 -17.141 -18.844 1 96.12 136 SER B O 1
ATOM 2621 N N . GLY B 1 137 ? -4.223 -16.797 -16.672 1 96.38 137 GLY B N 1
ATOM 2622 C CA . GLY B 1 137 ? -4.137 -18.203 -16.328 1 96.38 137 GLY B CA 1
ATOM 2623 C C . GLY B 1 137 ? -5.215 -19.047 -17 1 96.38 137 GLY B C 1
ATOM 2624 O O . GLY B 1 137 ? -5.156 -20.281 -16.969 1 96.38 137 GLY B O 1
ATOM 2625 N N . ARG B 1 138 ? -6.184 -18.438 -17.578 1 97.19 138 ARG B N 1
ATOM 2626 C CA . ARG B 1 138 ? -7.215 -19.141 -18.328 1 97.19 138 ARG B CA 1
ATOM 2627 C C . ARG B 1 138 ? -6.68 -19.641 -19.656 1 97.19 138 ARG B C 1
ATOM 2629 O O . ARG B 1 138 ? -7.152 -20.656 -20.188 1 97.19 138 ARG B O 1
ATOM 2636 N N . ASP B 1 139 ? -5.688 -18.953 -20.172 1 97 139 ASP B N 1
ATOM 2637 C CA . ASP B 1 139 ? -5.184 -19.219 -21.516 1 97 139 ASP B CA 1
ATOM 2638 C C . ASP B 1 139 ? -3.854 -19.969 -21.469 1 97 139 ASP B C 1
ATOM 2640 O O . ASP B 1 139 ? -3.451 -20.594 -22.453 1 97 139 ASP B O 1
ATOM 2644 N N . VAL B 1 140 ? -3.152 -19.844 -20.406 1 97.38 140 VAL B N 1
ATOM 2645 C CA . VAL B 1 140 ? -1.827 -20.438 -20.281 1 97.38 140 VAL B CA 1
ATOM 2646 C C . VAL B 1 140 ? -1.675 -21.078 -18.906 1 97.38 140 VAL B C 1
ATOM 2648 O O . VAL B 1 140 ? -2.152 -20.531 -17.906 1 97.38 140 VAL B O 1
ATOM 2651 N N . ASP B 1 141 ? -1.04 -22.219 -18.875 1 98 141 ASP B N 1
ATOM 2652 C CA . ASP B 1 141 ? -0.59 -22.797 -17.609 1 98 141 ASP B CA 1
ATOM 2653 C C . ASP B 1 141 ? 0.656 -22.078 -17.094 1 98 141 ASP B C 1
ATOM 2655 O O . ASP B 1 141 ? 1.78 -22.469 -17.422 1 98 141 ASP B O 1
ATOM 2659 N N . LYS B 1 142 ? 0.47 -21.109 -16.281 1 98.56 142 LYS B N 1
ATOM 2660 C CA . LYS B 1 142 ? 1.568 -20.25 -15.875 1 98.56 142 LYS B CA 1
ATOM 2661 C C . LYS B 1 142 ? 2.584 -21 -15.023 1 98.56 142 LYS B C 1
ATOM 2663 O O . LYS B 1 142 ? 3.777 -20.703 -15.055 1 98.56 142 LYS B O 1
ATOM 2668 N N . LEU B 1 143 ? 2.107 -21.984 -14.273 1 98.56 143 LEU B N 1
ATOM 2669 C CA . LEU B 1 143 ? 3.027 -22.781 -13.453 1 98.56 143 LEU B CA 1
ATOM 2670 C C . LEU B 1 143 ? 4 -23.562 -14.328 1 98.56 143 LEU B C 1
ATOM 2672 O O . LEU B 1 143 ? 5.207 -23.578 -14.062 1 98.56 143 LEU B O 1
ATOM 2676 N N . ARG B 1 144 ? 3.459 -24.172 -15.297 1 98.19 144 ARG B N 1
ATOM 2677 C CA . ARG B 1 144 ? 4.305 -24.906 -16.234 1 98.19 144 ARG B CA 1
ATOM 2678 C C . ARG B 1 144 ? 5.285 -23.969 -16.938 1 98.19 144 ARG B C 1
ATOM 2680 O O . ARG B 1 144 ? 6.465 -24.297 -17.094 1 98.19 144 ARG B O 1
ATOM 2687 N N . GLU B 1 145 ? 4.793 -22.812 -17.391 1 98.62 145 GLU B N 1
ATOM 2688 C CA . GLU B 1 145 ? 5.645 -21.844 -18.062 1 98.62 145 GLU B CA 1
ATOM 2689 C C . GLU B 1 145 ? 6.754 -21.344 -17.141 1 98.62 145 GLU B C 1
ATOM 2691 O O . GLU B 1 145 ? 7.887 -21.125 -17.594 1 98.62 145 GLU B O 1
ATOM 2696 N N . ILE B 1 146 ? 6.48 -21.109 -15.875 1 98.81 146 ILE B N 1
ATOM 2697 C CA . ILE B 1 146 ? 7.457 -20.656 -14.891 1 98.81 146 ILE B CA 1
ATOM 2698 C C . ILE B 1 146 ? 8.594 -21.672 -14.789 1 98.81 146 ILE B C 1
ATOM 2700 O O . ILE B 1 146 ? 9.773 -21.297 -14.828 1 98.81 146 ILE B O 1
ATOM 2704 N N . GLU B 1 147 ? 8.242 -22.922 -14.711 1 98.62 147 GLU B N 1
ATOM 2705 C CA . GLU B 1 147 ? 9.25 -23.984 -14.641 1 98.62 147 GLU B CA 1
ATOM 2706 C C . GLU B 1 147 ? 10.062 -24.062 -15.93 1 98.62 147 GLU B C 1
ATOM 2708 O O . GLU B 1 147 ? 11.273 -24.25 -15.898 1 98.62 147 GLU B O 1
ATOM 2713 N N . ALA B 1 148 ? 9.344 -23.938 -17.016 1 98.62 148 ALA B N 1
ATOM 2714 C CA . ALA B 1 148 ? 10.016 -23.969 -18.312 1 98.62 148 ALA B CA 1
ATOM 2715 C C . ALA B 1 148 ? 11.031 -22.828 -18.438 1 98.62 148 ALA B C 1
ATOM 2717 O O . ALA B 1 148 ? 12.039 -22.969 -19.125 1 98.62 148 ALA B O 1
ATOM 2718 N N . MET B 1 149 ? 10.781 -21.797 -17.734 1 98.44 149 MET B N 1
ATOM 2719 C CA . MET B 1 149 ? 11.664 -20.641 -17.766 1 98.44 149 MET B CA 1
ATOM 2720 C C . MET B 1 149 ? 12.82 -20.812 -16.781 1 98.44 149 MET B C 1
ATOM 2722 O O . MET B 1 149 ? 13.672 -19.922 -16.672 1 98.44 149 MET B O 1
ATOM 2726 N N . GLY B 1 150 ? 12.836 -21.875 -15.984 1 98.56 150 GLY B N 1
ATOM 2727 C CA . GLY B 1 150 ? 13.984 -22.203 -15.148 1 98.56 150 GLY B CA 1
ATOM 2728 C C . GLY B 1 150 ? 13.766 -21.875 -13.68 1 98.56 150 GLY B C 1
ATOM 2729 O O . GLY B 1 150 ? 14.688 -21.969 -12.875 1 98.56 150 GLY B O 1
ATOM 2730 N N . PHE B 1 151 ? 12.57 -21.453 -13.336 1 98.69 151 PHE B N 1
ATOM 2731 C CA . PHE B 1 151 ? 12.25 -21.172 -11.945 1 98.69 151 PHE B CA 1
ATOM 2732 C C . PHE B 1 151 ? 11.617 -22.391 -11.273 1 98.69 151 PHE B C 1
ATOM 2734 O O . PHE B 1 151 ? 11.039 -23.234 -11.945 1 98.69 151 PHE B O 1
ATOM 2741 N N . ASN B 1 152 ? 11.805 -22.422 -9.977 1 98.31 152 ASN B N 1
ATOM 2742 C CA . ASN B 1 152 ? 11.242 -23.547 -9.219 1 98.31 152 ASN B CA 1
ATOM 2743 C C . ASN B 1 152 ? 9.953 -23.141 -8.5 1 98.31 152 ASN B C 1
ATOM 2745 O O . ASN B 1 152 ? 9.93 -22.172 -7.758 1 98.31 152 ASN B O 1
ATOM 2749 N N . VAL B 1 153 ? 8.953 -23.922 -8.766 1 98.62 153 VAL B N 1
ATOM 2750 C CA . VAL B 1 153 ? 7.676 -23.734 -8.078 1 98.62 153 VAL B CA 1
ATOM 2751 C C . VAL B 1 153 ? 7.582 -24.703 -6.898 1 98.62 153 VAL B C 1
ATOM 2753 O O . VAL B 1 153 ? 7.887 -25.891 -7.031 1 98.62 153 VAL B O 1
ATOM 2756 N N . ALA B 1 154 ? 7.27 -24.219 -5.75 1 98.44 154 ALA B N 1
ATOM 2757 C CA . ALA B 1 154 ? 7.035 -24.984 -4.527 1 98.44 154 ALA B CA 1
ATOM 2758 C C . ALA B 1 154 ? 5.594 -24.844 -4.051 1 98.44 154 ALA B C 1
ATOM 2760 O O . ALA B 1 154 ? 4.777 -24.203 -4.727 1 98.44 154 ALA B O 1
ATOM 2761 N N . SER B 1 155 ? 5.254 -25.547 -2.986 1 98.25 155 SER B N 1
ATOM 2762 C CA . SER B 1 155 ? 3.953 -25.406 -2.34 1 98.25 155 SER B CA 1
ATOM 2763 C C . SER B 1 155 ? 4.09 -24.828 -0.939 1 98.25 155 SER B C 1
ATOM 2765 O O . SER B 1 155 ? 4.977 -25.219 -0.178 1 98.25 155 SER B O 1
ATOM 2767 N N . ALA B 1 156 ? 3.367 -23.875 -0.649 1 98.38 156 ALA B N 1
ATOM 2768 C CA . ALA B 1 156 ? 3.242 -23.297 0.688 1 98.38 156 ALA B CA 1
ATOM 2769 C C . ALA B 1 156 ? 1.801 -22.891 0.976 1 98.38 156 ALA B C 1
ATOM 2771 O O . ALA B 1 156 ? 1.121 -22.328 0.107 1 98.38 156 ALA B O 1
ATOM 2772 N N . PHE B 1 157 ? 1.271 -23.203 2.182 1 98.12 157 PHE B N 1
ATOM 2773 C CA . PHE B 1 157 ? -0.085 -22.891 2.621 1 98.12 157 PHE B CA 1
ATOM 2774 C C . PHE B 1 157 ? -1.11 -23.453 1.644 1 98.12 157 PHE B C 1
ATOM 2776 O O . PHE B 1 157 ? -2.152 -22.844 1.409 1 98.12 157 PHE B O 1
ATOM 2783 N N . GLY B 1 158 ? -0.736 -24.516 0.94 1 98.12 158 GLY B N 1
ATOM 2784 C CA . GLY B 1 158 ? -1.662 -25.219 0.062 1 98.12 158 GLY B CA 1
ATOM 2785 C C . GLY B 1 158 ? -1.743 -24.609 -1.324 1 98.12 158 GLY B C 1
ATOM 2786 O O . GLY B 1 158 ? -2.609 -24.969 -2.121 1 98.12 158 GLY B O 1
ATOM 2787 N N . LEU B 1 159 ? -0.906 -23.688 -1.693 1 98.81 159 LEU B N 1
ATOM 2788 C CA . LEU B 1 159 ? -0.914 -23.016 -2.992 1 98.81 159 LEU B CA 1
ATOM 2789 C C . LEU B 1 159 ? 0.478 -23.031 -3.615 1 98.81 159 LEU B C 1
ATOM 2791 O O . LEU B 1 159 ? 1.48 -23.125 -2.904 1 98.81 159 LEU B O 1
ATOM 2795 N N . PRO B 1 160 ? 0.592 -22.984 -4.926 1 98.88 160 PRO B N 1
ATOM 2796 C CA . PRO B 1 160 ? 1.907 -22.875 -5.559 1 98.88 160 PRO B CA 1
ATOM 2797 C C . PRO B 1 160 ? 2.586 -21.531 -5.297 1 98.88 160 PRO B C 1
ATOM 2799 O O . PRO B 1 160 ? 1.925 -20.484 -5.309 1 98.88 160 PRO B O 1
ATOM 2802 N N . VAL B 1 161 ? 3.863 -21.547 -4.984 1 98.81 161 VAL B N 1
ATOM 2803 C CA . VAL B 1 161 ? 4.668 -20.359 -4.766 1 98.81 161 VAL B CA 1
ATOM 2804 C C . VAL B 1 161 ? 6.031 -20.516 -5.426 1 98.81 161 VAL B C 1
ATOM 2806 O O . VAL B 1 161 ? 6.41 -21.625 -5.82 1 98.81 161 VAL B O 1
ATOM 2809 N N . LEU B 1 162 ? 6.711 -19.422 -5.676 1 98.75 162 LEU B N 1
ATOM 2810 C CA . LEU B 1 162 ? 8.102 -19.516 -6.098 1 98.75 162 LEU B CA 1
ATOM 2811 C C . LEU B 1 162 ? 9 -19.938 -4.941 1 98.75 162 LEU B C 1
ATOM 2813 O O . LEU B 1 162 ? 8.93 -19.375 -3.848 1 98.75 162 LEU B O 1
ATOM 2817 N N . ALA B 1 163 ? 9.844 -20.891 -5.16 1 98.12 163 ALA B N 1
ATOM 2818 C CA . ALA B 1 163 ? 10.656 -21.484 -4.105 1 98.12 163 ALA B CA 1
ATOM 2819 C C . ALA B 1 163 ? 11.617 -20.469 -3.51 1 98.12 163 ALA B C 1
ATOM 2821 O O . ALA B 1 163 ? 11.93 -20.516 -2.318 1 98.12 163 ALA B O 1
ATOM 2822 N N . ASP B 1 164 ? 12.055 -19.562 -4.309 1 98.12 164 ASP B N 1
ATOM 2823 C CA . ASP B 1 164 ? 13.047 -18.578 -3.875 1 98.12 164 ASP B CA 1
ATOM 2824 C C . ASP B 1 164 ? 12.398 -17.219 -3.623 1 98.12 164 ASP B C 1
ATOM 2826 O O . ASP B 1 164 ? 13 -16.172 -3.891 1 98.12 164 ASP B O 1
ATOM 2830 N N . HIS B 1 165 ? 11.172 -17.234 -3.174 1 98.31 165 HIS B N 1
ATOM 2831 C CA . HIS B 1 165 ? 10.445 -16.016 -2.82 1 98.31 165 HIS B CA 1
ATOM 2832 C C . HIS B 1 165 ? 11.219 -15.203 -1.798 1 98.31 165 HIS B C 1
ATOM 2834 O O . HIS B 1 165 ? 12.086 -15.727 -1.091 1 98.31 165 HIS B O 1
ATOM 2840 N N . ALA B 1 166 ? 10.93 -13.914 -1.729 1 98.5 166 ALA B N 1
ATOM 2841 C CA . ALA B 1 166 ? 11.516 -13.023 -0.732 1 98.5 166 ALA B CA 1
ATOM 2842 C C . ALA B 1 166 ? 10.664 -12.969 0.53 1 98.5 166 ALA B C 1
ATOM 2844 O O . ALA B 1 166 ? 10.992 -12.25 1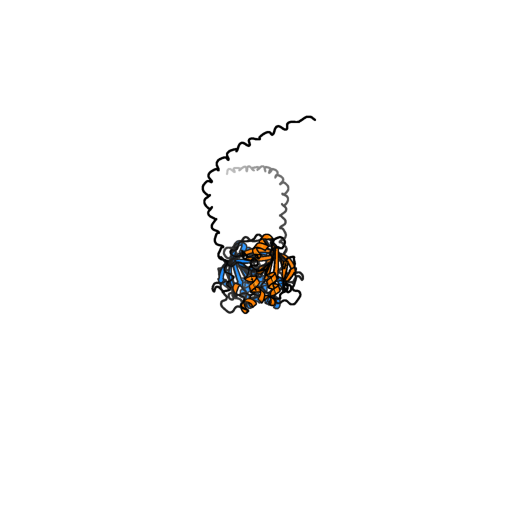.48 1 98.5 166 ALA B O 1
ATOM 2845 N N . GLY B 1 167 ? 9.578 -13.648 0.618 1 98.31 167 GLY B N 1
ATOM 2846 C CA . GLY B 1 167 ? 8.625 -13.727 1.715 1 98.31 167 GLY B CA 1
ATOM 2847 C C . GLY B 1 167 ? 7.23 -14.125 1.27 1 98.31 167 GLY B C 1
ATOM 2848 O O . GLY B 1 167 ? 6.801 -13.773 0.168 1 98.31 167 GLY B O 1
ATOM 2849 N N . LEU B 1 168 ? 6.551 -14.867 2.096 1 98.69 168 LEU B N 1
ATOM 2850 C CA . LEU B 1 168 ? 5.18 -15.289 1.835 1 98.69 168 LEU B CA 1
ATOM 2851 C C . LEU B 1 168 ? 4.242 -14.812 2.941 1 98.69 168 LEU B C 1
ATOM 2853 O O . LEU B 1 168 ? 4.605 -14.836 4.121 1 98.69 168 LEU B O 1
ATOM 2857 N N . MET B 1 169 ? 3.043 -14.453 2.557 1 98.75 169 MET B N 1
ATOM 2858 C CA . MET B 1 169 ? 1.969 -14.156 3.498 1 98.75 169 MET B CA 1
ATOM 2859 C C . MET B 1 169 ? 0.685 -14.875 3.105 1 98.75 169 MET B C 1
ATOM 2861 O O . MET B 1 169 ? 0.199 -14.719 1.983 1 98.75 169 MET B O 1
ATOM 2865 N N . GLU B 1 170 ? 0.228 -15.68 3.959 1 98.88 170 GLU B N 1
ATOM 2866 C CA . GLU B 1 170 ? -1.087 -16.297 3.789 1 98.88 170 GLU B CA 1
ATOM 2867 C C . GLU B 1 170 ? -2.201 -15.312 4.16 1 98.88 170 GLU B C 1
ATOM 2869 O O . GLU B 1 170 ? -2.225 -14.789 5.273 1 98.88 170 GLU B O 1
ATOM 2874 N N . LEU B 1 171 ? -3.162 -15.125 3.199 1 98.88 171 LEU B N 1
ATOM 2875 C CA . LEU B 1 171 ? -4.223 -14.148 3.412 1 98.88 171 LEU B CA 1
ATOM 2876 C C . LEU B 1 171 ? -5.594 -14.82 3.379 1 98.88 171 LEU B C 1
ATOM 2878 O O . LEU B 1 171 ? -5.836 -15.711 2.562 1 98.88 171 LEU B O 1
ATOM 2882 N N . ARG B 1 172 ? -6.395 -14.391 4.289 1 98.88 172 ARG B N 1
ATOM 2883 C CA . ARG B 1 172 ? -7.812 -14.734 4.297 1 98.88 172 ARG B CA 1
ATOM 2884 C C . ARG B 1 172 ? -8.68 -13.484 4.172 1 98.88 172 ARG B C 1
ATOM 2886 O O . ARG B 1 172 ? -8.523 -12.531 4.934 1 98.88 172 ARG B O 1
ATOM 2893 N N . VAL B 1 173 ? -9.586 -13.562 3.221 1 98.81 173 VAL B N 1
ATOM 2894 C CA . VAL B 1 173 ? -10.477 -12.414 3.01 1 98.81 173 VAL B CA 1
ATOM 2895 C C . VAL B 1 173 ? -11.305 -12.164 4.266 1 98.81 173 VAL B C 1
ATOM 2897 O O . VAL B 1 173 ? -11.914 -13.094 4.812 1 98.81 173 VAL B O 1
ATOM 2900 N N . ALA B 1 174 ? -11.336 -10.906 4.672 1 98.31 174 ALA B N 1
ATOM 2901 C CA . ALA B 1 174 ? -11.977 -10.539 5.93 1 98.31 174 ALA B CA 1
ATOM 2902 C C . ALA B 1 174 ? -13.023 -9.445 5.715 1 98.31 174 ALA B C 1
ATOM 2904 O O . ALA B 1 174 ? -13.539 -8.875 6.68 1 98.31 174 ALA B O 1
ATOM 2905 N N . SER B 1 175 ? -13.312 -9.078 4.559 1 97.88 175 SER B N 1
ATOM 2906 C CA . SER B 1 175 ? -14.297 -8.062 4.199 1 97.88 175 SER B CA 1
ATOM 2907 C C . SER B 1 175 ? -15.125 -8.5 2.992 1 97.88 175 SER B C 1
ATOM 2909 O O . SER B 1 175 ? -14.836 -9.523 2.375 1 97.88 175 SER B O 1
ATOM 2911 N N . ASP B 1 176 ? -16.156 -7.699 2.77 1 97.38 176 ASP B N 1
ATOM 2912 C CA . ASP B 1 176 ? -16.781 -7.801 1.448 1 97.38 176 ASP B CA 1
ATOM 2913 C C . ASP B 1 176 ? -15.828 -7.293 0.365 1 97.38 176 ASP B C 1
ATOM 2915 O O . ASP B 1 176 ? -14.82 -6.648 0.666 1 97.38 176 ASP B O 1
ATOM 2919 N N . PHE B 1 177 ? -16.094 -7.738 -0.874 1 98.31 177 PHE B N 1
ATOM 2920 C CA . PHE B 1 177 ? -15.422 -7.16 -2.025 1 98.31 177 PHE B CA 1
ATOM 2921 C C . PHE B 1 177 ? -15.992 -5.785 -2.357 1 98.31 177 PHE B C 1
ATOM 2923 O O . PHE B 1 177 ? -17.188 -5.656 -2.625 1 98.31 177 PHE B O 1
ATOM 2930 N N . ILE B 1 178 ? -15.188 -4.754 -2.324 1 98.19 178 ILE B N 1
ATOM 2931 C CA . ILE B 1 178 ? -15.633 -3.387 -2.561 1 98.19 178 ILE B CA 1
ATOM 2932 C C . ILE B 1 178 ? -15.398 -3.014 -4.023 1 98.19 178 ILE B C 1
ATOM 2934 O O . ILE B 1 178 ? -14.25 -2.982 -4.488 1 98.19 178 ILE B O 1
ATOM 2938 N N . PRO B 1 179 ? -16.453 -2.709 -4.742 1 98.19 179 PRO B N 1
ATOM 2939 C CA . PRO B 1 179 ? -16.266 -2.33 -6.148 1 98.19 179 PRO B CA 1
ATOM 2940 C C . PRO B 1 179 ? -15.539 -1.001 -6.309 1 98.19 179 PRO B C 1
ATOM 2942 O O . PRO B 1 179 ? -15.93 0.002 -5.707 1 98.19 179 PRO B O 1
ATOM 2945 N N . CYS B 1 180 ? -14.492 -0.992 -7.07 1 98.38 180 CYS B N 1
ATOM 2946 C CA . CYS B 1 180 ? -13.695 0.204 -7.32 1 98.38 180 CYS B CA 1
ATOM 2947 C C . CYS B 1 180 ? -13.461 0.397 -8.812 1 98.38 180 CYS B C 1
ATOM 2949 O O . CYS B 1 180 ? -12.438 0.949 -9.219 1 98.38 180 CYS B O 1
ATOM 2951 N N . GLY B 1 181 ? -14.367 -0.108 -9.672 1 97.81 181 GLY B N 1
ATOM 2952 C CA . GLY B 1 181 ? -14.219 -0.013 -11.109 1 97.81 181 GLY B CA 1
ATOM 2953 C C . GLY B 1 181 ? -13.445 -1.174 -11.711 1 97.81 181 GLY B C 1
ATOM 2954 O O . GLY B 1 181 ? -13.938 -2.305 -11.734 1 97.81 181 GLY B O 1
ATOM 2955 N N . ASP B 1 182 ? -12.211 -0.918 -12.172 1 98.38 182 ASP B N 1
ATOM 2956 C CA . ASP B 1 182 ? -11.43 -1.965 -12.828 1 98.38 182 ASP B CA 1
ATOM 2957 C C . ASP B 1 182 ? -10.836 -2.928 -11.797 1 98.38 182 ASP B C 1
ATOM 2959 O O . ASP B 1 182 ? -10.367 -4.012 -12.148 1 98.38 182 ASP B O 1
ATOM 2963 N N . HIS B 1 183 ? -10.859 -2.576 -10.547 1 98.75 183 HIS B N 1
ATOM 2964 C CA . HIS B 1 183 ? -10.477 -3.445 -9.438 1 98.75 183 HIS B CA 1
ATOM 2965 C C . HIS B 1 183 ? -11.617 -3.613 -8.445 1 98.75 183 HIS B C 1
ATOM 2967 O O . HIS B 1 183 ? -12.516 -2.77 -8.375 1 98.75 183 HIS B O 1
ATOM 2973 N N . GLU B 1 184 ? -11.617 -4.707 -7.758 1 98.69 184 GLU B N 1
ATOM 2974 C CA . GLU B 1 184 ? -12.289 -4.824 -6.469 1 98.69 184 GLU B CA 1
ATOM 2975 C C . GLU B 1 184 ? -11.289 -4.895 -5.324 1 98.69 184 GLU B C 1
ATOM 2977 O O . GLU B 1 184 ? -10.25 -5.547 -5.441 1 98.69 184 GLU B O 1
ATOM 2982 N N . THR B 1 185 ? -11.594 -4.141 -4.301 1 98.69 185 THR B N 1
ATOM 2983 C CA . THR B 1 185 ? -10.711 -4.102 -3.139 1 98.69 185 THR B CA 1
ATOM 2984 C C . THR B 1 185 ? -11.219 -5.035 -2.043 1 98.69 185 THR B C 1
ATOM 2986 O O . THR B 1 185 ? -12.422 -5.086 -1.772 1 98.69 185 THR B O 1
ATOM 2989 N N . VAL B 1 186 ? -10.32 -5.75 -1.432 1 98.75 186 VAL B N 1
ATOM 2990 C CA . VAL B 1 186 ? -10.656 -6.594 -0.288 1 98.75 186 VAL B CA 1
ATOM 2991 C C . VAL B 1 186 ? -9.672 -6.332 0.851 1 98.75 186 VAL B C 1
ATOM 2993 O O . VAL B 1 186 ? -8.516 -5.969 0.612 1 98.75 186 VAL B O 1
ATOM 2996 N N . ILE B 1 187 ? -10.141 -6.465 2.014 1 98.81 187 ILE B N 1
ATOM 2997 C CA . ILE B 1 187 ? -9.312 -6.496 3.217 1 98.81 187 ILE B CA 1
ATOM 2998 C C . ILE B 1 187 ? -9.117 -7.941 3.666 1 98.81 187 ILE B C 1
ATOM 3000 O O . ILE B 1 187 ? -10.078 -8.719 3.732 1 98.81 187 ILE B O 1
ATOM 3004 N N . CYS B 1 188 ? -7.875 -8.273 3.924 1 98.88 188 CYS B N 1
ATOM 3005 C CA . CYS B 1 188 ? -7.547 -9.641 4.305 1 98.88 188 CYS B CA 1
ATOM 3006 C C . CYS B 1 188 ? -6.824 -9.672 5.648 1 98.88 188 CYS B C 1
ATOM 3008 O O . CYS B 1 188 ? -6.059 -8.766 5.969 1 98.88 188 CYS B O 1
ATOM 3010 N N . ASP B 1 189 ? -7.051 -10.711 6.406 1 98.62 189 ASP B N 1
ATOM 3011 C CA . ASP B 1 189 ? -6.191 -11.062 7.535 1 98.62 189 ASP B CA 1
ATOM 3012 C C . ASP B 1 189 ? -4.914 -11.75 7.059 1 98.62 189 ASP B C 1
ATOM 3014 O O . ASP B 1 189 ? -4.953 -12.594 6.164 1 98.62 189 ASP B O 1
ATOM 3018 N N . VAL B 1 190 ? -3.785 -11.32 7.613 1 98.62 190 VAL B N 1
ATOM 3019 C CA . VAL B 1 190 ? -2.559 -12.094 7.461 1 98.62 190 VAL B CA 1
ATOM 3020 C C . VAL B 1 190 ? -2.514 -13.203 8.508 1 98.62 190 VAL B C 1
ATOM 3022 O O . VAL B 1 190 ? -2.258 -12.945 9.688 1 98.62 190 VAL B O 1
ATOM 3025 N N . VAL B 1 191 ? -2.688 -14.461 8.086 1 98.25 191 VAL B N 1
ATOM 3026 C CA . VAL B 1 191 ? -2.928 -15.516 9.062 1 98.25 191 VAL B CA 1
ATOM 3027 C C . VAL B 1 191 ? -1.696 -16.406 9.172 1 98.25 191 VAL B C 1
ATOM 3029 O O . VAL B 1 191 ? -1.623 -17.266 10.047 1 98.25 191 VAL B O 1
ATOM 3032 N N . GLY B 1 192 ? -0.744 -16.266 8.312 1 97.56 192 GLY B N 1
ATOM 3033 C CA . GLY B 1 192 ? 0.517 -16.984 8.289 1 97.56 192 GLY B CA 1
ATOM 3034 C C . GLY B 1 192 ? 1.556 -16.344 7.387 1 97.56 192 GLY B C 1
ATOM 3035 O O . GLY B 1 192 ? 1.222 -15.523 6.535 1 97.56 192 GLY B O 1
ATOM 3036 N N . TRP B 1 193 ? 2.797 -16.688 7.656 1 98.06 193 TRP B N 1
ATOM 3037 C CA . TRP B 1 193 ? 3.84 -16.156 6.781 1 98.06 193 TRP B CA 1
ATOM 3038 C C . TRP B 1 193 ? 5.102 -17.016 6.863 1 98.06 193 TRP B C 1
ATOM 3040 O O . TRP B 1 193 ? 5.25 -17.812 7.781 1 98.06 193 TRP B O 1
ATOM 3050 N N . GLN B 1 194 ? 5.898 -16.875 5.883 1 96.94 194 GLN B N 1
ATOM 3051 C CA . GLN B 1 194 ? 7.238 -17.453 5.797 1 96.94 194 GLN B CA 1
ATOM 3052 C C . GLN B 1 194 ? 8.258 -16.422 5.328 1 96.94 194 GLN B C 1
ATOM 3054 O O . GLN B 1 194 ? 8.016 -15.711 4.348 1 96.94 194 GLN B O 1
ATOM 3059 N N . ASP B 1 195 ? 9.352 -16.328 6.008 1 96.12 195 ASP B N 1
ATOM 3060 C CA . ASP B 1 195 ? 10.43 -15.445 5.582 1 96.12 195 ASP B CA 1
ATOM 3061 C C . ASP B 1 195 ? 11.234 -16.062 4.441 1 96.12 195 ASP B C 1
ATOM 3063 O O . ASP B 1 195 ? 11.164 -17.281 4.215 1 96.12 195 ASP B O 1
ATOM 3067 N N . ALA B 1 196 ? 11.992 -15.188 3.799 1 94.19 196 ALA B N 1
ATOM 3068 C CA . ALA B 1 196 ? 12.93 -15.672 2.797 1 94.19 196 ALA B CA 1
ATOM 3069 C C . ALA B 1 196 ? 13.953 -16.625 3.418 1 94.19 196 ALA B C 1
ATOM 3071 O O . ALA B 1 196 ? 14.336 -16.453 4.578 1 94.19 196 ALA B O 1
ATOM 3072 N N . LYS B 1 197 ? 14.383 -17.688 2.775 1 89.38 197 LYS B N 1
ATOM 3073 C CA . LYS B 1 197 ? 15.383 -18.625 3.256 1 89.38 197 LYS B CA 1
ATOM 3074 C C . LYS B 1 197 ? 16.781 -18.031 3.178 1 89.38 197 LYS B C 1
ATOM 3076 O O . LYS B 1 197 ? 17.688 -18.453 3.896 1 89.38 197 LYS B O 1
ATOM 3081 N N . GLY B 1 198 ? 17.125 -16.922 2.617 1 86.12 198 GLY B N 1
ATOM 3082 C CA . GLY B 1 198 ? 18.391 -16.234 2.447 1 86.12 198 GLY B CA 1
ATOM 3083 C C . GLY B 1 198 ? 18.25 -14.742 2.205 1 86.12 198 GLY B C 1
ATOM 3084 O O . GLY B 1 198 ? 17.172 -14.172 2.447 1 86.12 198 GLY B O 1
ATOM 3085 N N . PRO B 1 199 ? 19.469 -14.211 1.897 1 86.56 199 PRO B N 1
ATOM 3086 C CA . PRO B 1 199 ? 19.391 -12.781 1.585 1 86.56 199 PRO B CA 1
ATOM 3087 C C . PRO B 1 199 ? 18.312 -12.461 0.542 1 86.56 199 PRO B C 1
ATOM 3089 O O . PRO B 1 199 ? 18.172 -13.195 -0.439 1 86.56 199 PRO B O 1
ATOM 3092 N N . ALA B 1 200 ? 17.562 -11.469 0.861 1 91.56 200 ALA B N 1
ATOM 3093 C CA . ALA B 1 200 ? 16.484 -11.094 -0.038 1 91.56 200 ALA B CA 1
ATOM 3094 C C . ALA B 1 200 ? 16.797 -9.797 -0.769 1 91.56 200 ALA B C 1
ATOM 3096 O O . ALA B 1 200 ? 17.375 -8.875 -0.188 1 91.56 200 ALA B O 1
ATOM 3097 N N . ALA B 1 201 ? 16.531 -9.75 -2.023 1 96.69 201 ALA B N 1
ATOM 3098 C CA . ALA B 1 201 ? 16.516 -8.555 -2.857 1 96.69 201 ALA B CA 1
ATOM 3099 C C . ALA B 1 201 ? 15.141 -8.328 -3.486 1 96.69 201 ALA B C 1
ATOM 3101 O O . ALA B 1 201 ? 14.953 -8.57 -4.68 1 96.69 201 ALA B O 1
ATOM 3102 N N . PRO B 1 202 ? 14.234 -7.84 -2.67 1 98.25 202 PRO B N 1
ATOM 3103 C CA . PRO B 1 202 ? 12.867 -7.695 -3.166 1 98.25 202 PRO B CA 1
ATOM 3104 C C . PRO B 1 202 ? 12.781 -6.848 -4.434 1 98.25 202 PRO B C 1
ATOM 3106 O O . PRO B 1 202 ? 13.539 -5.883 -4.586 1 98.25 202 PRO B O 1
ATOM 3109 N N . LEU B 1 203 ? 11.906 -7.234 -5.32 1 98.38 203 LEU B N 1
ATOM 3110 C CA . LEU B 1 203 ? 11.633 -6.508 -6.555 1 98.38 203 LEU B CA 1
ATOM 3111 C C . LEU B 1 203 ? 10.766 -5.285 -6.281 1 98.38 203 LEU B C 1
ATOM 3113 O O . LEU B 1 203 ? 9.734 -5.383 -5.605 1 98.38 203 LEU B O 1
ATOM 3117 N N . TYR B 1 204 ? 11.203 -4.141 -6.75 1 98.31 204 TYR B N 1
ATOM 3118 C CA . TYR B 1 204 ? 10.43 -2.904 -6.699 1 98.31 204 TYR B CA 1
ATOM 3119 C C . TYR B 1 204 ? 10.125 -2.393 -8.102 1 98.31 204 TYR B C 1
ATOM 3121 O O . TYR B 1 204 ? 10.836 -2.727 -9.062 1 98.31 204 TYR B O 1
ATOM 3129 N N . THR B 1 205 ? 9.109 -1.544 -8.18 1 97.19 205 THR B N 1
ATOM 3130 C CA . THR B 1 205 ? 8.672 -1.03 -9.477 1 97.19 205 THR B CA 1
ATOM 3131 C C . THR B 1 205 ? 9.781 -0.22 -10.141 1 97.19 205 THR B C 1
ATOM 3133 O O . THR B 1 205 ? 9.844 -0.142 -11.367 1 97.19 205 THR B O 1
ATOM 3136 N N . ALA B 1 206 ? 10.672 0.306 -9.336 1 94.62 206 ALA B N 1
ATOM 3137 C CA . ALA B 1 206 ? 11.812 1.031 -9.898 1 94.62 206 ALA B CA 1
ATOM 3138 C C . ALA B 1 206 ? 12.602 0.15 -10.859 1 94.62 206 ALA B C 1
ATOM 3140 O O . ALA B 1 206 ? 12.961 0.582 -11.953 1 94.62 206 ALA B O 1
ATOM 3141 N N . TYR B 1 207 ? 12.891 -1.062 -10.414 1 94.19 207 TYR B N 1
ATOM 3142 C CA . TYR B 1 207 ? 13.656 -2.002 -11.219 1 94.19 207 TYR B CA 1
ATOM 3143 C C . TYR B 1 207 ? 12.938 -2.324 -12.523 1 94.19 207 TYR B C 1
ATOM 3145 O O . TYR B 1 207 ? 13.57 -2.418 -13.578 1 94.19 207 TYR B O 1
ATOM 3153 N N . LEU B 1 208 ? 11.641 -2.416 -12.453 1 93.06 208 LEU B N 1
ATOM 3154 C CA . LEU B 1 208 ? 10.852 -2.725 -13.641 1 93.06 208 LEU B CA 1
ATOM 3155 C C . LEU B 1 208 ? 10.859 -1.556 -14.617 1 93.06 208 LEU B C 1
ATOM 3157 O O . LEU B 1 208 ? 10.922 -1.759 -15.836 1 93.06 208 LEU B O 1
ATOM 3161 N N . ARG B 1 209 ? 10.734 -0.388 -14.094 1 90.62 209 ARG B N 1
ATOM 3162 C CA . ARG B 1 209 ? 10.82 0.791 -14.953 1 90.62 209 ARG B CA 1
ATOM 3163 C C . ARG B 1 209 ? 12.188 0.879 -15.617 1 90.62 209 ARG B C 1
ATOM 3165 O O . ARG B 1 209 ? 12.289 1.167 -16.812 1 90.62 209 ARG B O 1
ATOM 3172 N N . GLN B 1 210 ? 13.188 0.562 -14.883 1 89.94 210 GLN B N 1
ATOM 3173 C CA . GLN B 1 210 ? 14.562 0.646 -15.367 1 89.94 210 GLN B CA 1
ATOM 3174 C C . GLN B 1 210 ? 14.844 -0.414 -16.422 1 89.94 210 GLN B C 1
ATOM 3176 O O . GLN B 1 210 ? 15.617 -0.182 -17.359 1 89.94 210 GLN B O 1
ATOM 3181 N N . THR B 1 211 ? 14.148 -1.541 -16.297 1 86.94 211 THR B N 1
ATOM 3182 C CA . THR B 1 211 ? 14.453 -2.664 -17.172 1 86.94 211 THR B CA 1
ATOM 3183 C C . THR B 1 211 ? 13.414 -2.777 -18.281 1 86.94 211 THR B C 1
ATOM 3185 O O . THR B 1 211 ? 13.492 -3.676 -19.125 1 86.94 211 THR B O 1
ATOM 3188 N N . GLY B 1 212 ? 12.414 -1.889 -18.266 1 80.94 212 GLY B N 1
ATOM 3189 C CA . GLY B 1 212 ? 11.5 -1.76 -19.391 1 80.94 212 GLY B CA 1
ATOM 3190 C C . GLY B 1 212 ? 10.273 -2.645 -19.25 1 80.94 212 GLY B C 1
ATOM 3191 O O . GLY B 1 212 ? 9.602 -2.936 -20.25 1 80.94 212 GLY B O 1
ATOM 3192 N N . PHE B 1 213 ? 10.039 -3.229 -18.094 1 78.38 213 PHE B N 1
ATOM 3193 C CA . PHE B 1 213 ? 8.836 -4.031 -17.875 1 78.38 213 PHE B CA 1
ATOM 3194 C C . PHE B 1 213 ? 7.641 -3.143 -17.578 1 78.38 213 PHE B C 1
ATOM 3196 O O . PHE B 1 213 ? 6.492 -3.572 -17.719 1 78.38 213 PHE B O 1
ATOM 3203 N N . LEU B 1 214 ? 7.902 -1.986 -16.969 1 73.69 214 LEU B N 1
ATOM 3204 C CA . LEU B 1 214 ? 6.922 -0.928 -16.734 1 73.69 214 LEU B CA 1
ATOM 3205 C C . LEU B 1 214 ? 7.297 0.332 -17.516 1 73.69 214 LEU B C 1
ATOM 3207 O O . LEU B 1 214 ? 8.477 0.583 -17.766 1 73.69 214 LEU B O 1
#

Sequence (428 aa):
MISITHTNASSVWRQLSAPPQPRRGPPASPQQQPQRRAAGAPPRALSGVPDADAPPFTKLNTPVYSLSSSGPGGGSPTLNIVTYASPIAIKPARKYALGLYVGTLSWQNVRDTGRCVLQILQQSHSPLVPLLGKRSGRDVDKLREIEAMGFNVASAFGLPVLADHAGLMELRVASDFIPCGDHETVICDVVGWQDAKGPAAPLYTAYLRQTGFLMISITHTNASSVWRQLSAPPQPRRGPPASPQQQPQRRAAGAPPRALSGVPDADAPPFTKLNTPVYSLSSSGPGGGSPTLNIVTYASPIAIKPARKYALGLYVGTLSWQNVRDTGRCVLQILQQSHSPLVPLLGKRSGRDVDKLREIEAMGFNVASAFGLPVLADHAGLMELRVASDFIPCGDHETVICDVVGWQDAKGPAAPLYTAYLRQTGFL

pLDDT: mean 81.57, std 27.32, range [24.75, 98.94]

Radius of gyration: 38.39 Å; Cα contacts (8 Å, |Δi|>4): 787; chains: 2; bounding box: 76×170×124 Å

InterPro domains:
  IPR002563 Flavin reductase like domain [PF01613] (60-198)
  IPR012349 FMN-binding split barrel [G3DSA:2.30.110.10] (56-211)

Foldseek 3Di:
DPPPPPPPPPPPPPPPPPPDDPDDPDPDDPDPPPPPPPPPDPPPAPPVPPPPPDDPCNVDKFFKKKKWFAAPPRHLTAIAIFRAKDFDDPPPFTKMKGWAFPPAPRVVRCVHPQKIKIFFAAPVCLVLHCVRRPDGSVVDVSQVVCVVVPWDWDDDPRTIDTPQTQKMFIWGFDDDFCDDDRTTMTMTTRPDMDHGPDDGHTDIVVSCVVVVVD/DDPPPPPPPPPPPPPPDDDDDPDDPDPDDPDPPPPPPPPPDPPPAPPLPPPPPDDPCNVDKFFKKKKWFAAPPRHLTAIAIFRQKDFDDPPPFTKMKGWAFPPAPRVVRCVHPQKIKIFFAAPVCLVLHCVRYVDGSVVDVSQVVCVVVPWDWDDDPRTIDTPQTQKMFIWGFDDDFCDDDRTTMTMTTRPDMDHGPDDGHTDIVVSCVVVVVD